Protein 5C8Z (pdb70)

Organism: Bionectria ochroleuca (NCBI:txid29856)

B-factor: mean 19.07, std 8.69, range [8.8, 67.58]

Structure (mmCIF, N/CA/C/O backbone):
data_5C8Z
#
_entry.id   5C8Z
#
_cell.length_a   74.900
_cell.length_b   89.590
_cell.length_c   113.790
_cell.angle_alpha   90.00
_cell.angle_beta   90.00
_cell.angle_gamma   90.00
#
_symmetry.space_group_name_H-M   'P 21 21 21'
#
loop_
_entity.id
_entity.type
_entity.pdbx_description
1 polymer 'Zearalenone hydrolase'
2 non-polymer '2,4-dihydroxy-6-[(1E,10S)-10-hydroxy-6-oxoundec-1-en-1-yl]benzoic acid'
3 non-polymer GLYCEROL
4 non-polymer 'FORMIC ACID'
5 non-polymer 'POTASSIUM ION'
6 water water
#
loop_
_atom_site.group_PDB
_atom_site.id
_atom_site.type_symbol
_atom_site.label_atom_id
_atom_site.label_alt_id
_atom_site.label_comp_id
_atom_site.label_asym_id
_atom_site.label_entity_id
_atom_site.label_seq_id
_atom_site.pdbx_PDB_ins_code
_atom_site.Cartn_x
_atom_site.Cartn_y
_atom_site.Cartn_z
_atom_site.occupancy
_atom_site.B_iso_or_equiv
_atom_site.auth_seq_id
_atom_site.auth_comp_id
_atom_site.auth_asym_id
_atom_site.auth_atom_id
_atom_site.pdbx_PDB_model_num
ATOM 1 N N . ARG A 1 2 ? 29.186 -12.063 16.934 1.00 18.76 2 ARG A N 1
ATOM 2 C CA . ARG A 1 2 ? 27.825 -11.538 16.723 1.00 17.69 2 ARG A CA 1
ATOM 3 C C . ARG A 1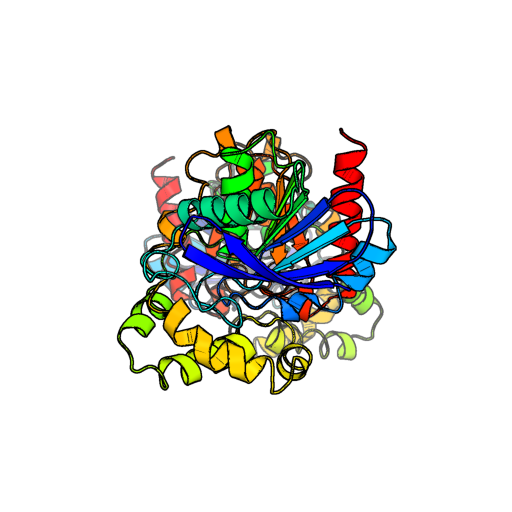 2 ? 26.822 -12.305 17.580 1.00 18.83 2 ARG A C 1
ATOM 4 O O . ARG A 1 2 ? 26.701 -13.525 17.458 1.00 20.09 2 ARG A O 1
ATOM 12 N N . THR A 1 3 ? 26.127 -11.591 18.463 1.00 16.07 3 THR A N 1
ATOM 13 C CA . THR A 1 3 ? 25.010 -12.166 19.201 1.00 13.43 3 THR A CA 1
ATOM 14 C C . THR A 1 3 ? 23.764 -12.054 18.343 1.00 14.80 3 THR A C 1
ATOM 15 O O . THR A 1 3 ? 23.495 -10.992 17.796 1.00 15.88 3 THR A O 1
ATOM 19 N N . ARG A 1 4 ? 23.038 -13.161 18.198 1.00 13.44 4 ARG A N 1
ATOM 20 C CA . ARG A 1 4 ? 21.781 -13.193 17.457 1.00 12.97 4 ARG A CA 1
ATOM 21 C C . ARG A 1 4 ? 20.760 -13.800 18.402 1.00 13.11 4 ARG A C 1
ATOM 22 O O . ARG A 1 4 ? 20.889 -14.964 18.776 1.00 13.45 4 ARG A O 1
ATOM 30 N N . SER A 1 5 ? 19.772 -13.023 18.817 1.00 12.88 5 SER A N 1
ATOM 31 C CA . SER A 1 5 ? 18.894 -13.499 19.884 1.00 13.06 5 SER A CA 1
ATOM 32 C C . SER A 1 5 ? 17.539 -12.822 19.821 1.00 12.82 5 SER A C 1
ATOM 33 O O . SER A 1 5 ? 17.224 -12.141 18.844 1.00 12.54 5 SER A O 1
ATOM 36 N N . THR A 1 6 ? 16.717 -13.028 20.850 1.00 12.98 6 THR A N 1
ATOM 37 C CA . THR A 1 6 ? 15.407 -12.393 20.891 1.00 12.82 6 THR A CA 1
ATOM 38 C C . THR A 1 6 ? 15.182 -11.802 22.262 1.00 13.56 6 THR A C 1
ATOM 39 O O . THR A 1 6 ? 15.815 -12.219 23.242 1.00 13.85 6 THR A O 1
ATOM 43 N N . ILE A 1 7 ? 14.277 -10.834 22.338 1.00 12.75 7 ILE A N 1
ATOM 44 C CA . ILE A 1 7 ? 13.950 -10.217 23.612 1.00 12.87 7 ILE A CA 1
ATOM 45 C C . ILE A 1 7 ? 12.515 -9.698 23.551 1.00 15.84 7 ILE A C 1
ATOM 46 O O . ILE A 1 7 ? 12.064 -9.203 22.517 1.00 14.50 7 ILE A O 1
ATOM 51 N N . SER A 1 8 ? 11.776 -9.877 24.643 1.00 13.87 8 SER A N 1
ATOM 52 C CA . SER A 1 8 ? 10.360 -9.525 24.675 1.00 14.36 8 SER A CA 1
ATOM 53 C C . SER A 1 8 ? 10.126 -8.279 25.508 1.00 16.72 8 SER A C 1
ATOM 54 O O . SER A 1 8 ? 10.538 -8.215 26.668 1.00 22.37 8 SER A O 1
ATOM 57 N N . THR A 1 9 ? 9.451 -7.297 24.925 1.00 13.88 9 THR A N 1
ATOM 58 C CA . THR A 1 9 ? 9.169 -6.051 25.620 1.00 15.92 9 THR A CA 1
ATOM 59 C C . THR A 1 9 ? 7.696 -6.015 26.034 1.00 16.92 9 THR A C 1
ATOM 60 O O . THR A 1 9 ? 6.848 -6.658 25.411 1.00 15.33 9 THR A O 1
ATOM 64 N N . PRO A 1 10 ? 7.380 -5.267 27.103 1.00 20.13 10 PRO A N 1
ATOM 65 C CA . PRO A 1 10 ? 6.024 -5.370 27.672 1.00 19.26 10 PRO A CA 1
ATOM 66 C C . PRO A 1 10 ? 4.907 -4.763 26.820 1.00 22.25 10 PRO A C 1
ATOM 67 O O . PRO A 1 10 ? 3.735 -4.894 27.181 1.00 25.85 10 PRO A O 1
ATOM 71 N N . ASN A 1 11 ? 5.258 -4.122 25.711 1.00 18.53 11 ASN A N 1
ATOM 72 C CA . ASN A 1 11 ? 4.275 -3.703 24.717 1.00 17.43 11 ASN A CA 1
ATOM 73 C C . ASN A 1 11 ? 3.828 -4.846 23.802 1.00 18.40 11 ASN A C 1
ATOM 74 O O . ASN A 1 11 ? 3.105 -4.630 22.826 1.00 19.71 11 ASN A O 1
ATOM 79 N N . GLY A 1 12 ? 4.287 -6.062 24.097 1.00 16.60 12 GLY A N 1
ATOM 80 C CA . GLY A 1 12 ? 3.808 -7.234 23.391 1.00 15.83 12 GLY A CA 1
ATOM 81 C C . GLY A 1 12 ? 4.675 -7.720 22.250 1.00 13.15 12 GLY A C 1
ATOM 82 O O . GLY A 1 12 ? 4.349 -8.714 21.611 1.00 15.40 12 GLY A O 1
ATOM 83 N N . ILE A 1 13 ? 5.779 -7.021 21.999 1.00 15.12 13 ILE A N 1
ATOM 84 C CA . ILE A 1 13 ? 6.659 -7.353 20.890 1.00 12.56 13 ILE A CA 1
ATOM 85 C C . ILE A 1 13 ? 7.739 -8.329 21.331 1.00 13.14 13 ILE A C 1
ATOM 86 O O . ILE A 1 13 ? 8.399 -8.116 22.347 1.00 14.99 13 ILE A O 1
ATOM 91 N N . THR A 1 14 ? 7.923 -9.395 20.559 1.00 12.75 14 THR A N 1
ATOM 92 C CA . THR A 1 14 ? 9.121 -10.216 20.702 1.00 12.67 14 THR A CA 1
ATOM 93 C C . THR A 1 14 ? 10.044 -9.903 19.531 1.00 12.36 14 THR A C 1
ATOM 94 O O . THR A 1 14 ? 9.732 -10.186 18.366 1.00 14.86 14 THR A O 1
ATOM 98 N N . TRP A 1 15 ? 11.158 -9.266 19.861 1.00 12.21 15 TRP A N 1
ATOM 99 C CA . TRP A 1 15 ? 12.094 -8.748 18.869 1.00 12.97 15 TRP A CA 1
ATOM 100 C C . TRP A 1 15 ? 13.147 -9.762 18.520 1.00 12.55 15 TRP A C 1
ATOM 101 O O . TRP A 1 15 ? 13.662 -10.432 19.413 1.00 14.71 15 TRP A O 1
ATOM 112 N N . TYR A 1 16 ? 13.496 -9.853 17.238 1.00 11.87 16 TYR A N 1
ATOM 113 C CA . TYR A 1 16 ? 14.767 -10.448 16.851 1.00 11.92 16 TYR A CA 1
ATOM 114 C C . TYR A 1 16 ? 15.805 -9.328 16.787 1.00 11.69 16 TYR A C 1
ATOM 115 O O . TYR A 1 16 ? 15.560 -8.303 16.155 1.00 11.87 16 TYR A O 1
ATOM 124 N N . TYR A 1 17 ? 16.953 -9.516 17.432 1.00 11.83 17 TYR A N 1
ATOM 125 C CA . TYR A 1 17 ? 17.995 -8.491 17.414 1.00 11.68 17 TYR A CA 1
ATOM 126 C C . TYR A 1 17 ? 19.379 -9.113 17.285 1.00 11.86 17 TYR A C 1
ATOM 127 O O . TYR A 1 17 ? 19.581 -10.318 17.514 1.00 12.66 17 TYR A O 1
ATOM 136 N N . GLU A 1 18 ? 20.331 -8.277 16.892 1.00 11.87 18 GLU A N 1
ATOM 137 C CA . GLU A 1 18 ? 21.720 -8.693 16.791 1.00 11.94 18 GLU A CA 1
ATOM 138 C C . GLU A 1 18 ? 22.568 -7.643 17.460 1.00 11.94 18 GLU A C 1
ATOM 139 O O . GLU A 1 18 ? 22.213 -6.470 17.482 1.00 12.93 18 GLU A O 1
ATOM 145 N N . GLN A 1 19 ? 23.702 -8.072 17.996 1.00 12.25 19 GLN A N 1
ATOM 146 C CA . GLN A 1 19 ? 24.613 -7.153 18.658 1.00 12.56 19 GLN A CA 1
ATOM 147 C C . GLN A 1 19 ? 26.030 -7.599 18.419 1.00 15.67 19 GLN A C 1
ATOM 148 O O . GLN A 1 19 ? 26.317 -8.793 18.466 1.00 18.12 19 GLN A O 1
ATOM 154 N N . GLU A 1 20 ? 26.932 -6.650 18.192 1.00 13.62 20 GLU A N 1
ATOM 155 C CA . GLU A 1 20 ? 28.340 -6.994 18.046 1.00 13.81 20 GLU A CA 1
ATOM 156 C C . GLU A 1 20 ? 29.194 -5.850 18.568 1.00 16.66 20 GLU A C 1
ATOM 157 O O . GLU A 1 20 ? 28.867 -4.684 18.359 1.00 16.05 20 GLU A O 1
ATOM 163 N N . GLY A 1 21 ? 30.279 -6.186 19.259 1.00 17.05 21 GLY A N 1
ATOM 164 C CA . GLY A 1 21 ? 31.227 -5.175 19.679 1.00 16.04 21 GLY A CA 1
ATOM 165 C C . GLY A 1 21 ? 31.095 -4.675 21.105 1.00 19.44 21 GLY A C 1
ATOM 166 O O . GLY A 1 21 ? 30.137 -4.984 21.816 1.00 20.09 21 GLY A O 1
ATOM 167 N N A THR A 1 22 ? 32.087 -3.883 21.505 0.53 20.98 22 THR A N 1
ATOM 168 N N B THR A 1 22 ? 32.092 -3.912 21.536 0.47 20.80 22 THR A N 1
ATOM 169 C CA A THR A 1 22 ? 32.155 -3.268 22.824 0.53 21.47 22 THR A CA 1
ATOM 170 C CA B THR A 1 22 ? 32.052 -3.254 22.831 0.47 20.55 22 THR A CA 1
ATOM 171 C C A THR A 1 22 ? 32.526 -1.795 22.669 0.53 20.02 22 THR A C 1
ATOM 172 C C B THR A 1 22 ? 32.492 -1.809 22.663 0.47 20.19 22 THR A C 1
ATOM 173 O O A THR A 1 22 ? 33.406 -1.457 21.877 0.53 22.15 22 THR A O 1
ATOM 174 O O B THR A 1 22 ? 33.382 -1.507 21.868 0.47 22.12 22 THR A O 1
ATOM 181 N N . GLY A 1 23 ? 31.860 -0.920 23.414 1.00 20.98 23 GLY A N 1
ATOM 182 C CA . GLY A 1 23 ? 32.145 0.502 23.318 1.00 19.68 23 GLY A CA 1
ATOM 183 C C . GLY A 1 23 ? 30.849 1.285 23.328 1.00 17.83 23 GLY A C 1
ATOM 184 O O . GLY A 1 23 ? 29.808 0.734 23.665 1.00 20.19 23 GLY A O 1
ATOM 185 N N . PRO A 1 24 ? 30.912 2.579 22.977 1.00 17.55 24 PRO A N 1
ATOM 186 C CA . PRO A 1 24 ? 29.711 3.418 22.885 1.00 15.95 24 PRO A CA 1
ATOM 187 C C . PRO A 1 24 ? 28.665 2.758 21.991 1.00 17.24 24 PRO A C 1
ATOM 188 O O . PRO A 1 24 ? 29.023 2.110 21.006 1.00 16.28 24 PRO A O 1
ATOM 192 N N . ASP A 1 25 ? 27.392 2.900 22.342 1.00 14.38 25 ASP A N 1
ATOM 193 C CA . ASP A 1 25 ? 26.336 2.226 21.595 1.00 13.32 25 ASP A CA 1
ATOM 194 C C . ASP A 1 25 ? 25.955 2.961 20.327 1.00 15.02 25 ASP A C 1
ATOM 195 O O . ASP A 1 25 ? 25.721 4.180 20.333 1.00 14.18 25 ASP A O 1
ATOM 200 N N . ILE A 1 26 ? 25.888 2.186 19.247 1.00 11.81 26 ILE A N 1
ATOM 201 C CA . ILE A 1 26 ? 25.356 2.631 17.960 1.00 11.77 26 ILE A CA 1
ATOM 202 C C . ILE A 1 26 ? 24.218 1.689 17.607 1.00 12.02 26 ILE A C 1
ATOM 203 O O . ILE A 1 26 ? 24.394 0.470 17.662 1.00 12.21 26 ILE A O 1
ATOM 208 N N . VAL A 1 27 ? 23.072 2.253 17.237 1.00 10.96 27 VAL A N 1
ATOM 209 C CA . VAL A 1 27 ? 21.869 1.470 16.958 1.00 10.80 27 VAL A CA 1
ATOM 210 C C . VAL A 1 27 ? 21.431 1.744 15.531 1.00 10.50 27 VAL A C 1
ATOM 211 O O . VAL A 1 27 ? 21.262 2.899 15.138 1.00 11.11 27 VAL A O 1
ATOM 215 N N . LEU A 1 28 ? 21.275 0.678 14.756 1.00 10.42 28 LEU A N 1
ATOM 216 C CA . LEU A 1 28 ? 20.888 0.808 13.354 1.00 11.65 28 LEU A CA 1
ATOM 217 C C . LEU A 1 28 ? 19.433 0.418 13.190 1.00 10.70 28 LEU A C 1
ATOM 218 O O . LEU A 1 28 ? 19.085 -0.763 13.283 1.00 11.33 28 LEU A O 1
ATOM 223 N N . VAL A 1 29 ? 18.584 1.413 12.948 1.00 9.93 29 VAL A N 1
ATOM 224 C CA . VAL A 1 29 ? 17.148 1.179 12.784 1.00 9.88 29 VAL A CA 1
ATOM 225 C C . VAL A 1 29 ? 16.839 0.917 11.306 1.00 11.41 29 VAL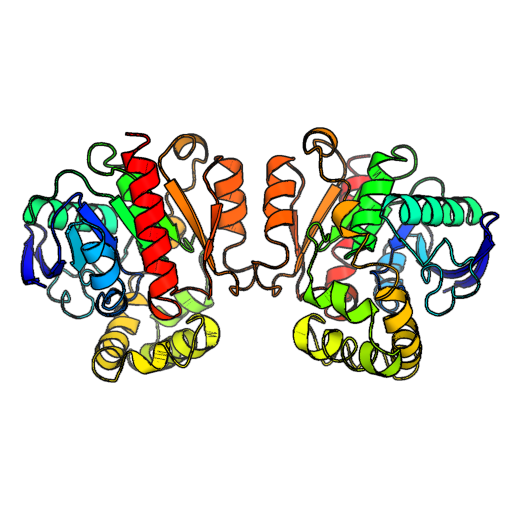 A C 1
ATOM 226 O O . VAL A 1 29 ? 17.196 1.735 10.453 1.00 10.58 29 VAL A O 1
ATOM 230 N N . PRO A 1 30 ? 16.187 -0.218 10.986 1.00 10.72 30 PRO A N 1
ATOM 231 C CA . PRO A 1 30 ? 15.842 -0.473 9.584 1.00 9.83 30 PRO A CA 1
ATOM 232 C C . PRO A 1 30 ? 14.896 0.550 8.978 1.00 9.59 30 PRO A C 1
ATOM 233 O O . PRO A 1 30 ? 14.174 1.281 9.677 1.00 11.04 30 PRO A O 1
ATOM 237 N N . ASP A 1 31 ? 14.915 0.571 7.650 1.00 10.96 31 ASP A N 1
ATOM 238 C CA . ASP A 1 31 ? 13.885 1.219 6.860 1.00 11.31 31 ASP A CA 1
ATOM 239 C C . ASP A 1 31 ? 12.547 0.500 7.052 1.00 12.83 31 ASP A C 1
ATOM 240 O O . ASP A 1 31 ? 12.443 -0.442 7.856 1.00 11.87 31 ASP A O 1
ATOM 245 N N . GLY A 1 32 ? 11.532 0.916 6.295 1.00 12.46 32 GLY A N 1
ATOM 246 C CA . GLY A 1 32 ? 10.193 0.369 6.459 1.00 12.58 32 GLY A CA 1
ATOM 247 C C . GLY A 1 32 ? 10.074 -1.133 6.292 1.00 13.15 32 GLY A C 1
ATOM 248 O O . GLY A 1 32 ? 9.194 -1.747 6.892 1.00 13.03 32 GLY A O 1
ATOM 249 N N . LEU A 1 33 ? 10.961 -1.728 5.494 1.00 11.55 33 LEU A N 1
ATOM 250 C CA . LEU A 1 33 ? 10.888 -3.174 5.269 1.00 12.83 33 LEU A CA 1
ATOM 251 C C . LEU A 1 33 ? 11.325 -3.951 6.512 1.00 12.56 33 LEU A C 1
ATOM 252 O O . LEU A 1 33 ? 11.073 -5.151 6.616 1.00 13.55 33 LEU A O 1
ATOM 257 N N . GLY A 1 34 ? 11.982 -3.270 7.453 1.00 11.92 34 GLY A N 1
ATOM 258 C CA . GLY A 1 34 ? 12.172 -3.818 8.788 1.00 12.72 34 GLY A CA 1
ATOM 259 C C . GLY A 1 34 ? 13.137 -4.977 8.915 1.00 12.69 34 GLY A C 1
ATOM 260 O O . GLY A 1 34 ? 13.048 -5.746 9.877 1.00 13.46 34 GLY A O 1
ATOM 261 N N . GLU A 1 35 ? 14.059 -5.094 7.962 1.00 11.57 35 GLU A N 1
ATOM 262 C CA . GLU A 1 35 ? 14.898 -6.281 7.825 1.00 10.94 35 GLU A CA 1
ATOM 263 C C . GLU A 1 35 ? 16.354 -5.969 8.164 1.00 12.09 35 GLU A C 1
ATOM 264 O O . GLU A 1 35 ? 17.060 -5.330 7.373 1.00 13.81 35 GLU A O 1
ATOM 270 N N . CYS A 1 36 ? 16.819 -6.418 9.325 1.00 10.77 36 CYS A N 1
ATOM 271 C CA . CYS A 1 36 ? 18.139 -5.964 9.758 1.00 12.67 36 CYS A CA 1
ATOM 272 C C . CYS A 1 36 ? 19.333 -6.717 9.147 1.00 11.84 36 CYS A C 1
ATOM 273 O O . CYS A 1 36 ? 20.471 -6.314 9.368 1.00 11.76 36 CYS A O 1
ATOM 276 N N A GLN A 1 37 ? 19.092 -7.765 8.363 0.64 11.57 37 GLN A N 1
ATOM 277 N N B GLN A 1 37 ? 19.091 -7.772 8.372 0.36 11.56 37 GLN A N 1
ATOM 278 C CA A GLN A 1 37 ? 20.219 -8.435 7.720 0.64 11.05 37 GLN A CA 1
ATOM 279 C CA B GLN A 1 37 ? 20.201 -8.444 7.699 0.36 11.40 37 GLN A CA 1
ATOM 280 C C A GLN A 1 37 ? 20.822 -7.523 6.642 0.64 11.54 37 GLN A C 1
ATOM 281 C C B GLN A 1 37 ? 20.836 -7.500 6.674 0.36 11.86 37 GLN A C 1
ATOM 282 O O A GLN A 1 37 ? 21.946 -7.745 6.192 0.64 13.17 37 GLN A O 1
ATOM 283 O O B GLN A 1 37 ? 21.993 -7.676 6.290 0.36 11.01 37 GLN A O 1
ATOM 294 N N . MET A 1 38 ? 20.092 -6.474 6.266 1.00 11.53 38 MET A N 1
ATOM 295 C CA . MET A 1 38 ? 20.647 -5.457 5.361 1.00 10.58 38 MET A CA 1
ATOM 296 C C . MET A 1 38 ? 21.860 -4.736 5.963 1.00 13.25 38 MET A C 1
ATOM 297 O O . MET A 1 38 ? 22.660 -4.128 5.230 1.00 13.44 38 MET A O 1
ATOM 302 N N . PHE A 1 39 ? 21.995 -4.792 7.284 1.00 11.10 39 PHE A N 1
ATOM 303 C CA . PHE A 1 39 ? 23.142 -4.177 7.956 1.00 11.03 39 PHE A CA 1
ATOM 304 C C . PHE A 1 39 ? 24.304 -5.123 8.238 1.00 14.12 39 PHE A C 1
ATOM 305 O O . PHE A 1 39 ? 25.291 -4.700 8.836 1.00 14.82 39 PHE A O 1
ATOM 313 N N . ASP A 1 40 ? 24.199 -6.384 7.819 1.00 13.08 40 ASP A N 1
ATOM 314 C CA . ASP A 1 40 ? 25.150 -7.424 8.232 1.00 12.73 40 ASP A CA 1
ATOM 315 C C . ASP A 1 40 ? 26.613 -7.022 8.049 1.00 15.60 40 ASP A C 1
ATOM 316 O O . ASP A 1 40 ? 27.387 -7.017 9.023 1.00 15.83 40 ASP A O 1
ATOM 321 N N . SER A 1 41 ? 26.981 -6.626 6.833 1.00 13.28 41 SER A N 1
ATOM 322 C CA . SER A 1 41 ? 28.374 -6.243 6.585 1.00 16.13 41 SER A CA 1
ATOM 323 C C . SER A 1 41 ? 28.809 -5.040 7.412 1.00 18.34 41 SER A C 1
ATOM 324 O O . SER A 1 41 ? 29.905 -5.016 7.993 1.00 19.29 41 SER A O 1
ATOM 327 N N A SER A 1 42 ? 27.944 -4.042 7.481 0.50 14.56 42 SER A N 1
ATOM 328 N N B SER A 1 42 ? 27.945 -4.035 7.478 0.50 14.65 42 SER A N 1
ATOM 329 C CA A SER A 1 42 ? 28.316 -2.797 8.130 0.50 15.05 42 SER A CA 1
ATOM 330 C CA B SER A 1 42 ? 28.322 -2.789 8.134 0.50 15.05 42 SER A CA 1
ATOM 331 C C A SER A 1 42 ? 28.395 -2.932 9.652 0.50 15.98 42 SER A C 1
ATOM 332 C C B SER A 1 42 ? 28.407 -2.940 9.654 0.50 15.94 42 SER A C 1
ATOM 333 O O A SER A 1 42 ? 29.198 -2.251 10.289 0.50 16.07 42 SER A O 1
ATOM 334 O O B SER A 1 42 ? 29.221 -2.274 10.292 0.50 15.92 42 SER A O 1
ATOM 339 N N . VAL A 1 43 ? 27.585 -3.814 10.234 1.00 14.28 43 VAL A N 1
ATOM 340 C CA . VAL A 1 43 ? 27.624 -4.041 11.685 1.00 12.73 43 VAL A CA 1
ATOM 341 C C . VAL A 1 43 ? 29.028 -4.460 12.132 1.00 15.44 43 VAL A C 1
ATOM 342 O O . VAL A 1 43 ? 29.566 -3.933 13.111 1.00 15.19 43 VAL A O 1
ATOM 346 N N . SER A 1 44 ? 29.631 -5.386 11.395 1.00 16.30 44 SER A N 1
ATOM 347 C CA . SER A 1 44 ? 30.966 -5.852 11.745 1.00 17.02 44 SER A CA 1
ATOM 348 C C . SER A 1 44 ? 32.018 -4.767 11.549 1.00 15.80 44 SER A C 1
ATOM 349 O O . SER A 1 44 ? 32.942 -4.646 12.364 1.00 17.43 44 SER A O 1
ATOM 352 N N . GLN A 1 45 ? 31.880 -3.993 10.475 1.00 14.89 45 GLN A N 1
ATOM 353 C CA . GLN A 1 45 ? 32.856 -2.941 10.174 1.00 15.18 45 GLN A CA 1
ATOM 354 C C . GLN A 1 45 ? 32.795 -1.829 11.217 1.00 14.34 45 GLN A C 1
ATOM 355 O O . GLN A 1 45 ? 33.828 -1.302 11.652 1.00 17.18 45 GLN A O 1
ATOM 361 N N . ILE A 1 46 ? 31.577 -1.466 11.612 1.00 13.13 46 ILE A N 1
ATOM 362 C CA . ILE A 1 46 ? 31.399 -0.428 12.623 1.00 12.05 46 ILE A CA 1
ATOM 363 C C . ILE A 1 46 ? 31.885 -0.919 13.994 1.00 15.33 46 ILE A C 1
ATOM 364 O O . ILE A 1 46 ? 32.605 -0.207 14.698 1.00 15.95 46 ILE A O 1
ATOM 369 N N . ALA A 1 47 ? 31.503 -2.139 14.371 1.00 13.22 47 ALA A N 1
ATOM 370 C CA . ALA A 1 47 ? 31.895 -2.694 15.667 1.00 13.62 47 ALA A CA 1
ATOM 371 C C . ALA A 1 47 ? 33.414 -2.771 15.826 1.00 14.52 47 ALA A C 1
ATOM 372 O O . ALA A 1 47 ? 33.946 -2.572 16.925 1.00 18.83 47 ALA A O 1
ATOM 374 N N . ALA A 1 48 ? 34.108 -3.054 14.725 1.00 16.21 48 ALA A N 1
ATOM 375 C CA . ALA A 1 48 ? 35.559 -3.225 14.768 1.00 16.31 48 ALA A CA 1
ATOM 376 C C . ALA A 1 48 ? 36.275 -1.924 15.120 1.00 19.42 48 ALA A C 1
ATOM 377 O O . ALA A 1 48 ? 37.454 -1.946 15.490 1.00 21.66 48 ALA A O 1
ATOM 379 N N . GLN A 1 49 ? 35.575 -0.799 15.008 1.00 17.01 49 GLN A N 1
ATOM 380 C CA . GLN A 1 49 ? 36.184 0.490 15.334 1.00 18.19 49 GLN A CA 1
ATOM 381 C C . GLN A 1 49 ? 35.963 0.890 16.794 1.00 20.08 49 GLN A C 1
ATOM 382 O O . GLN A 1 49 ? 36.260 2.025 17.182 1.00 25.76 49 GLN A O 1
ATOM 388 N N . GLY A 1 50 ? 35.457 -0.043 17.600 1.00 16.89 50 GLY A N 1
ATOM 389 C CA . GLY A 1 50 ? 35.331 0.157 19.033 1.00 19.85 50 GLY A CA 1
ATOM 390 C C . GLY A 1 50 ? 33.956 0.636 19.470 1.00 19.62 50 GLY A C 1
ATOM 391 O O . GLY A 1 50 ? 33.832 1.508 20.329 1.00 20.75 50 GLY A O 1
ATOM 392 N N . PHE A 1 51 ? 32.917 0.060 18.876 1.00 16.48 51 PHE A N 1
ATOM 393 C CA . PHE A 1 51 ? 31.542 0.402 19.233 1.00 14.24 51 PHE A CA 1
ATOM 394 C C . PHE A 1 51 ? 30.743 -0.852 19.498 1.00 13.36 51 PHE A C 1
ATOM 395 O O . PHE A 1 51 ? 31.042 -1.890 18.917 1.00 16.46 51 PHE A O 1
ATOM 403 N N . ARG A 1 52 ? 29.747 -0.765 20.381 1.00 13.15 52 ARG A N 1
ATOM 404 C CA . ARG A 1 52 ? 28.746 -1.819 20.480 1.00 13.72 52 ARG A CA 1
ATOM 405 C C . ARG A 1 52 ? 27.601 -1.472 19.536 1.00 14.86 52 ARG A C 1
ATOM 406 O O . ARG A 1 52 ? 26.943 -0.441 19.709 1.00 14.70 52 ARG A O 1
ATOM 414 N N . VAL A 1 53 ? 27.383 -2.319 18.534 1.00 12.65 53 VAL A N 1
ATOM 415 C CA . VAL A 1 53 ? 26.390 -2.051 17.496 1.00 11.83 53 VAL A CA 1
ATOM 416 C C . VAL A 1 53 ? 25.205 -2.971 17.711 1.00 12.81 53 VAL A C 1
ATOM 417 O O . VAL A 1 53 ? 25.383 -4.176 17.868 1.00 13.60 53 VAL A O 1
ATOM 421 N N . THR A 1 54 ? 24.008 -2.393 17.739 1.00 12.09 54 THR A N 1
ATOM 422 C CA . THR A 1 54 ? 22.784 -3.168 17.908 1.00 11.44 54 THR A CA 1
ATOM 423 C C . THR A 1 54 ? 21.849 -2.904 16.741 1.00 12.82 54 THR A C 1
ATOM 424 O O . THR A 1 54 ? 21.718 -1.765 16.299 1.00 12.54 54 THR A O 1
ATOM 428 N N . THR A 1 55 ? 21.205 -3.949 16.237 1.00 11.08 55 THR A N 1
ATOM 429 C CA . THR A 1 55 ? 20.164 -3.747 15.241 1.00 11.01 55 THR A CA 1
ATOM 430 C C . THR A 1 55 ? 19.089 -4.802 15.470 1.00 11.98 55 THR A C 1
ATOM 431 O O . THR A 1 55 ? 19.255 -5.677 16.314 1.00 11.46 55 THR A O 1
ATOM 435 N N . PHE A 1 56 ? 17.970 -4.689 14.768 1.00 10.76 56 PHE A N 1
ATOM 436 C CA . PHE A 1 56 ? 16.819 -5.549 15.042 1.00 10.88 56 PHE A CA 1
ATOM 437 C C . PHE A 1 56 ? 15.853 -5.500 13.877 1.00 10.73 56 PHE A C 1
ATOM 438 O O . PHE A 1 56 ? 15.820 -4.516 13.128 1.00 11.25 56 PHE A O 1
ATOM 446 N N . ASP A 1 57 ? 15.063 -6.558 13.723 1.00 10.88 57 ASP A N 1
ATOM 447 C CA . ASP A 1 57 ? 13.937 -6.503 12.799 1.00 10.82 57 ASP A CA 1
ATOM 448 C C . ASP A 1 57 ? 12.836 -5.665 13.446 1.00 10.78 57 ASP A C 1
ATOM 449 O O . ASP A 1 57 ? 12.656 -5.676 14.667 1.00 11.85 57 ASP A O 1
ATOM 454 N N . MET A 1 58 ? 12.076 -4.939 12.648 1.00 10.65 58 MET A N 1
ATOM 455 C CA . MET A 1 58 ? 11.017 -4.114 13.163 1.00 11.05 58 MET A CA 1
ATOM 456 C C . MET A 1 58 ? 9.728 -4.881 13.442 1.00 11.40 58 MET A C 1
ATOM 457 O O . MET A 1 58 ? 9.517 -5.882 12.901 1.00 12.05 58 MET A O 1
ATOM 462 N N . PRO A 1 59 ? 8.871 -4.331 14.284 1.00 12.08 59 PRO A N 1
ATOM 463 C CA . PRO A 1 59 ? 7.679 -5.065 14.703 1.00 12.42 59 PRO A CA 1
ATOM 464 C C . PRO A 1 59 ? 6.790 -5.455 13.540 1.00 13.35 59 PRO A C 1
ATOM 465 O O . PRO A 1 59 ? 6.510 -4.684 12.690 1.00 13.17 59 PRO A O 1
ATOM 469 N N . GLY A 1 60 ? 6.431 -6.730 13.526 1.00 11.64 60 GLY A N 1
ATOM 470 C CA . GLY A 1 60 ? 5.639 -7.302 12.483 1.00 12.76 60 GLY A CA 1
ATOM 471 C C . GLY A 1 60 ? 6.383 -7.708 11.227 1.00 12.73 60 GLY A C 1
ATOM 472 O O . GLY A 1 60 ? 5.801 -8.285 10.356 1.00 14.82 60 GLY A O 1
ATOM 473 N N . MET A 1 61 ? 7.692 -7.458 11.192 1.00 11.99 61 MET A N 1
ATOM 474 C CA . MET A 1 61 ? 8.512 -7.713 10.034 1.00 12.15 61 MET A CA 1
ATOM 475 C C . MET A 1 61 ? 9.550 -8.765 10.312 1.00 11.41 61 MET A C 1
ATOM 476 O O . MET A 1 61 ? 10.018 -8.837 11.368 1.00 12.56 61 MET A O 1
ATOM 481 N N . SER A 1 62 ? 9.812 -9.596 9.335 1.00 11.53 62 SER A N 1
ATOM 482 C CA . SER A 1 62 ? 10.869 -10.565 9.431 1.00 11.68 62 SER A CA 1
ATOM 483 C C . SER A 1 62 ? 10.803 -11.429 10.664 1.00 13.43 62 SER A C 1
ATOM 484 O O . SER A 1 62 ? 9.807 -11.971 10.954 1.00 14.23 62 SER A O 1
ATOM 487 N N . ARG A 1 63 ? 11.884 -11.454 11.410 1.00 12.10 63 ARG A N 1
ATOM 488 C CA . ARG A 1 63 ? 11.942 -12.270 12.601 1.00 12.09 63 ARG A CA 1
ATOM 489 C C . ARG A 1 63 ? 11.325 -11.640 13.859 1.00 13.18 63 ARG A C 1
ATOM 490 O O . ARG A 1 63 ? 11.276 -12.263 14.857 1.00 15.31 63 ARG A O 1
ATOM 498 N N . SER A 1 64 ? 10.844 -10.407 13.730 1.00 12.50 64 SER A N 1
ATOM 499 C CA . SER A 1 64 ? 10.133 -9.690 14.783 1.00 12.30 64 SER A CA 1
ATOM 500 C C . SER A 1 64 ? 8.613 -9.700 14.537 1.00 12.10 64 SER A C 1
ATOM 501 O O . SER A 1 64 ? 7.962 -8.832 14.919 1.00 14.93 64 SER A O 1
ATOM 504 N N . ALA A 1 65 ? 8.129 -10.740 13.882 1.00 14.80 65 ALA A N 1
ATOM 505 C CA . ALA A 1 65 ? 6.716 -10.799 13.502 1.00 16.06 65 ALA A CA 1
ATOM 506 C C . ALA A 1 65 ? 5.769 -11.056 14.682 1.00 16.60 65 ALA A C 1
ATOM 507 O O . ALA A 1 65 ? 4.568 -10.801 14.573 1.00 18.20 65 ALA A O 1
ATOM 509 N N . LYS A 1 66 ? 6.288 -11.562 15.796 1.00 15.09 66 LYS A N 1
ATOM 510 C CA . LYS A 1 66 ? 5.451 -11.798 16.966 1.00 14.94 66 LYS A CA 1
ATOM 511 C C . LYS A 1 66 ? 5.215 -10.489 17.690 1.00 17.59 66 LYS A C 1
ATOM 512 O O . LYS A 1 66 ? 5.958 -10.117 18.600 1.00 16.94 66 LYS A O 1
ATOM 518 N N . ALA A 1 67 ? 4.171 -9.791 17.264 1.00 14.07 67 ALA A N 1
ATOM 519 C CA . ALA A 1 67 ? 3.884 -8.445 17.744 1.00 15.39 67 ALA A CA 1
ATOM 520 C C . ALA A 1 67 ? 2.402 -8.154 17.580 1.00 14.17 67 ALA A C 1
ATOM 521 O O . ALA A 1 67 ? 1.773 -8.685 16.663 1.00 16.36 67 ALA A O 1
ATOM 523 N N . PRO A 1 68 ? 1.843 -7.307 18.462 1.00 15.86 68 PRO A N 1
ATOM 524 C CA . PRO A 1 68 ? 0.429 -6.927 18.365 1.00 18.56 68 PRO A CA 1
ATOM 525 C C . PRO A 1 68 ? 0.164 -6.128 17.097 1.00 17.02 68 PRO A C 1
ATOM 526 O O . PRO A 1 68 ? 1.036 -5.386 16.642 1.00 16.21 68 PRO A O 1
ATOM 530 N N . ALA A 1 69 ? -1.039 -6.261 16.550 1.00 16.61 69 ALA A N 1
ATOM 531 C CA . ALA A 1 69 ? -1.392 -5.586 15.306 1.00 17.31 69 ALA A CA 1
ATOM 532 C C . ALA A 1 69 ? -1.183 -4.068 15.338 1.00 16.97 69 ALA A C 1
ATOM 533 O O . ALA A 1 69 ? -0.883 -3.460 14.308 1.00 17.32 69 ALA A O 1
ATOM 535 N N A GLU A 1 70 ? -1.344 -3.486 16.524 0.44 17.38 70 GLU A N 1
ATOM 536 N N B GLU A 1 70 ? -1.327 -3.449 16.505 0.56 17.47 70 GLU A N 1
ATOM 537 C CA A GLU A 1 70 ? -1.155 -2.056 16.737 0.44 18.93 70 GLU A CA 1
ATOM 538 C CA B GLU A 1 70 ? -1.173 -1.998 16.583 0.56 16.91 70 GLU A CA 1
ATOM 539 C C A GLU A 1 70 ? 0.230 -1.586 16.300 0.44 16.37 70 GLU A C 1
ATOM 540 C C B GLU A 1 70 ? 0.249 -1.570 16.239 0.56 16.49 70 GLU A C 1
ATOM 541 O O A GLU A 1 70 ? 0.401 -0.449 15.863 0.44 16.82 70 GLU A O 1
ATOM 542 O O B GLU A 1 70 ? 0.470 -0.436 15.818 0.56 16.52 70 GLU A O 1
ATOM 553 N N . THR A 1 71 ? 1.217 -2.473 16.396 1.00 14.62 71 THR A N 1
ATOM 554 C CA . THR A 1 71 ? 2.602 -2.093 16.136 1.00 12.20 71 THR A CA 1
ATOM 555 C C . THR A 1 71 ? 2.996 -2.108 14.659 1.00 13.54 71 THR A C 1
ATOM 556 O O . THR A 1 71 ? 4.057 -1.588 14.310 1.00 14.72 71 THR A O 1
ATOM 560 N N . TYR A 1 72 ? 2.159 -2.684 13.790 1.00 12.98 72 TYR A N 1
ATOM 561 C CA . TYR A 1 72 ? 2.468 -2.701 12.361 1.00 14.58 72 TYR A CA 1
ATOM 562 C C . TYR A 1 72 ? 1.279 -2.245 11.508 1.00 13.55 72 TYR A C 1
ATOM 563 O O . TYR A 1 72 ? 1.277 -2.422 10.289 1.00 16.82 72 TYR A O 1
ATOM 572 N N . THR A 1 73 ? 0.287 -1.632 12.149 1.00 12.82 73 THR A N 1
ATOM 573 C CA . THR A 1 73 ? -0.780 -0.953 11.415 1.00 15.09 73 THR A CA 1
ATOM 574 C C . THR A 1 73 ? -0.873 0.495 11.896 1.00 14.91 73 THR A C 1
ATOM 575 O O . THR A 1 73 ? -0.530 0.793 13.048 1.00 14.95 73 THR A O 1
ATOM 579 N N . GLU A 1 74 ? -1.322 1.383 11.009 1.00 15.10 74 GLU A N 1
ATOM 580 C CA . GLU A 1 74 ? -1.422 2.810 11.337 1.00 15.50 74 GLU A CA 1
ATOM 581 C C . GLU A 1 74 ? -0.125 3.283 11.977 1.00 13.75 74 GLU A C 1
ATOM 582 O O . GLU A 1 74 ? -0.114 3.917 13.030 1.00 14.49 74 GLU A O 1
ATOM 588 N N . VAL A 1 75 ? 0.982 2.944 11.332 1.00 12.40 75 VAL A N 1
ATOM 589 C CA . VAL A 1 75 ? 2.294 3.179 11.916 1.00 11.32 75 VAL A CA 1
ATOM 590 C C . VAL A 1 75 ? 2.707 4.644 11.720 1.00 12.64 75 VAL A C 1
ATOM 591 O O . VAL A 1 75 ? 2.513 5.232 10.642 1.00 13.38 75 VAL A O 1
ATOM 595 N N . THR A 1 76 ? 3.251 5.223 12.789 1.00 12.31 76 THR A N 1
ATOM 596 C CA . THR A 1 76 ? 3.744 6.600 12.788 1.00 11.65 76 THR A CA 1
ATOM 597 C C . THR A 1 76 ? 5.167 6.621 13.318 1.00 12.18 76 THR A C 1
ATOM 598 O O . THR A 1 76 ? 5.602 5.671 13.983 1.00 12.57 76 THR A O 1
ATOM 602 N N . ALA A 1 77 ? 5.875 7.724 13.069 1.00 12.71 77 ALA A N 1
ATOM 603 C CA . ALA A 1 77 ? 7.205 7.919 13.622 1.00 11.92 77 ALA A CA 1
ATOM 604 C C . ALA A 1 77 ? 7.211 7.844 15.147 1.00 10.78 77 ALA A C 1
ATOM 605 O O . ALA A 1 77 ? 8.166 7.358 15.742 1.00 13.47 77 ALA A O 1
ATOM 607 N N . GLN A 1 78 ? 6.160 8.361 15.768 1.00 12.55 78 GLN A N 1
ATOM 608 C CA . GLN A 1 78 ? 6.077 8.411 17.223 1.00 14.55 78 GLN A CA 1
ATOM 609 C C . GLN A 1 78 ? 5.844 7.016 17.805 1.00 13.84 78 GLN A C 1
ATOM 610 O O . GLN A 1 78 ? 6.429 6.662 18.834 1.00 14.00 78 GLN A O 1
ATOM 616 N N . LYS A 1 79 ? 5.012 6.218 17.137 1.00 13.59 79 LYS A N 1
ATOM 617 C CA . LYS A 1 79 ? 4.847 4.822 17.540 1.00 12.05 79 LYS A CA 1
ATOM 618 C C . LYS A 1 79 ? 6.166 4.060 17.422 1.00 12.33 79 LYS A C 1
ATOM 619 O O . LYS A 1 79 ? 6.588 3.399 18.369 1.00 12.79 79 LYS A O 1
ATOM 625 N N . LEU A 1 80 ? 6.829 4.158 16.270 1.00 11.60 80 LEU A N 1
ATOM 626 C CA . LEU A 1 80 ? 8.090 3.440 16.103 1.00 10.78 80 LEU A CA 1
ATOM 627 C C . LEU A 1 80 ? 9.152 3.881 17.120 1.00 11.11 80 LEU A C 1
ATOM 628 O O . LEU A 1 80 ? 9.895 3.051 17.648 1.00 12.54 80 LEU A O 1
ATOM 633 N N . ALA A 1 81 ? 9.218 5.178 17.410 1.00 12.92 81 ALA A N 1
ATOM 634 C CA . ALA A 1 81 ? 10.182 5.662 18.393 1.00 12.57 81 ALA A CA 1
ATOM 635 C C . ALA A 1 81 ? 9.899 5.053 19.766 1.00 14.02 81 ALA A C 1
ATOM 636 O O . ALA A 1 81 ? 10.824 4.634 20.459 1.00 14.01 81 ALA A O 1
ATOM 638 N N . SER A 1 82 ? 8.624 4.957 20.128 1.00 12.00 82 SER A N 1
ATOM 639 C CA . SER A 1 82 ? 8.274 4.345 21.404 1.00 14.01 82 SER A CA 1
ATOM 640 C C . SER A 1 82 ? 8.697 2.871 21.432 1.00 14.27 82 SER A C 1
ATOM 641 O O . SER A 1 82 ? 9.154 2.368 22.469 1.00 16.21 82 SER A O 1
ATOM 644 N N . TYR A 1 83 ? 8.592 2.180 20.296 1.00 12.28 83 TYR A N 1
ATOM 645 C CA . TYR A 1 83 ? 9.000 0.773 20.273 1.00 12.80 83 TYR A CA 1
ATOM 646 C C . TYR A 1 83 ? 10.519 0.646 20.364 1.00 14.62 83 TYR A C 1
ATOM 647 O O . TYR A 1 83 ? 11.024 -0.214 21.069 1.00 13.31 83 TYR A O 1
ATOM 656 N N . VAL A 1 84 ? 11.255 1.496 19.648 1.00 13.01 84 VAL A N 1
ATOM 657 C CA . VAL A 1 84 ? 12.706 1.417 19.713 1.00 11.94 84 VAL A CA 1
ATOM 658 C C . VAL A 1 84 ? 13.205 1.711 21.131 1.00 12.71 84 VAL A C 1
ATOM 659 O O . VAL A 1 84 ? 14.104 1.023 21.609 1.00 13.09 84 VAL A O 1
ATOM 663 N N . ILE A 1 85 ? 12.624 2.704 21.806 1.00 12.52 85 ILE A N 1
ATOM 664 C CA . ILE A 1 85 ? 13.011 2.975 23.197 1.00 14.64 85 ILE A CA 1
ATOM 665 C C . ILE A 1 85 ? 12.753 1.744 24.053 1.00 16.06 85 ILE A C 1
ATOM 666 O O . ILE A 1 85 ? 13.549 1.424 24.937 1.00 15.40 85 ILE A O 1
ATOM 671 N N . SER A 1 86 ? 11.680 1.012 23.763 1.00 13.74 86 SER A N 1
ATOM 672 C CA . SER A 1 86 ? 11.384 -0.164 24.592 1.00 14.37 86 SER A CA 1
ATOM 673 C C . SER A 1 86 ? 12.460 -1.242 24.446 1.00 15.22 86 SER A C 1
ATOM 674 O O . SER A 1 86 ? 12.821 -1.883 25.437 1.00 15.80 86 SER A O 1
ATOM 677 N N . ILE A 1 87 ? 13.009 -1.440 23.243 1.00 12.84 87 ILE A N 1
ATOM 678 C CA . ILE A 1 87 ? 14.035 -2.472 23.126 1.00 13.50 87 ILE A CA 1
ATOM 679 C C . ILE A 1 87 ? 15.375 -1.954 23.668 1.00 14.71 87 ILE A C 1
ATOM 680 O O . ILE A 1 87 ? 16.148 -2.729 24.240 1.00 15.64 87 ILE A O 1
ATOM 685 N N . LEU A 1 88 ? 15.646 -0.655 23.529 1.00 13.87 88 LEU A N 1
ATOM 686 C CA . LEU A 1 88 ? 16.857 -0.096 24.136 1.00 13.83 88 LEU A CA 1
ATOM 687 C C . LEU A 1 88 ? 16.801 -0.253 25.658 1.00 14.97 88 LEU A C 1
ATOM 688 O O . LEU A 1 88 ? 17.800 -0.613 26.285 1.00 16.58 88 LEU A O 1
ATOM 693 N N . ASP A 1 89 ? 15.631 -0.005 26.240 1.00 16.02 89 ASP A N 1
ATOM 694 C CA . ASP A 1 89 ? 15.443 -0.242 27.674 1.00 14.86 89 ASP A CA 1
ATOM 695 C C . ASP A 1 89 ? 15.727 -1.704 28.034 1.00 17.60 89 ASP A C 1
ATOM 696 O O . ASP A 1 89 ? 16.434 -1.998 29.008 1.00 17.65 89 ASP A O 1
ATOM 701 N N . ALA A 1 90 ? 15.159 -2.622 27.253 1.00 16.22 90 ALA A N 1
ATOM 702 C CA . ALA A 1 90 ? 15.281 -4.045 27.544 1.00 15.90 90 ALA A CA 1
ATOM 703 C C . ALA A 1 90 ? 16.730 -4.533 27.454 1.00 17.86 90 ALA A C 1
ATOM 704 O O . ALA A 1 90 ? 17.141 -5.447 28.184 1.00 17.52 90 ALA A O 1
ATOM 706 N N . LEU A 1 91 ? 17.499 -3.913 26.560 1.00 17.51 91 LEU A N 1
ATOM 707 C CA . LEU A 1 91 ? 18.902 -4.258 26.345 1.00 16.21 91 LEU A CA 1
ATOM 708 C C . LEU A 1 91 ? 19.843 -3.427 27.214 1.00 16.72 91 LEU A C 1
ATOM 709 O O . LEU A 1 91 ? 21.066 -3.535 27.085 1.00 20.03 91 LEU A O 1
ATOM 714 N N A ASP A 1 92 ? 19.262 -2.611 28.092 0.66 18.08 92 ASP A N 1
ATOM 715 N N B ASP A 1 92 ? 19.263 -2.597 28.078 0.34 18.24 92 ASP A N 1
ATOM 716 C CA A ASP A 1 92 ? 20.008 -1.709 28.975 0.66 18.89 92 ASP A CA 1
ATOM 717 C CA B ASP A 1 92 ? 20.016 -1.727 28.984 0.34 19.88 92 ASP A CA 1
ATOM 718 C C A ASP A 1 92 ? 20.985 -0.837 28.196 0.66 21.05 92 ASP A C 1
ATOM 719 C C B ASP A 1 92 ? 20.954 -0.778 28.241 0.34 20.56 92 ASP A C 1
ATOM 720 O O A ASP A 1 92 ? 22.155 -0.694 28.559 0.66 21.80 92 ASP A O 1
ATOM 721 O O B ASP A 1 92 ? 22.072 -0.517 28.686 0.34 21.96 92 ASP A O 1
ATOM 730 N N . ILE A 1 93 ? 20.489 -0.262 27.107 1.00 15.88 93 ILE A N 1
ATOM 731 C CA . ILE A 1 93 ? 21.247 0.712 26.336 1.00 16.84 93 ILE A CA 1
ATOM 732 C C . ILE A 1 93 ? 20.766 2.098 26.761 1.00 17.23 93 ILE A C 1
ATOM 733 O O . ILE A 1 93 ? 19.662 2.524 26.411 1.00 18.70 93 ILE A O 1
ATOM 738 N N A LYS A 1 94 ? 21.601 2.802 27.520 0.50 20.37 94 LYS A N 1
ATOM 739 N N B LYS A 1 94 ? 21.592 2.787 27.542 0.50 20.24 94 LYS A N 1
ATOM 740 C CA A LYS A 1 94 ? 21.189 4.059 28.141 0.50 19.64 94 LYS A CA 1
ATOM 741 C CA B LYS A 1 94 ? 21.188 4.059 28.124 0.50 19.59 94 LYS A CA 1
ATOM 742 C C A LYS A 1 94 ? 21.417 5.285 27.260 0.50 17.47 94 LYS A C 1
ATOM 743 C C B LYS A 1 94 ? 21.346 5.216 27.150 0.50 16.93 94 LYS A C 1
ATOM 744 O O A LYS A 1 94 ? 20.644 6.242 27.308 0.50 17.04 94 LYS A O 1
ATOM 745 O O B LYS A 1 94 ? 20.451 6.053 27.023 0.50 20.09 94 LYS A O 1
ATOM 756 N N . HIS A 1 95 ? 22.491 5.265 26.480 1.00 15.98 95 HIS A N 1
ATOM 757 C CA . HIS A 1 95 ? 22.813 6.375 25.589 1.00 14.94 95 HIS A CA 1
ATOM 758 C C . HIS A 1 95 ? 23.208 5.803 24.253 1.00 16.43 95 HIS A C 1
ATOM 759 O O . HIS A 1 95 ? 24.098 4.969 24.192 1.00 20.36 95 HIS A O 1
ATOM 766 N N . ALA A 1 96 ? 22.563 6.242 23.180 1.00 13.56 96 ALA A N 1
ATOM 767 C CA . ALA A 1 96 ? 22.864 5.650 21.879 1.00 13.46 96 ALA A CA 1
ATOM 768 C C . ALA A 1 96 ? 22.948 6.671 20.774 1.00 12.79 96 ALA A C 1
ATOM 769 O O . ALA A 1 96 ? 22.211 7.652 20.745 1.00 13.90 96 ALA A O 1
ATOM 771 N N . THR A 1 97 ? 23.865 6.404 19.853 1.00 11.90 97 THR A N 1
ATOM 772 C CA . THR A 1 97 ? 23.844 6.990 18.528 1.00 11.43 97 THR A CA 1
ATOM 773 C C . THR A 1 97 ? 22.883 6.172 17.682 1.00 12.26 97 THR A C 1
ATOM 774 O O . THR A 1 97 ? 22.900 4.945 17.762 1.00 13.55 97 THR A O 1
ATOM 778 N N . VAL A 1 98 ? 22.034 6.830 16.892 1.00 10.73 98 VAL A N 1
ATOM 779 C CA . VAL A 1 98 ? 21.064 6.083 16.086 1.00 10.46 98 VAL A CA 1
ATOM 780 C C . VAL A 1 98 ? 21.128 6.485 14.618 1.00 11.17 98 VAL A C 1
ATOM 781 O O . VAL A 1 98 ? 21.375 7.652 14.285 1.00 12.39 98 VAL A O 1
ATOM 785 N N . TRP A 1 99 ? 20.934 5.485 13.763 1.00 10.04 99 TRP A N 1
ATOM 786 C CA . TRP A 1 99 ? 20.816 5.647 12.311 1.00 9.79 99 TRP A CA 1
ATOM 787 C C . TRP A 1 99 ? 19.428 5.199 11.877 1.00 12.30 99 TRP A C 1
ATOM 788 O O . TRP A 1 99 ? 18.949 4.173 12.347 1.00 10.17 99 TRP A O 1
ATOM 799 N N . GLY A 1 100 ? 18.808 5.906 10.936 1.00 9.49 100 GLY A N 1
ATOM 800 C CA . GLY A 1 100 ? 17.620 5.359 10.299 1.00 9.37 100 GLY A CA 1
ATOM 801 C C . GLY A 1 100 ? 17.357 5.966 8.941 1.00 10.43 100 GLY A C 1
ATOM 802 O O . GLY A 1 100 ? 17.583 7.159 8.729 1.00 9.92 100 GLY A O 1
ATOM 803 N N . CYS A 1 101 ? 16.860 5.123 8.039 1.00 9.12 101 CYS A N 1
ATOM 804 C CA . CYS A 1 101 ? 16.434 5.537 6.696 1.00 9.94 101 CYS A CA 1
ATOM 805 C C . CYS A 1 101 ? 14.927 5.404 6.557 1.00 11.25 101 CYS A C 1
ATOM 806 O O . CYS A 1 101 ? 14.336 4.468 7.089 1.00 10.67 101 CYS A O 1
ATOM 809 N N . SER A 1 102 ? 14.313 6.334 5.834 1.00 10.09 102 SER A N 1
ATOM 810 C CA . SER A 1 102 ? 12.912 6.222 5.438 1.00 10.41 102 SER A CA 1
ATOM 811 C C . SER A 1 102 ? 12.046 6.323 6.701 1.00 10.31 102 SER A C 1
ATOM 812 O O . SER A 1 102 ? 12.224 7.266 7.470 1.00 11.36 102 SER A O 1
ATOM 815 N N . SER A 1 103 ? 11.120 5.391 6.935 1.00 11.88 103 SER A N 1
ATOM 816 C CA . SER A 1 103 ? 10.392 5.413 8.206 1.00 10.36 103 SER A CA 1
ATOM 817 C C . SER A 1 103 ? 11.353 5.344 9.393 1.00 10.19 103 SER A C 1
ATOM 818 O O . SER A 1 103 ? 11.052 5.856 10.473 1.00 12.00 103 SER A O 1
ATOM 821 N N . GLY A 1 104 ? 12.518 4.739 9.182 1.00 10.59 104 GLY A N 1
ATOM 822 C CA . GLY A 1 104 ? 13.547 4.700 10.208 1.00 10.79 104 GLY A CA 1
ATOM 823 C C . GLY A 1 104 ? 14.146 6.071 10.455 1.00 12.04 104 GLY A C 1
ATOM 824 O O . GLY A 1 104 ? 14.551 6.383 11.574 1.00 10.63 104 GLY A O 1
ATOM 825 N N . ALA A 1 105 ? 14.214 6.897 9.409 1.00 11.05 105 ALA A N 1
ATOM 826 C CA . ALA A 1 105 ? 14.656 8.283 9.575 1.00 10.27 105 ALA A CA 1
ATOM 827 C C . ALA A 1 105 ? 13.656 9.074 10.399 1.00 10.63 105 ALA A C 1
ATOM 828 O O . ALA A 1 105 ? 14.040 9.817 11.296 1.00 11.01 105 ALA A O 1
ATOM 830 N N . SER A 1 106 ? 12.366 8.925 10.084 1.00 10.36 106 SER A N 1
ATOM 831 C CA . SER A 1 106 ? 11.325 9.582 10.871 1.00 10.05 106 SER A CA 1
ATOM 832 C C . SER A 1 106 ? 11.434 9.151 12.330 1.00 10.30 106 SER A C 1
ATOM 833 O O . SER A 1 106 ? 11.333 9.978 13.253 1.00 12.42 106 SER A O 1
ATOM 836 N N . THR A 1 107 ? 11.678 7.855 12.519 1.00 10.64 107 THR A N 1
ATOM 837 C CA . THR A 1 107 ? 11.831 7.281 13.849 1.00 11.25 107 THR A CA 1
ATOM 838 C C . THR A 1 107 ? 12.997 7.904 14.612 1.00 11.80 107 THR A C 1
ATOM 839 O O . THR A 1 107 ? 12.825 8.292 15.775 1.00 12.21 107 THR A O 1
ATOM 843 N N . VAL A 1 108 ? 14.164 8.031 13.978 1.00 10.90 108 VAL A N 1
ATOM 844 C CA . VAL A 1 108 ? 15.305 8.512 14.756 1.00 11.69 108 VAL A CA 1
ATOM 845 C C . VAL A 1 108 ? 15.196 10.017 15.045 1.00 13.29 108 VAL A C 1
ATOM 846 O O . VAL A 1 108 ? 15.687 10.469 16.074 1.00 12.39 108 VAL A O 1
ATOM 850 N N . VAL A 1 109 ? 14.542 10.790 14.177 1.00 11.89 109 VAL A N 1
ATOM 851 C CA . VAL A 1 109 ? 14.322 12.202 14.509 1.00 10.25 109 VAL A CA 1
ATOM 852 C C . VAL A 1 109 ? 13.320 12.297 15.671 1.00 12.33 109 VAL A C 1
ATOM 853 O O . VAL A 1 109 ? 13.515 13.074 16.612 1.00 14.11 109 VAL A O 1
ATOM 857 N N . ALA A 1 110 ? 12.278 11.469 15.643 1.00 12.98 110 ALA A N 1
ATOM 858 C CA . ALA A 1 110 ? 11.338 11.438 16.763 1.00 11.73 110 ALA A CA 1
ATOM 859 C C . ALA A 1 110 ? 12.017 10.984 18.062 1.00 13.53 110 ALA A C 1
ATOM 860 O O . ALA A 1 110 ? 11.696 11.483 19.140 1.00 15.36 110 ALA A O 1
ATOM 862 N N . LEU A 1 111 ? 12.967 10.061 17.958 1.00 12.39 111 LEU A N 1
ATOM 863 C CA . LEU A 1 111 ? 13.742 9.637 19.129 1.00 12.09 111 LEU A CA 1
ATOM 864 C C . LEU A 1 111 ? 14.569 10.777 19.702 1.00 15.52 111 LEU A C 1
ATOM 865 O O . LEU A 1 111 ? 14.561 11.014 20.905 1.00 16.59 111 LEU A O 1
ATOM 870 N N . LEU A 1 112 ? 15.301 11.467 18.832 1.00 13.64 112 LEU A N 1
ATOM 871 C CA . LEU A 1 112 ? 16.146 12.572 19.274 1.00 13.81 112 LEU A CA 1
ATOM 872 C C . LEU A 1 112 ? 15.329 13.664 19.955 1.00 15.98 112 LEU A C 1
ATOM 873 O O . LEU A 1 112 ? 15.717 14.172 21.009 1.00 18.06 112 LEU A O 1
ATOM 878 N N . LEU A 1 113 ? 14.192 14.017 19.369 1.00 15.61 113 LEU A N 1
ATOM 879 C CA . LEU A 1 113 ? 13.373 15.087 19.922 1.00 16.27 113 LEU A CA 1
ATOM 880 C C . LEU A 1 113 ? 12.651 14.646 21.190 1.00 18.30 113 LEU A C 1
ATOM 881 O O . LEU A 1 113 ? 12.519 15.426 22.139 1.00 19.78 113 LEU A O 1
ATOM 886 N N . GLY A 1 114 ? 12.185 13.400 21.210 1.00 16.28 114 GLY A N 1
ATOM 887 C CA . GLY A 1 114 ? 11.375 12.917 22.320 1.00 16.55 114 GLY A CA 1
ATOM 888 C C . GLY A 1 114 ? 12.159 12.416 23.514 1.00 18.93 114 GLY A C 1
ATOM 889 O O . GLY A 1 114 ? 11.667 12.445 24.648 1.00 20.87 114 GLY A O 1
ATOM 890 N N . TYR A 1 115 ? 13.383 11.961 23.265 1.00 18.03 115 TYR A N 1
ATOM 891 C CA . TYR A 1 115 ? 14.218 11.346 24.293 1.00 18.18 115 TYR A CA 1
ATOM 892 C C . TYR A 1 115 ? 15.642 11.881 24.263 1.00 19.28 115 TYR A C 1
ATOM 893 O O . TYR A 1 115 ? 16.593 11.118 24.083 1.00 20.82 115 TYR A O 1
ATOM 902 N N . PRO A 1 116 ? 15.807 13.199 24.454 1.00 20.15 116 PRO A N 1
ATOM 903 C CA . PRO A 1 116 ? 17.138 13.793 24.276 1.00 23.32 116 PRO A CA 1
ATOM 904 C C . PRO A 1 116 ? 18.192 13.266 25.251 1.00 22.78 116 PRO A C 1
ATOM 905 O O . PRO A 1 116 ? 19.378 13.294 24.926 1.00 27.05 116 PRO A O 1
ATOM 909 N N . ASP A 1 117 ? 17.771 12.785 26.419 1.00 19.40 117 ASP A N 1
ATOM 910 C CA . ASP A 1 117 ? 18.707 12.223 27.377 1.00 24.14 117 ASP A CA 1
ATOM 911 C C . ASP A 1 117 ? 19.237 10.856 26.936 1.00 24.39 117 ASP A C 1
ATOM 912 O O . ASP A 1 117 ? 20.239 10.372 27.468 1.00 25.27 117 ASP A O 1
ATOM 917 N N . ARG A 1 118 ? 18.564 10.238 25.966 1.00 19.68 118 ARG A N 1
ATOM 918 C CA . ARG A 1 118 ? 18.890 8.880 25.542 1.00 17.40 118 ARG A CA 1
ATOM 919 C C . ARG A 1 118 ? 19.671 8.853 24.246 1.00 17.86 118 ARG A C 1
ATOM 920 O O . ARG A 1 118 ? 20.325 7.859 23.932 1.00 20.62 118 ARG A O 1
ATOM 928 N N . ILE A 1 119 ? 19.577 9.935 23.483 1.00 14.97 119 ILE A N 1
ATOM 929 C CA . ILE A 1 119 ? 20.134 9.934 22.131 1.00 13.90 119 ILE A CA 1
ATOM 930 C C . ILE A 1 119 ? 21.328 10.864 2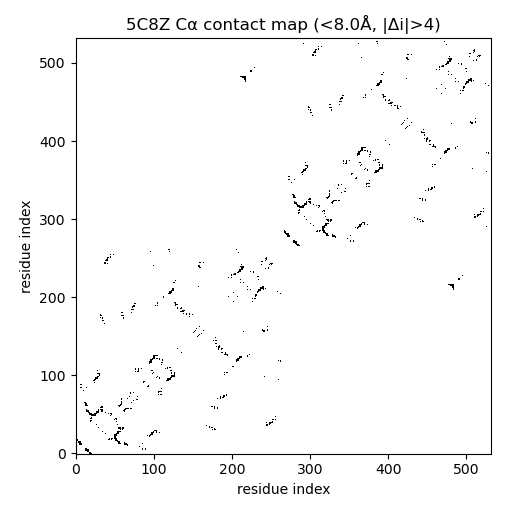1.998 1.00 14.70 119 ILE A C 1
ATOM 931 O O . ILE A 1 119 ? 21.193 12.084 22.097 1.00 17.32 119 ILE A O 1
ATOM 936 N N . ARG A 1 120 ? 22.496 10.279 21.741 1.00 13.13 120 ARG A N 1
ATOM 937 C CA . ARG A 1 120 ? 23.723 11.055 21.583 1.00 13.59 120 ARG A CA 1
ATOM 938 C C . ARG A 1 120 ? 23.681 11.920 20.328 1.00 13.51 120 ARG A C 1
ATOM 939 O O . ARG A 1 120 ? 24.005 13.117 20.353 1.00 15.37 120 ARG A O 1
ATOM 947 N N . ASN A 1 121 ? 23.299 11.285 19.227 1.00 12.76 121 ASN A N 1
ATOM 948 C CA . ASN A 1 121 ? 23.163 11.947 17.944 1.00 11.62 121 ASN A CA 1
ATOM 949 C C . ASN A 1 121 ? 22.374 11.025 17.037 1.00 12.57 121 ASN A C 1
ATOM 950 O O . ASN A 1 121 ? 22.316 9.815 17.271 1.00 12.64 121 ASN A O 1
ATOM 955 N N . ALA A 1 122 ? 21.730 11.600 16.033 1.00 10.75 122 ALA A N 1
ATOM 956 C CA . ALA A 1 122 ? 20.945 10.824 15.089 1.00 10.69 122 ALA A CA 1
ATOM 957 C C . ALA A 1 122 ? 21.387 11.119 13.668 1.00 10.68 122 ALA A C 1
ATOM 958 O O . ALA A 1 122 ? 21.619 12.273 13.306 1.00 12.53 122 ALA A O 1
ATOM 960 N N . MET A 1 123 ? 21.480 10.058 12.870 1.00 10.24 123 MET A N 1
ATOM 961 C CA . MET A 1 123 ? 21.697 10.148 11.434 1.00 9.77 123 MET A CA 1
ATOM 962 C C . MET A 1 123 ? 20.419 9.738 10.739 1.00 9.55 123 MET A C 1
ATOM 963 O O . MET A 1 123 ? 19.950 8.610 10.914 1.00 10.83 123 MET A O 1
ATOM 968 N N . CYS A 1 124 ? 19.847 10.648 9.960 1.00 10.26 124 CYS A N 1
ATOM 969 C CA . CYS A 1 124 ? 18.633 10.311 9.217 1.00 9.53 124 CYS A CA 1
ATOM 970 C C . CYS A 1 124 ? 18.909 10.373 7.729 1.00 10.47 124 CYS A C 1
ATOM 971 O O . CYS A 1 124 ? 19.682 11.218 7.272 1.00 12.40 124 CYS A O 1
ATOM 974 N N . HIS A 1 125 ? 18.295 9.455 6.998 1.00 9.59 125 HIS A N 1
ATOM 975 C CA . HIS A 1 125 ? 18.495 9.342 5.551 1.00 9.39 125 HIS A CA 1
ATOM 976 C C . HIS A 1 125 ? 17.151 9.246 4.852 1.00 11.90 125 HIS A C 1
ATOM 977 O O . HIS A 1 125 ? 16.362 8.384 5.188 1.00 10.27 125 HIS A O 1
ATOM 984 N N . GLU A 1 126 ? 16.902 10.127 3.884 1.00 9.54 126 GLU A N 1
ATOM 985 C CA . GLU A 1 126 ? 15.710 10.061 3.012 1.00 9.20 126 GLU A CA 1
ATOM 986 C C . GLU A 1 126 ? 14.415 9.829 3.809 1.00 10.72 126 GLU A C 1
ATOM 987 O O . GLU A 1 126 ? 13.793 8.758 3.772 1.00 11.40 126 GLU A O 1
ATOM 993 N N . LEU A 1 127 ? 14.031 10.888 4.509 1.00 9.75 127 LEU A N 1
ATOM 994 C CA . LEU A 1 127 ? 12.886 10.908 5.409 1.00 10.56 127 LEU A CA 1
ATOM 995 C C . LEU A 1 127 ? 11.632 11.316 4.646 1.00 11.49 127 LEU A C 1
ATOM 996 O O . LEU A 1 127 ? 11.571 12.415 4.099 1.00 12.62 127 LEU A O 1
ATOM 1001 N N . PRO A 1 128 ? 10.620 10.438 4.600 1.00 11.81 128 PRO A N 1
ATOM 1002 C CA . PRO A 1 128 ? 9.451 10.750 3.769 1.00 11.07 128 PRO A CA 1
ATOM 1003 C C . PRO A 1 128 ? 8.478 11.702 4.455 1.00 13.96 128 PRO A C 1
ATOM 1004 O O . PRO A 1 128 ? 7.991 11.414 5.550 1.00 15.38 128 PRO A O 1
ATOM 1008 N N . THR A 1 129 ? 8.192 12.832 3.814 1.00 11.53 129 THR A N 1
ATOM 1009 C CA . THR A 1 129 ? 7.317 13.823 4.438 1.00 11.48 129 THR A CA 1
ATOM 1010 C C . THR A 1 129 ? 6.038 14.069 3.662 1.00 13.76 129 THR A C 1
ATOM 1011 O O . THR A 1 129 ? 5.157 14.787 4.144 1.00 16.62 129 THR A O 1
ATOM 1015 N N . LYS A 1 130 ? 5.931 13.466 2.480 1.00 14.04 130 LYS A N 1
ATOM 1016 C CA . LYS A 1 130 ? 4.763 13.667 1.619 1.00 15.77 130 LYS A CA 1
ATOM 1017 C C . LYS A 1 130 ? 4.065 12.365 1.294 1.00 14.01 130 LYS A C 1
ATOM 1018 O O . LYS A 1 130 ? 4.709 11.351 1.022 1.00 16.59 130 LYS A O 1
ATOM 1024 N N . LEU A 1 131 ? 2.739 12.400 1.313 1.00 15.12 131 LEU A N 1
ATOM 1025 C CA . LEU A 1 131 ? 1.950 11.262 0.878 1.00 16.30 131 LEU A CA 1
ATOM 1026 C C . LEU A 1 131 ? 2.172 11.039 -0.608 1.00 21.17 131 LEU A C 1
ATOM 1027 O O . LEU A 1 131 ? 2.145 11.989 -1.398 1.00 23.64 131 LEU A O 1
ATOM 1032 N N . LEU A 1 132 ? 2.410 9.789 -0.981 1.00 18.62 132 LEU A N 1
ATOM 1033 C CA . LEU A 1 132 ? 2.521 9.408 -2.384 1.00 18.95 132 LEU A CA 1
ATOM 1034 C C . LEU A 1 132 ? 1.403 8.433 -2.707 1.00 20.25 132 LEU A C 1
ATOM 1035 O O . LEU A 1 132 ? 1.393 7.307 -2.208 1.00 22.25 132 LEU A O 1
ATOM 1040 N N . ASP A 1 133 ? 0.450 8.867 -3.528 1.00 21.71 133 ASP A N 1
ATOM 1041 C CA . ASP A 1 133 ? -0.726 8.043 -3.798 1.00 26.07 133 ASP A CA 1
ATOM 1042 C C . ASP A 1 133 ? -0.376 6.687 -4.419 1.00 25.37 133 ASP A C 1
ATOM 1043 O O . ASP A 1 133 ? -1.025 5.683 -4.107 1.00 26.23 133 ASP A O 1
ATOM 1048 N N . HIS A 1 134 ? 0.654 6.637 -5.263 1.00 27.53 134 HIS A N 1
ATOM 1049 C CA . HIS A 1 134 ? 0.970 5.381 -5.941 1.00 30.30 134 HIS A CA 1
ATOM 1050 C C . HIS A 1 134 ? 1.466 4.322 -4.952 1.00 29.17 134 HIS A C 1
ATOM 1051 O O . HIS A 1 134 ? 1.306 3.128 -5.187 1.00 30.32 134 HIS A O 1
ATOM 1058 N N . LEU A 1 135 ? 2.039 4.756 -3.835 1.00 23.46 135 LEU A N 1
ATOM 1059 C CA . LEU A 1 135 ? 2.435 3.809 -2.793 1.00 22.29 135 LEU A CA 1
ATOM 1060 C C . LEU A 1 135 ? 1.269 3.511 -1.857 1.00 22.85 135 LEU A C 1
ATOM 1061 O O . LEU A 1 135 ? 1.026 2.357 -1.498 1.00 24.58 135 LEU A O 1
ATOM 1066 N N . SER A 1 136 ? 0.539 4.553 -1.472 1.00 19.66 136 SER A N 1
ATOM 1067 C CA . SER A 1 136 ? -0.625 4.381 -0.611 1.00 20.19 136 SER A CA 1
ATOM 1068 C C . SER A 1 136 ? -1.645 3.419 -1.227 1.00 24.36 136 SER A C 1
ATOM 1069 O O . SER A 1 136 ? -2.254 2.613 -0.523 1.00 25.02 136 SER A O 1
ATOM 1072 N N . ASN A 1 137 ? -1.816 3.507 -2.541 1.00 24.87 137 ASN A N 1
ATOM 1073 C CA . ASN A 1 137 ? -2.829 2.709 -3.230 1.00 25.19 137 ASN A CA 1
ATOM 1074 C C . ASN A 1 137 ? -2.502 1.220 -3.297 1.00 26.07 137 ASN A C 1
ATOM 1075 O O . ASN A 1 137 ? -3.369 0.409 -3.620 1.00 27.74 137 ASN A O 1
ATOM 1080 N N . THR A 1 138 ? -1.262 0.845 -2.994 1.00 26.79 138 THR A N 1
ATOM 1081 C CA . THR A 1 138 ? -0.921 -0.574 -3.002 1.00 27.94 138 THR A CA 1
ATOM 1082 C C . THR A 1 138 ? -1.614 -1.292 -1.847 1.00 30.89 138 THR A C 1
ATOM 1083 O O . THR A 1 138 ? -1.788 -2.509 -1.884 1.00 32.03 138 THR A O 1
ATOM 1087 N N . ALA A 1 139 ? -2.036 -0.532 -0.839 1.00 25.03 139 ALA A N 1
ATOM 1088 C CA . ALA A 1 139 ? -2.602 -1.112 0.377 1.00 30.01 139 ALA A CA 1
ATOM 1089 C C . ALA A 1 139 ? -3.901 -1.876 0.139 1.00 33.68 139 ALA A C 1
ATOM 1090 O O . ALA A 1 139 ? -4.303 -2.681 0.981 1.00 35.55 139 ALA A O 1
ATOM 1092 N N . VAL A 1 140 ? -4.552 -1.639 -1.000 1.00 34.82 140 VAL A N 1
ATOM 1093 C CA . VAL A 1 140 ? -5.825 -2.294 -1.288 1.00 36.33 140 VAL A CA 1
ATOM 1094 C C . VAL A 1 140 ? -5.696 -3.468 -2.258 1.00 38.68 140 VAL A C 1
ATOM 1095 O O . VAL A 1 140 ? -6.699 -4.072 -2.636 1.00 34.30 140 VAL A O 1
ATOM 1099 N N . LEU A 1 141 ? -4.471 -3.787 -2.667 1.00 34.47 141 LEU A N 1
ATOM 1100 C CA . LEU A 1 141 ? -4.244 -4.930 -3.552 1.00 29.09 141 LEU A CA 1
ATOM 1101 C C . LEU A 1 141 ? -4.109 -6.222 -2.750 1.00 27.20 141 LEU A C 1
ATOM 1102 O O . LEU A 1 141 ? -3.994 -6.186 -1.527 1.00 25.63 141 LEU A O 1
ATOM 1107 N N . GLU A 1 142 ? -4.136 -7.366 -3.430 1.00 27.09 142 GLU A N 1
ATOM 1108 C CA . GLU A 1 142 ? -3.904 -8.638 -2.752 1.00 28.32 142 GLU A CA 1
ATOM 1109 C C . GLU A 1 142 ? -2.422 -8.779 -2.414 1.00 24.11 142 GLU A C 1
ATOM 1110 O O . GLU A 1 142 ? -1.586 -8.155 -3.062 1.00 23.27 142 GLU A O 1
ATOM 1116 N N . ASP A 1 143 ? -2.112 -9.599 -1.411 1.00 26.30 143 ASP A N 1
ATOM 1117 C CA . ASP A 1 143 ? -0.730 -9.756 -0.927 1.00 23.75 143 ASP A CA 1
ATOM 1118 C C . ASP A 1 143 ? 0.280 -10.030 -2.039 1.00 24.26 143 ASP A C 1
ATOM 1119 O O . ASP A 1 143 ? 1.313 -9.376 -2.121 1.00 21.96 143 ASP A O 1
ATOM 1124 N N . GLU A 1 144 ? -0.009 -11.012 -2.889 1.00 24.02 144 GLU A N 1
ATOM 1125 C CA . GLU A 1 144 ? 0.953 -11.399 -3.914 1.00 26.02 144 GLU A CA 1
ATOM 1126 C C . GLU A 1 144 ? 1.212 -10.269 -4.903 1.00 24.21 144 GLU A C 1
ATOM 1127 O O . GLU A 1 144 ? 2.342 -10.095 -5.365 1.00 25.56 144 GLU A O 1
ATOM 1133 N N . GLU A 1 145 ? 0.173 -9.495 -5.214 1.00 22.05 145 GLU A N 1
ATOM 1134 C CA . GLU A 1 145 ? 0.321 -8.343 -6.095 1.00 22.66 145 GLU A CA 1
ATOM 1135 C C . GLU A 1 145 ? 1.242 -7.309 -5.458 1.00 20.68 145 GLU A C 1
ATOM 1136 O O . GLU A 1 145 ? 2.107 -6.744 -6.116 1.00 21.43 145 GLU A O 1
ATOM 1142 N N . ILE A 1 146 ? 1.031 -7.050 -4.173 1.00 20.46 146 ILE A N 1
ATOM 1143 C CA . ILE A 1 146 ? 1.852 -6.073 -3.459 1.00 18.65 146 ILE A CA 1
ATOM 1144 C C . ILE A 1 146 ? 3.319 -6.504 -3.451 1.00 19.02 146 ILE A C 1
ATOM 1145 O O . ILE A 1 146 ? 4.213 -5.707 -3.754 1.00 19.31 146 ILE A O 1
ATOM 1150 N N . SER A 1 147 ? 3.570 -7.768 -3.122 1.00 17.36 147 SER A N 1
ATOM 1151 C CA . SER A 1 147 ? 4.940 -8.258 -3.080 1.00 16.05 147 SER A CA 1
ATOM 1152 C C . SER A 1 147 ? 5.599 -8.156 -4.452 1.00 18.59 147 SER A C 1
ATOM 1153 O O . SER A 1 147 ? 6.732 -7.719 -4.564 1.00 19.47 147 SER A O 1
ATOM 1156 N N A ASN A 1 148 ? 4.883 -8.554 -5.499 0.41 20.65 148 ASN A N 1
ATOM 1157 N N B ASN A 1 148 ? 4.884 -8.564 -5.497 0.59 20.30 148 ASN A N 1
ATOM 1158 C CA A ASN A 1 148 ? 5.432 -8.474 -6.848 0.41 22.78 148 ASN A CA 1
ATOM 1159 C CA B ASN A 1 148 ? 5.419 -8.473 -6.852 0.59 22.98 148 ASN A CA 1
ATOM 1160 C C A ASN A 1 148 ? 5.778 -7.046 -7.258 0.41 22.34 148 ASN A C 1
ATOM 1161 C C B ASN A 1 148 ? 5.780 -7.047 -7.248 0.59 22.25 148 ASN A C 1
ATOM 1162 O O A ASN A 1 148 ? 6.860 -6.792 -7.792 0.41 23.35 148 ASN A O 1
ATOM 1163 O O B ASN A 1 148 ? 6.872 -6.793 -7.761 0.59 23.58 148 ASN A O 1
ATOM 1172 N N . ILE A 1 149 ? 4.861 -6.118 -7.006 1.00 19.95 149 ILE A N 1
ATOM 1173 C CA . ILE A 1 149 ? 5.084 -4.721 -7.346 1.00 19.69 149 ILE A CA 1
ATOM 1174 C C . ILE A 1 149 ? 6.254 -4.131 -6.556 1.00 19.21 149 ILE A C 1
ATOM 1175 O O . ILE A 1 149 ? 7.168 -3.542 -7.132 1.00 21.12 149 ILE A O 1
ATOM 1180 N N . LEU A 1 150 ? 6.239 -4.307 -5.239 1.00 18.72 150 LEU A N 1
ATOM 1181 C CA . LEU A 1 150 ? 7.238 -3.632 -4.427 1.00 18.47 150 LEU A CA 1
ATOM 1182 C C . LEU A 1 150 ? 8.617 -4.284 -4.560 1.00 14.51 150 LEU A C 1
ATOM 1183 O O . LEU A 1 150 ? 9.626 -3.577 -4.518 1.00 16.97 150 LEU A O 1
ATOM 1188 N N . ALA A 1 151 ? 8.672 -5.603 -4.757 1.00 16.33 151 ALA A N 1
ATOM 1189 C CA . ALA A 1 151 ? 9.964 -6.245 -4.973 1.00 17.47 151 ALA A CA 1
ATOM 1190 C C . ALA A 1 151 ? 10.622 -5.667 -6.221 1.00 20.57 151 ALA A C 1
ATOM 1191 O O . ALA A 1 151 ? 11.835 -5.468 -6.262 1.00 19.13 151 ALA A O 1
ATOM 1193 N N A ASN A 1 152 ? 9.810 -5.393 -7.238 0.59 19.57 152 ASN A N 1
ATOM 1194 N N B ASN A 1 152 ? 9.822 -5.369 -7.237 0.41 19.95 152 ASN A N 1
ATOM 1195 C CA A ASN A 1 152 ? 10.324 -4.802 -8.468 0.59 20.30 152 ASN A CA 1
ATOM 1196 C CA B ASN A 1 152 ? 10.378 -4.813 -8.464 0.41 19.91 152 ASN A CA 1
ATOM 1197 C C A ASN A 1 152 ? 10.790 -3.367 -8.270 0.59 18.90 152 ASN A C 1
ATOM 1198 C C B ASN A 1 152 ? 10.755 -3.337 -8.335 0.41 19.00 152 ASN A C 1
ATOM 1199 O O A ASN A 1 152 ? 11.845 -2.977 -8.769 0.59 20.36 152 ASN A O 1
ATOM 1200 O O B ASN A 1 152 ? 11.730 -2.891 -8.937 0.41 21.38 152 ASN A O 1
ATOM 1209 N N . VAL A 1 153 ? 10.000 -2.584 -7.540 1.00 17.53 153 VAL A N 1
ATOM 1210 C CA . VAL A 1 153 ? 10.361 -1.199 -7.250 1.00 17.19 153 VAL A CA 1
ATOM 1211 C C . VAL A 1 153 ? 11.693 -1.154 -6.503 1.00 17.71 153 VAL A C 1
ATOM 1212 O O . VAL A 1 153 ? 12.562 -0.338 -6.805 1.00 17.99 153 VAL A O 1
ATOM 1216 N N . MET A 1 154 ? 11.866 -2.046 -5.532 1.00 15.82 154 MET A N 1
ATOM 1217 C CA . MET A 1 154 ? 13.111 -2.038 -4.773 1.00 15.63 154 MET A CA 1
ATOM 1218 C C . MET A 1 154 ? 14.294 -2.363 -5.668 1.00 18.56 154 MET A C 1
ATOM 1219 O O . MET A 1 154 ? 15.292 -1.646 -5.673 1.00 17.98 154 MET A O 1
ATOM 1224 N N . LEU A 1 155 ? 14.177 -3.448 -6.425 1.00 18.48 155 LEU A N 1
ATOM 1225 C CA . LEU A 1 155 ? 15.277 -3.906 -7.268 1.00 18.83 155 LEU A CA 1
ATOM 1226 C C . LEU A 1 155 ? 15.652 -2.882 -8.338 1.00 22.51 155 LEU A C 1
ATOM 1227 O O . LEU A 1 155 ? 16.827 -2.543 -8.509 1.00 23.63 155 LEU A O 1
ATOM 1232 N N . ASN A 1 156 ? 14.643 -2.383 -9.039 1.00 19.96 156 ASN A N 1
ATOM 1233 C CA . ASN A 1 156 ? 14.871 -1.597 -10.245 1.00 23.72 156 ASN A CA 1
ATOM 1234 C C . ASN A 1 156 ? 14.848 -0.087 -10.073 1.00 22.66 156 ASN A C 1
ATOM 1235 O O . ASN A 1 156 ? 15.405 0.625 -10.911 1.00 25.72 156 ASN A O 1
ATOM 1240 N N . ASP A 1 157 ? 14.222 0.410 -9.007 1.00 19.96 157 ASP A N 1
ATOM 1241 C CA . ASP A 1 157 ? 14.020 1.850 -8.872 1.00 18.91 157 ASP A CA 1
ATOM 1242 C C . ASP A 1 157 ? 14.834 2.501 -7.759 1.00 20.51 157 ASP A C 1
ATOM 1243 O O . ASP A 1 157 ? 15.390 3.574 -7.961 1.00 23.41 157 ASP A O 1
ATOM 1248 N N . VAL A 1 158 ? 14.896 1.883 -6.582 1.00 18.55 158 VAL A N 1
ATOM 1249 C CA . VAL A 1 158 ? 15.473 2.611 -5.454 1.00 16.16 158 VAL A CA 1
ATOM 1250 C C . VAL A 1 158 ? 16.604 1.904 -4.706 1.00 15.11 158 VAL A C 1
ATOM 1251 O O . VAL A 1 158 ? 17.135 2.471 -3.745 1.00 14.52 158 VAL A O 1
ATOM 1255 N N . SER A 1 159 ? 17.003 0.703 -5.132 1.00 15.92 159 SER A N 1
ATOM 1256 C CA . SER A 1 159 ? 18.053 -0.013 -4.397 1.00 15.51 159 SER A CA 1
ATOM 1257 C C . SER A 1 159 ? 19.390 0.719 -4.401 1.00 15.93 159 SER A C 1
ATOM 1258 O O . SER A 1 159 ? 20.168 0.582 -3.462 1.00 16.49 159 SER A O 1
ATOM 1261 N N . GLY A 1 160 ? 19.662 1.483 -5.458 1.00 15.89 160 GLY A N 1
ATOM 1262 C CA . GLY A 1 160 ? 20.960 2.125 -5.612 1.00 15.95 160 GLY A CA 1
ATOM 1263 C C . GLY A 1 160 ? 22.083 1.165 -5.988 1.00 17.24 160 GLY A C 1
ATOM 1264 O O . GLY A 1 160 ? 23.259 1.530 -5.964 1.00 18.35 160 GLY A O 1
ATOM 1265 N N . GLY A 1 161 ? 21.726 -0.069 -6.328 1.00 16.72 161 GLY A N 1
ATOM 1266 C CA . GLY A 1 161 ? 22.718 -1.084 -6.660 1.00 16.76 161 GLY A CA 1
ATOM 1267 C C . GLY A 1 161 ? 22.026 -2.422 -6.797 1.00 19.29 161 GLY A C 1
ATOM 1268 O O . GLY A 1 161 ? 21.848 -3.138 -5.814 1.00 18.55 161 GLY A O 1
ATOM 1269 N N . SER A 1 162 ? 21.625 -2.769 -8.014 1.00 18.47 162 SER A N 1
ATOM 1270 C CA . SER A 1 162 ? 20.795 -3.952 -8.198 1.00 18.35 162 SER A CA 1
ATOM 1271 C C . SER A 1 162 ? 21.542 -5.247 -7.855 1.00 16.77 162 SER A C 1
ATOM 1272 O O . SER A 1 162 ? 20.953 -6.164 -7.293 1.00 17.19 162 SER A O 1
ATOM 1275 N N A GLU A 1 163 ? 22.827 -5.314 -8.184 0.49 17.34 163 GLU A N 1
ATOM 1276 N N B GLU A 1 163 ? 22.826 -5.322 -8.194 0.51 17.25 163 GLU A N 1
ATOM 1277 C CA A GLU A 1 163 ? 23.621 -6.497 -7.876 0.49 19.27 163 GLU A CA 1
ATOM 1278 C CA B GLU A 1 163 ? 23.611 -6.507 -7.868 0.51 19.29 163 GLU A CA 1
ATOM 1279 C C A GLU A 1 163 ? 23.735 -6.717 -6.365 0.49 18.77 163 GLU A C 1
ATOM 1280 C C B GLU A 1 163 ? 23.691 -6.712 -6.357 0.51 18.68 163 GLU A C 1
ATOM 1281 O O A GLU A 1 163 ? 23.575 -7.840 -5.881 0.49 18.96 163 GLU A O 1
ATOM 1282 O O B GLU A 1 163 ? 23.469 -7.821 -5.865 0.51 18.65 163 GLU A O 1
ATOM 1293 N N . ALA A 1 164 ? 24.001 -5.642 -5.626 1.00 15.85 164 ALA A N 1
ATOM 1294 C CA . ALA A 1 164 ? 24.083 -5.722 -4.163 1.00 16.74 164 ALA A CA 1
ATOM 1295 C C . ALA A 1 164 ? 22.736 -6.118 -3.568 1.00 16.04 164 ALA A C 1
ATOM 1296 O O . ALA A 1 164 ? 22.665 -6.900 -2.615 1.00 16.54 164 ALA A O 1
ATOM 1298 N N . TRP A 1 165 ? 21.669 -5.567 -4.137 1.00 15.26 165 TRP A N 1
ATOM 1299 C CA . TRP A 1 165 ? 20.315 -5.882 -3.688 1.00 14.95 165 TRP A CA 1
ATOM 1300 C C . TRP A 1 165 ? 20.020 -7.379 -3.864 1.00 16.16 165 TRP A C 1
ATOM 1301 O O . TRP A 1 165 ? 19.559 -8.050 -2.935 1.00 15.22 165 TRP A O 1
ATOM 1312 N N A GLN A 1 166 ? 20.306 -7.911 -5.048 0.51 15.77 166 GLN A N 1
ATOM 1313 N N B GLN A 1 166 ? 20.306 -7.900 -5.053 0.49 15.72 166 GLN A N 1
ATOM 1314 C CA A GLN A 1 166 ? 20.076 -9.332 -5.295 0.51 16.99 166 GLN A CA 1
ATOM 1315 C CA B GLN A 1 166 ? 20.103 -9.321 -5.324 0.49 17.72 166 GLN A CA 1
ATOM 1316 C C A GLN A 1 166 ? 20.937 -10.190 -4.379 0.51 16.37 166 GLN A C 1
ATOM 1317 C C B GLN A 1 166 ? 20.934 -10.179 -4.383 0.49 16.45 166 GLN A C 1
ATOM 1318 O O A GLN A 1 166 ? 20.506 -11.246 -3.912 0.51 19.82 166 GLN A O 1
ATOM 1319 O O B GLN A 1 166 ? 20.480 -11.219 -3.902 0.49 19.72 166 GLN A O 1
ATOM 1330 N N . ALA A 1 167 ? 22.152 -9.723 -4.109 1.00 16.49 167 ALA A N 1
ATOM 1331 C CA . ALA A 1 167 ? 23.089 -10.491 -3.300 1.00 18.07 167 ALA A CA 1
ATOM 1332 C C . ALA A 1 167 ? 22.722 -10.557 -1.817 1.00 16.69 167 ALA A C 1
ATOM 1333 O O . ALA A 1 167 ? 23.406 -11.239 -1.047 1.00 19.88 167 ALA A O 1
ATOM 1335 N N . LEU A 1 168 ? 21.646 -9.885 -1.409 1.00 17.53 168 LEU A N 1
ATOM 1336 C CA . LEU A 1 168 ? 21.123 -10.100 -0.062 1.00 16.23 168 LEU A CA 1
ATOM 1337 C C . LEU A 1 168 ? 20.758 -11.573 0.129 1.00 17.10 168 LEU A C 1
ATOM 1338 O O . LEU A 1 168 ? 20.793 -12.084 1.246 1.00 17.48 168 LEU A O 1
ATOM 1343 N N . GLY A 1 169 ? 20.403 -12.250 -0.958 1.00 17.78 169 GLY A N 1
ATOM 1344 C CA . GLY A 1 169 ? 20.228 -13.690 -0.909 1.00 17.63 169 GLY A CA 1
ATOM 1345 C C . GLY A 1 169 ? 18.792 -14.150 -0.801 1.00 18.45 169 GLY A C 1
ATOM 1346 O O . GLY A 1 169 ? 17.888 -13.376 -0.477 1.00 17.62 169 GLY A O 1
ATOM 1347 N N A VAL A 1 170 ? 18.576 -15.431 -1.078 0.46 19.16 170 VAL A N 1
ATOM 1348 N N B VAL A 1 170 ? 18.593 -15.438 -1.056 0.54 19.19 170 VAL A N 1
ATOM 1349 C CA A VAL A 1 170 ? 17.226 -15.975 -1.179 0.46 19.15 170 VAL A CA 1
ATOM 1350 C CA B VAL A 1 170 ? 17.265 -16.040 -1.091 0.54 19.89 170 VAL A CA 1
ATOM 1351 C C A VAL A 1 170 ? 16.455 -15.923 0.149 0.46 19.95 170 VAL A C 1
ATOM 1352 C C B VAL A 1 170 ? 16.482 -15.910 0.222 0.54 19.86 170 VAL A C 1
ATOM 1353 O O A VAL A 1 170 ? 15.246 -15.672 0.157 0.46 19.57 170 VAL A O 1
ATOM 1354 O O B VAL A 1 170 ? 15.294 -15.569 0.210 0.54 18.84 170 VAL A O 1
ATOM 1361 N N A GLU A 1 171 ? 17.144 -16.135 1.267 0.46 18.80 171 GLU A N 1
ATOM 1362 N N B GLU A 1 171 ? 17.136 -16.170 1.348 0.54 18.63 171 GLU A N 1
ATOM 1363 C CA A GLU A 1 171 ? 16.485 -16.114 2.569 0.46 18.18 171 GLU A CA 1
ATOM 1364 C CA B GLU A 1 171 ? 16.443 -16.126 2.631 0.54 19.00 171 GLU A CA 1
ATOM 1365 C C A GLU A 1 171 ? 15.968 -14.716 2.896 0.46 17.72 171 GLU A C 1
ATOM 1366 C C B GLU A 1 171 ? 15.979 -14.709 2.979 0.54 17.68 171 GLU A C 1
ATOM 1367 O O A GLU A 1 171 ? 14.814 -14.551 3.288 0.46 18.06 171 GLU A O 1
ATOM 1368 O O B GLU A 1 171 ? 14.864 -14.522 3.464 0.54 18.51 171 GLU A O 1
ATOM 1379 N N . VAL A 1 172 ? 16.828 -13.715 2.734 1.00 16.54 172 VAL A N 1
ATOM 1380 C CA . VAL A 1 172 ? 16.426 -12.329 2.968 1.00 15.64 172 VAL A CA 1
ATOM 1381 C C . VAL A 1 172 ? 15.263 -11.942 2.066 1.00 15.04 172 VAL A C 1
ATOM 1382 O O . VAL A 1 172 ? 14.282 -11.352 2.527 1.00 15.80 172 VAL A O 1
ATOM 1386 N N . HIS A 1 173 ? 15.328 -12.292 0.786 1.00 14.94 173 HIS A N 1
ATOM 1387 C CA . HIS A 1 173 ? 14.241 -11.875 -0.091 1.00 14.98 173 HIS A CA 1
ATOM 1388 C C . HIS A 1 173 ? 12.955 -12.650 0.171 1.00 14.04 173 HIS A C 1
ATOM 1389 O O . HIS A 1 173 ? 11.871 -12.135 -0.099 1.00 17.15 173 HIS A O 1
ATOM 1396 N N . ALA A 1 174 ? 13.068 -13.857 0.724 1.00 15.46 174 ALA A N 1
ATOM 1397 C CA . ALA A 1 174 ? 11.883 -14.593 1.158 1.00 16.33 174 ALA A CA 1
ATOM 1398 C C . ALA A 1 174 ? 11.215 -13.890 2.343 1.00 16.21 174 ALA A C 1
ATOM 1399 O O . ALA A 1 174 ? 9.988 -13.868 2.440 1.00 17.78 174 ALA A O 1
ATOM 1401 N N . ARG A 1 175 ? 12.016 -13.326 3.249 1.00 16.39 175 ARG A N 1
ATOM 1402 C CA . ARG A 1 175 ? 11.440 -12.575 4.362 1.00 14.50 175 ARG A CA 1
ATOM 1403 C C . ARG A 1 175 ? 10.826 -11.272 3.864 1.00 14.29 175 ARG A C 1
ATOM 1404 O O . ARG A 1 175 ? 9.737 -10.890 4.298 1.00 15.57 175 ARG A O 1
ATOM 1412 N N . LEU A 1 176 ? 11.520 -10.589 2.956 1.00 12.84 176 LEU A N 1
ATOM 1413 C CA . LEU A 1 176 ? 10.984 -9.338 2.410 1.00 13.12 176 LEU A CA 1
ATOM 1414 C C . LEU A 1 176 ? 9.658 -9.572 1.694 1.00 13.62 176 LEU A C 1
ATOM 1415 O O . LEU A 1 176 ? 8.752 -8.741 1.773 1.00 15.23 176 LEU A O 1
ATOM 1420 N N . HIS A 1 177 ? 9.556 -10.707 1.001 1.00 14.39 177 HIS A N 1
ATOM 1421 C CA . HIS A 1 177 ? 8.328 -11.074 0.307 1.00 16.58 177 HIS A CA 1
ATOM 1422 C C . HIS A 1 177 ? 7.120 -10.975 1.231 1.00 17.05 177 HIS A C 1
ATOM 1423 O O . HIS A 1 177 ? 6.079 -10.432 0.843 1.00 18.13 177 HIS A O 1
ATOM 1430 N N . LYS A 1 178 ? 7.279 -11.481 2.456 1.00 15.24 178 LYS A N 1
ATOM 1431 C CA . LYS A 1 178 ? 6.210 -11.470 3.452 1.00 15.74 178 LYS A CA 1
ATOM 1432 C C . LYS A 1 178 ? 6.001 -10.071 4.026 1.00 14.73 178 LYS A C 1
ATOM 1433 O O . LYS A 1 178 ? 4.887 -9.721 4.420 1.00 16.71 178 LYS A O 1
ATOM 1439 N N . ASN A 1 179 ? 7.073 -9.283 4.087 1.00 12.80 179 ASN A N 1
ATOM 1440 C CA . ASN A 1 179 ? 6.993 -7.957 4.695 1.00 13.62 179 ASN A CA 1
ATOM 1441 C C . ASN A 1 179 ? 6.281 -6.943 3.810 1.00 14.84 179 ASN A C 1
ATOM 1442 O O . ASN A 1 179 ? 5.688 -5.993 4.323 1.00 15.35 179 ASN A O 1
ATOM 1447 N N . TYR A 1 180 ? 6.367 -7.111 2.488 1.00 14.79 180 TYR A N 1
ATOM 1448 C CA . TYR A 1 180 ? 5.863 -6.064 1.596 1.00 14.87 180 TYR A CA 1
ATOM 1449 C C . TYR A 1 180 ? 4.389 -5.731 1.871 1.00 14.73 180 TYR A C 1
ATOM 1450 O O . TYR A 1 180 ? 4.061 -4.559 1.981 1.00 14.23 180 TYR A O 1
ATOM 1459 N N . PRO A 1 181 ? 3.503 -6.743 2.005 1.00 15.34 181 PRO A N 1
ATOM 1460 C CA . PRO A 1 181 ? 2.109 -6.372 2.289 1.00 13.97 181 PRO A CA 1
ATOM 1461 C C . PRO A 1 181 ? 1.910 -5.761 3.673 1.00 15.34 181 PRO A C 1
ATOM 1462 O O . PRO A 1 181 ? 1.039 -4.915 3.840 1.00 17.93 181 PRO A O 1
ATOM 1466 N N . VAL A 1 182 ? 2.695 -6.190 4.657 1.00 13.49 182 VAL A N 1
ATOM 1467 C CA . VAL A 1 182 ? 2.619 -5.596 5.985 1.00 14.05 182 VAL A CA 1
ATOM 1468 C C . VAL A 1 182 ? 3.003 -4.114 5.906 1.00 14.42 182 VAL A C 1
ATOM 1469 O O . VAL A 1 182 ? 2.305 -3.246 6.432 1.00 14.50 182 VAL A O 1
ATOM 1473 N N . TRP A 1 183 ? 4.116 -3.828 5.244 1.00 12.49 183 TRP A N 1
ATOM 1474 C CA . TRP A 1 183 ? 4.521 -2.441 5.071 1.00 12.93 183 TRP A CA 1
ATOM 1475 C C . TRP A 1 183 ? 3.440 -1.648 4.314 1.00 15.20 183 TRP A C 1
ATOM 1476 O O . TRP A 1 183 ? 3.038 -0.566 4.740 1.00 13.00 183 TRP A O 1
ATOM 1487 N N . ALA A 1 184 ? 2.955 -2.190 3.202 1.00 14.11 184 ALA A N 1
ATOM 1488 C CA . ALA A 1 184 ? 2.002 -1.433 2.389 1.00 16.26 184 ALA A CA 1
ATOM 1489 C C . ALA A 1 184 ? 0.731 -1.068 3.147 1.00 15.59 184 ALA A C 1
ATOM 1490 O O . ALA A 1 184 ? 0.214 0.049 3.006 1.00 18.51 184 ALA A O 1
ATOM 1492 N N A ARG A 1 185 ? 0.218 -1.995 3.945 0.59 14.69 185 ARG A N 1
ATOM 1493 N N B ARG A 1 185 ? 0.225 -1.995 3.957 0.41 14.78 185 ARG A N 1
ATOM 1494 C CA A ARG A 1 185 ? -1.042 -1.747 4.619 0.59 15.62 185 ARG A CA 1
ATOM 1495 C CA B ARG A 1 185 ? -1.045 -1.784 4.649 0.41 15.83 185 ARG A CA 1
ATOM 1496 C C A ARG A 1 185 ? -0.842 -0.855 5.839 0.59 14.44 185 ARG A C 1
ATOM 1497 C C B ARG A 1 185 ? -0.884 -1.079 5.990 0.41 15.25 185 ARG A C 1
ATOM 1498 O O A ARG A 1 185 ? -1.744 -0.119 6.216 0.59 14.76 185 ARG A O 1
ATOM 1499 O O B ARG A 1 185 ? -1.874 -0.720 6.631 0.41 15.84 185 ARG A O 1
ATOM 1514 N N . GLY A 1 186 ? 0.359 -0.882 6.419 1.00 15.04 186 GLY A N 1
ATOM 1515 C CA . GLY A 1 186 ? 0.595 -0.215 7.689 1.00 14.48 186 GLY A CA 1
ATOM 1516 C C . GLY A 1 186 ? 1.356 1.104 7.678 1.00 14.13 186 GLY A C 1
ATOM 1517 O O . GLY A 1 186 ? 1.265 1.859 8.654 1.00 15.65 186 GLY A O 1
ATOM 1518 N N . TYR A 1 187 ? 2.085 1.394 6.603 1.00 12.16 187 TYR A N 1
ATOM 1519 C CA . TYR A 1 187 ? 3.042 2.512 6.616 1.00 12.75 187 TYR A CA 1
ATOM 1520 C C . TYR A 1 187 ? 2.741 3.730 5.712 1.00 16.59 187 TYR A C 1
ATOM 1521 O O . TYR A 1 187 ? 2.727 4.852 6.206 1.00 15.62 187 TYR A O 1
ATOM 1530 N N . PRO A 1 188 ? 2.551 3.534 4.391 1.00 17.24 188 PRO A N 1
ATOM 1531 C CA . PRO A 1 188 ? 2.616 4.733 3.535 1.00 15.07 188 PRO A CA 1
ATOM 1532 C C . PRO A 1 188 ? 1.505 5.763 3.757 1.00 14.50 188 PRO A C 1
ATOM 1533 O O . PRO A 1 188 ? 1.728 6.940 3.438 1.00 15.56 188 PRO A O 1
ATOM 1537 N N . ARG A 1 189 ? 0.362 5.364 4.303 1.00 17.68 189 ARG A N 1
ATOM 1538 C CA . ARG A 1 189 ? -0.698 6.344 4.498 1.00 18.25 189 ARG A CA 1
ATOM 1539 C C . ARG A 1 189 ? -0.539 7.141 5.798 1.00 20.19 189 ARG A C 1
ATOM 1540 O O . ARG A 1 189 ? -1.152 8.199 5.953 1.00 21.44 189 ARG A O 1
ATOM 1548 N N . THR A 1 190 ? 0.306 6.668 6.717 1.00 15.10 190 THR A N 1
ATOM 1549 C CA . THR A 1 190 ? 0.398 7.281 8.046 1.00 13.48 190 THR A CA 1
ATOM 1550 C C . THR A 1 190 ? 1.804 7.768 8.443 1.00 14.27 190 THR A C 1
ATOM 1551 O O . THR A 1 190 ? 1.942 8.665 9.284 1.00 14.19 190 THR A O 1
ATOM 1555 N N . ILE A 1 191 ? 2.845 7.206 7.832 1.00 13.40 191 ILE A N 1
ATOM 1556 C CA . ILE A 1 191 ? 4.209 7.636 8.145 1.00 10.67 191 ILE A CA 1
ATOM 1557 C C . ILE A 1 191 ? 4.486 9.080 7.680 1.00 12.51 191 ILE A C 1
ATOM 1558 O O . ILE A 1 191 ? 4.950 9.886 8.480 1.00 12.79 191 ILE A O 1
ATOM 1563 N N . PRO A 1 192 ? 4.169 9.438 6.418 1.00 13.50 192 PRO A N 1
ATOM 1564 C CA . PRO A 1 192 ? 4.561 10.808 6.037 1.00 13.26 192 PRO A CA 1
ATOM 1565 C C . PRO A 1 192 ? 3.886 11.941 6.852 1.00 12.00 192 PRO A C 1
ATOM 1566 O O . PRO A 1 192 ? 4.613 12.877 7.222 1.00 13.64 192 PRO A O 1
ATOM 1570 N N . PRO A 1 193 ? 2.579 11.853 7.164 1.00 12.05 193 PRO A N 1
ATOM 1571 C CA . PRO A 1 193 ? 2.005 12.942 7.974 1.00 14.14 193 PRO A CA 1
ATOM 1572 C C . PRO A 1 193 ? 2.555 13.018 9.396 1.00 15.49 193 PRO A C 1
ATOM 1573 O O . PRO A 1 193 ? 2.383 14.052 10.062 1.00 16.05 193 PRO A O 1
ATOM 1577 N N . SER A 1 194 ? 3.204 11.946 9.852 1.00 13.69 194 SER A N 1
ATOM 1578 C CA . SER A 1 194 ? 3.793 11.918 11.187 1.00 12.89 194 SER A CA 1
ATOM 1579 C C . SER A 1 194 ? 5.218 12.457 11.229 1.00 12.06 194 SER A C 1
ATOM 1580 O O . SER A 1 194 ? 5.828 12.505 12.303 1.00 13.76 194 SER A O 1
ATOM 1583 N N . ALA A 1 195 ? 5.752 12.886 10.080 1.00 12.52 195 ALA A N 1
ATOM 1584 C CA . ALA A 1 195 ? 7.145 13.333 10.018 1.00 12.11 195 ALA A CA 1
ATOM 1585 C C . ALA A 1 195 ? 7.406 14.428 11.032 1.00 13.29 195 ALA A C 1
ATOM 1586 O O . ALA A 1 195 ? 6.707 15.442 11.052 1.00 15.83 195 ALA A O 1
ATOM 1588 N N . PRO A 1 196 ? 8.415 14.228 11.889 1.00 14.74 196 PRO A N 1
ATOM 1589 C CA . PRO A 1 196 ? 8.668 15.190 12.965 1.00 16.84 196 PRO A CA 1
ATOM 1590 C C . PRO A 1 196 ? 9.445 16.417 12.496 1.00 20.83 196 PRO A C 1
ATOM 1591 O O . PRO A 1 196 ? 10.442 16.786 13.126 1.00 24.84 196 PRO A O 1
ATOM 1595 N N . VAL A 1 197 ? 8.965 17.047 11.425 1.00 20.74 197 VAL A N 1
ATOM 1596 C CA . VAL A 1 197 ? 9.640 18.206 10.838 1.00 26.24 197 VAL A CA 1
ATOM 1597 C C . VAL A 1 197 ? 8.737 19.424 10.619 1.00 24.89 197 VAL A C 1
ATOM 1598 O O . VAL A 1 197 ? 9.058 20.299 9.807 1.00 27.15 197 VAL A O 1
ATOM 1602 N N A GLN A 1 198 ? 7.634 19.510 11.357 0.50 25.13 198 GLN A N 1
ATOM 1603 N N B GLN A 1 198 ? 7.610 19.466 11.322 0.50 25.37 198 GLN A N 1
ATOM 1604 C CA A GLN A 1 198 ? 6.717 20.641 11.208 0.50 27.34 198 GLN A CA 1
ATOM 1605 C CA B GLN A 1 198 ? 6.723 20.621 11.263 0.50 27.82 198 GLN A CA 1
ATOM 1606 C C A GLN A 1 198 ? 7.252 21.897 11.906 0.50 27.75 198 GLN A C 1
ATOM 1607 C C B GLN A 1 198 ? 7.477 21.870 11.696 0.50 26.41 198 GLN A C 1
ATOM 1608 O O A GLN A 1 198 ? 6.763 23.003 11.669 0.50 24.84 198 GLN A O 1
ATOM 1609 O O B GLN A 1 198 ? 7.368 22.926 11.076 0.50 29.16 198 GLN A O 1
ATOM 1620 N N . ASP A 1 199 ? 8.250 21.726 12.768 1.00 24.68 199 ASP A N 1
ATOM 1621 C CA . ASP A 1 199 ? 8.873 22.859 13.440 1.00 29.27 199 ASP A CA 1
ATOM 1622 C C . ASP A 1 199 ? 10.374 22.865 13.211 1.00 24.26 199 ASP A C 1
ATOM 1623 O O . ASP A 1 199 ? 11.118 22.149 13.880 1.00 23.86 199 ASP A O 1
ATOM 1628 N N . VAL A 1 200 ? 10.806 23.692 12.271 1.00 21.53 200 VAL A N 1
ATOM 1629 C CA . VAL A 1 200 ? 12.218 23.797 11.933 1.00 23.36 200 VAL A CA 1
ATOM 1630 C C . VAL A 1 200 ? 13.023 24.287 13.138 1.00 22.67 200 VAL A C 1
ATOM 1631 O O . VAL A 1 200 ? 14.164 23.867 13.355 1.00 22.15 200 VAL A O 1
ATOM 1635 N N . GLU A 1 201 ? 12.422 25.146 13.955 1.00 21.25 201 GLU A N 1
ATOM 1636 C CA . GLU A 1 201 ? 13.137 25.665 15.112 1.00 23.50 201 GLU A CA 1
ATOM 1637 C C . GLU A 1 201 ? 13.416 24.575 16.152 1.00 20.95 201 GLU A C 1
ATOM 1638 O O . GLU A 1 201 ? 14.371 24.687 16.916 1.00 27.35 201 GLU A O 1
ATOM 1644 N N . ALA A 1 202 ? 12.601 23.523 16.169 1.00 17.89 202 ALA A N 1
ATOM 1645 C CA . ALA A 1 202 ? 12.833 22.399 17.076 1.00 20.34 202 ALA A CA 1
ATOM 1646 C C . ALA A 1 202 ? 14.065 21.599 16.668 1.00 19.05 202 ALA A C 1
ATOM 1647 O O . ALA A 1 202 ? 14.710 20.967 17.511 1.00 22.49 202 ALA A O 1
ATOM 1649 N N . LEU A 1 203 ? 14.385 21.624 15.376 1.00 17.44 203 LEU A N 1
ATOM 1650 C CA . LEU A 1 203 ? 15.536 20.891 14.867 1.00 14.47 203 LEU A CA 1
ATOM 1651 C C . LEU A 1 203 ? 16.833 21.681 15.030 1.00 18.37 203 LEU A C 1
ATOM 1652 O O . LEU A 1 203 ? 17.912 21.095 15.057 1.00 17.92 203 LEU A O 1
ATOM 1657 N N . ARG A 1 204 ? 16.732 23.008 15.126 1.00 17.64 204 ARG A N 1
ATOM 1658 C CA . ARG A 1 204 ? 17.933 23.839 15.146 1.00 17.81 204 ARG A CA 1
ATOM 1659 C C . ARG A 1 204 ? 18.797 23.545 16.366 1.00 17.70 204 ARG A C 1
ATOM 1660 O O . ARG A 1 204 ? 18.300 23.479 17.494 1.00 19.19 204 ARG A O 1
ATOM 1668 N N . GLY A 1 205 ? 20.090 23.345 16.125 1.00 17.94 205 GLY A N 1
ATOM 1669 C CA . GLY A 1 205 ? 21.036 23.113 17.201 1.00 18.33 205 GLY A CA 1
ATOM 1670 C C . GLY A 1 205 ? 21.096 21.684 17.704 1.00 19.54 205 GLY A C 1
ATOM 1671 O O . GLY A 1 205 ? 21.878 21.377 18.606 1.00 22.31 205 GLY A O 1
ATOM 1672 N N . LYS A 1 206 ? 20.271 20.809 17.135 1.00 17.74 206 LYS A N 1
ATOM 1673 C CA . LYS A 1 206 ? 20.217 19.412 17.569 1.00 16.90 206 LYS A CA 1
ATOM 1674 C C . LYS A 1 206 ? 21.325 18.593 16.898 1.00 14.96 206 LYS A C 1
ATOM 1675 O O . LYS A 1 206 ? 21.740 18.919 15.787 1.00 16.94 206 LYS A O 1
ATOM 1681 N N . PRO A 1 207 ? 21.790 17.513 17.566 1.00 14.20 207 PRO A N 1
ATOM 1682 C CA . PRO A 1 207 ? 22.851 16.667 17.004 1.00 15.25 207 PRO A CA 1
ATOM 1683 C C . PRO A 1 207 ? 22.289 15.705 15.973 1.00 14.42 207 PRO A C 1
ATOM 1684 O O . PRO A 1 207 ? 22.150 14.505 16.204 1.00 14.17 207 PRO A O 1
ATOM 1688 N N . LEU A 1 208 ? 21.963 16.279 14.829 1.00 12.92 208 LEU A N 1
ATOM 1689 C CA . LEU A 1 208 ? 21.314 15.597 13.726 1.00 13.15 208 LEU A CA 1
ATOM 1690 C C . LEU A 1 208 ? 22.183 15.736 12.478 1.00 15.13 208 LEU A C 1
ATOM 1691 O O . LEU A 1 208 ? 22.640 16.835 12.164 1.00 16.65 208 LEU A O 1
ATOM 1696 N N . ASP A 1 209 ? 22.434 14.625 11.788 1.00 11.36 209 ASP A N 1
ATOM 1697 C CA . ASP A 1 209 ? 23.144 14.634 10.509 1.00 11.54 209 ASP A CA 1
ATOM 1698 C C . ASP A 1 209 ? 22.264 13.964 9.477 1.00 11.26 209 ASP A C 1
ATOM 1699 O O . ASP A 1 209 ? 21.845 12.825 9.649 1.00 12.08 209 ASP A O 1
ATOM 1704 N N . TRP A 1 210 ? 21.964 14.688 8.406 1.00 10.85 210 TRP A N 1
ATOM 1705 C CA . TRP A 1 210 ? 20.933 14.276 7.463 1.00 10.28 210 TRP A CA 1
ATOM 1706 C C . TRP A 1 210 ? 21.601 13.951 6.140 1.00 11.28 210 TRP A C 1
ATOM 1707 O O . TRP A 1 210 ? 22.505 14.681 5.718 1.00 12.85 210 TRP A O 1
ATOM 1718 N N . THR A 1 211 ? 21.201 12.850 5.515 1.00 10.65 211 THR A N 1
ATOM 1719 C CA . THR A 1 211 ? 21.716 12.522 4.185 1.00 10.66 211 THR A CA 1
ATOM 1720 C C . THR A 1 211 ? 20.610 12.171 3.202 1.00 11.63 211 THR A C 1
ATOM 1721 O O . THR A 1 211 ? 19.484 11.816 3.584 1.00 10.72 211 THR A O 1
ATOM 1725 N N . VAL A 1 212 ? 20.949 12.324 1.920 1.00 9.41 212 VAL A N 1
ATOM 1726 C CA . VAL A 1 212 ? 20.128 11.864 0.804 1.00 10.34 212 VAL A CA 1
ATOM 1727 C C . VAL A 1 212 ? 21.064 11.083 -0.122 1.00 10.65 212 VAL A C 1
ATOM 1728 O O . VAL A 1 212 ? 22.282 11.285 -0.097 1.00 11.14 212 VAL A O 1
ATOM 1732 N N . GLY A 1 213 ? 20.523 10.156 -0.904 1.00 9.44 213 GLY A N 1
ATOM 1733 C CA . GLY A 1 213 ? 21.354 9.412 -1.836 1.00 10.93 213 GLY A CA 1
ATOM 1734 C C . GLY A 1 213 ? 21.802 10.258 -3.022 1.00 11.91 213 GLY A C 1
ATOM 1735 O O . GLY A 1 213 ? 21.005 10.999 -3.607 1.00 12.63 213 GLY A O 1
ATOM 1736 N N . ALA A 1 214 ? 23.073 10.129 -3.384 1.00 11.24 214 ALA A N 1
ATOM 1737 C CA . ALA A 1 214 ? 23.647 10.948 -4.456 1.00 10.94 214 ALA A CA 1
ATOM 1738 C C . ALA A 1 214 ? 22.963 10.691 -5.786 1.00 11.82 214 ALA A C 1
ATOM 1739 O O . ALA A 1 214 ? 22.831 11.604 -6.603 1.00 12.39 214 ALA A O 1
ATOM 1741 N N . ALA A 1 215 ? 22.531 9.450 -6.010 1.00 11.13 215 ALA A N 1
ATOM 1742 C CA . ALA A 1 215 ? 21.908 9.079 -7.280 1.00 11.19 215 ALA A CA 1
ATOM 1743 C C . ALA A 1 215 ? 20.384 9.157 -7.259 1.00 11.06 215 ALA A C 1
ATOM 1744 O O . ALA A 1 215 ? 19.737 9.005 -8.293 1.00 13.25 215 ALA A O 1
ATOM 1746 N N . THR A 1 216 ? 19.801 9.382 -6.085 1.00 11.59 216 THR A N 1
ATOM 1747 C CA . THR A 1 216 ? 18.367 9.574 -5.980 1.00 10.92 216 THR A CA 1
ATOM 1748 C C . THR A 1 216 ? 17.918 10.750 -6.847 1.00 10.97 216 THR A C 1
ATOM 1749 O O . THR A 1 216 ? 18.577 11.787 -6.841 1.00 12.26 216 THR A O 1
ATOM 1753 N N . PRO A 1 217 ? 16.824 10.584 -7.615 1.00 11.50 217 PRO A N 1
ATOM 1754 C CA . PRO A 1 217 ? 16.304 11.738 -8.363 1.00 10.99 217 PRO A CA 1
ATOM 1755 C C . PRO A 1 217 ? 16.047 12.907 -7.428 1.00 12.65 217 PRO A C 1
ATOM 1756 O O . PRO A 1 217 ? 15.560 12.709 -6.320 1.00 12.42 217 PRO A O 1
ATOM 1760 N N . THR A 1 218 ? 16.379 14.118 -7.866 1.00 9.73 218 THR A N 1
ATOM 1761 C CA . THR A 1 218 ? 16.304 15.274 -6.987 1.00 9.29 218 THR A CA 1
ATOM 1762 C C . THR A 1 218 ? 14.923 15.437 -6.345 1.00 11.05 218 THR A C 1
ATOM 1763 O O . THR A 1 218 ? 14.819 15.776 -5.170 1.00 11.38 218 THR A O 1
ATOM 1767 N N A GLU A 1 219 ? 13.871 15.187 -7.114 0.51 12.19 219 GLU A N 1
ATOM 1768 N N B GLU A 1 219 ? 13.864 15.169 -7.106 0.49 12.11 219 GLU A N 1
ATOM 1769 C CA A GLU A 1 219 ? 12.521 15.369 -6.612 0.51 11.12 219 GLU A CA 1
ATOM 1770 C CA B GLU A 1 219 ? 12.509 15.390 -6.609 0.49 11.22 219 GLU A CA 1
ATOM 1771 C C A GLU A 1 219 ? 12.248 14.563 -5.340 0.51 10.74 219 GLU A C 1
ATOM 1772 C C B GLU A 1 219 ? 12.108 14.477 -5.446 0.49 11.06 219 GLU A C 1
ATOM 1773 O O A GLU A 1 219 ? 11.569 15.045 -4.432 0.51 10.58 219 GLU A O 1
ATOM 1774 O O B GLU A 1 219 ? 11.169 14.791 -4.717 0.49 12.19 219 GLU A O 1
ATOM 1785 N N . SER A 1 220 ? 12.801 13.358 -5.268 1.00 11.10 220 SER A N 1
ATOM 1786 C CA . SER A 1 220 ? 12.360 12.403 -4.245 1.00 11.26 220 SER A CA 1
ATOM 1787 C C . SER A 1 220 ? 12.531 12.922 -2.831 1.00 13.56 220 SER A C 1
ATOM 1788 O O . SER A 1 220 ? 11.604 12.781 -2.011 1.00 12.83 220 SER A O 1
ATOM 1791 N N . PHE A 1 221 ? 13.677 13.529 -2.536 1.00 11.80 221 PHE A N 1
ATOM 1792 C CA . PHE A 1 221 ? 13.891 14.047 -1.186 1.00 11.99 221 PHE A CA 1
ATOM 1793 C C . PHE A 1 221 ? 14.411 15.477 -1.196 1.00 13.68 221 PHE A C 1
ATOM 1794 O O . PHE A 1 221 ? 15.074 15.926 -0.271 1.00 12.30 221 PHE A O 1
ATOM 1802 N N . PHE A 1 222 ? 14.034 16.205 -2.249 1.00 12.53 222 PHE A N 1
ATOM 1803 C CA . PHE A 1 222 ? 14.245 17.647 -2.345 1.00 11.97 222 PHE A CA 1
ATOM 1804 C C . PHE A 1 222 ? 13.861 18.353 -1.044 1.00 11.30 222 PHE A C 1
ATOM 1805 O O . PHE A 1 222 ? 14.601 19.199 -0.528 1.00 11.36 222 PHE A O 1
ATOM 1813 N N . ASP A 1 223 ? 12.705 17.974 -0.502 1.00 11.35 223 ASP A N 1
ATOM 1814 C CA . ASP A 1 223 ? 12.176 18.631 0.679 1.00 12.52 223 ASP A CA 1
ATOM 1815 C C . ASP A 1 223 ? 13.100 18.453 1.888 1.00 13.37 223 ASP A C 1
ATOM 1816 O O . ASP A 1 223 ? 13.166 19.331 2.740 1.00 12.44 223 ASP A O 1
ATOM 1821 N N . ASN A 1 224 ? 13.793 17.314 1.964 1.00 11.31 224 ASN A N 1
ATOM 1822 C CA . ASN A 1 224 ? 14.730 17.061 3.064 1.00 11.44 224 ASN A CA 1
ATOM 1823 C C . ASN A 1 224 ? 15.868 18.080 3.053 1.00 11.50 224 ASN A C 1
ATOM 1824 O O . ASN A 1 224 ? 16.318 18.554 4.093 1.00 12.33 224 ASN A O 1
ATOM 1829 N N . ILE A 1 225 ? 16.382 18.349 1.854 1.00 11.34 225 ILE A N 1
ATOM 1830 C CA . ILE A 1 225 ? 17.509 19.269 1.714 1.00 11.02 225 ILE A CA 1
ATOM 1831 C C . ILE A 1 225 ? 17.103 20.687 2.118 1.00 11.67 225 ILE A C 1
ATOM 1832 O O . ILE A 1 225 ? 17.846 21.387 2.825 1.00 11.52 225 ILE A O 1
ATOM 1837 N N . VAL A 1 226 ? 15.919 21.108 1.674 1.00 11.70 226 VAL A N 1
ATOM 1838 C CA . VAL A 1 226 ? 15.400 22.417 2.043 1.00 11.18 226 VAL A CA 1
ATOM 1839 C C . VAL A 1 226 ? 15.189 22.507 3.563 1.00 12.38 226 VAL A C 1
ATOM 1840 O O . VAL A 1 226 ? 15.658 23.440 4.209 1.00 12.73 226 VAL A O 1
ATOM 1844 N N . THR A 1 227 ? 14.527 21.510 4.144 1.00 11.53 227 THR A N 1
ATOM 1845 C CA . THR A 1 227 ? 14.239 21.547 5.577 1.00 12.41 227 THR A CA 1
ATOM 1846 C C . THR A 1 227 ? 15.512 21.537 6.427 1.00 11.24 227 THR A C 1
ATOM 1847 O O . THR A 1 227 ? 15.656 22.342 7.365 1.00 13.03 227 THR A O 1
ATOM 1851 N N . ALA A 1 228 ? 16.451 20.662 6.079 1.00 11.21 228 ALA A N 1
ATOM 1852 C CA . ALA A 1 228 ? 17.710 20.592 6.820 1.00 12.91 228 ALA A CA 1
ATOM 1853 C C . ALA A 1 228 ? 18.437 21.937 6.772 1.00 12.28 228 ALA A C 1
ATOM 1854 O O . ALA A 1 228 ? 18.928 22.435 7.785 1.00 14.79 228 ALA A O 1
ATOM 1856 N N . THR A 1 229 ? 18.479 22.538 5.584 1.00 12.58 229 THR A N 1
ATOM 1857 C CA . THR A 1 229 ? 19.184 23.807 5.428 1.00 11.97 229 THR A CA 1
ATOM 1858 C C . THR A 1 229 ? 18.508 24.928 6.223 1.00 14.07 229 THR A C 1
ATOM 1859 O O . THR A 1 229 ? 19.184 25.726 6.879 1.00 14.85 229 THR A O 1
ATOM 1863 N N . LYS A 1 230 ? 17.176 24.963 6.204 1.00 14.04 230 LYS A N 1
ATOM 1864 C CA . LYS A 1 230 ? 16.448 25.955 6.997 1.00 14.24 230 LYS A CA 1
ATOM 1865 C C . LYS A 1 230 ? 16.768 25.845 8.482 1.00 17.73 230 LYS A C 1
ATOM 1866 O O . LYS A 1 230 ? 16.845 26.846 9.185 1.00 19.21 230 LYS A O 1
ATOM 1872 N N . ALA A 1 231 ? 16.959 24.616 8.940 1.00 14.67 231 ALA A N 1
ATOM 1873 C CA . ALA A 1 231 ? 17.195 24.349 10.354 1.00 14.68 231 ALA A CA 1
ATOM 1874 C C . ALA A 1 231 ? 18.671 24.435 10.727 1.00 15.93 231 ALA A C 1
ATOM 1875 O O . ALA A 1 231 ? 19.024 24.286 11.893 1.00 17.45 231 ALA A O 1
ATOM 1877 N N . GLY A 1 232 ? 19.531 24.649 9.737 1.00 14.65 232 GLY A N 1
ATOM 1878 C CA . GLY A 1 232 ? 20.965 24.707 9.975 1.00 15.93 232 GLY A CA 1
ATOM 1879 C C . GLY A 1 232 ? 21.591 23.362 10.297 1.00 17.50 232 GLY A C 1
ATOM 1880 O O . GLY A 1 232 ? 22.700 23.292 10.816 1.00 18.64 232 GLY A O 1
ATOM 1881 N N . VAL A 1 233 ? 20.871 22.295 9.966 1.00 15.20 233 VAL A N 1
ATOM 1882 C CA . VAL A 1 233 ? 21.307 20.929 10.216 1.00 14.87 233 VAL A CA 1
ATOM 1883 C C . VAL A 1 233 ? 22.281 20.486 9.130 1.00 14.83 233 VAL A C 1
ATOM 1884 O O . VAL A 1 233 ? 22.083 20.816 7.956 1.00 16.21 233 VAL A O 1
ATOM 1888 N N A ASN A 1 234 ? 23.326 19.756 9.516 0.48 13.46 234 ASN A N 1
ATOM 1889 N N B ASN A 1 234 ? 23.336 19.768 9.512 0.52 13.46 234 ASN A N 1
ATOM 1890 C CA A ASN A 1 234 ? 24.235 19.170 8.539 0.48 13.78 234 ASN A CA 1
ATOM 1891 C CA B ASN A 1 234 ? 24.276 19.223 8.536 0.52 12.82 234 ASN A CA 1
ATOM 1892 C C A ASN A 1 234 ? 23.467 18.338 7.535 0.48 16.92 234 ASN A C 1
ATOM 1893 C C B ASN A 1 234 ? 23.557 18.311 7.548 0.52 16.22 234 ASN A C 1
ATOM 1894 O O A ASN A 1 234 ? 22.667 17.486 7.914 0.48 15.30 234 ASN A O 1
ATOM 1895 O O B ASN A 1 234 ? 22.880 17.374 7.957 0.52 14.64 234 ASN A O 1
ATOM 1904 N N . ILE A 1 235 ? 23.699 18.601 6.255 1.00 13.00 235 ILE A N 1
ATOM 1905 C CA . ILE A 1 235 ? 23.013 17.864 5.199 1.00 13.48 235 ILE A CA 1
ATOM 1906 C C . ILE A 1 235 ? 24.043 17.507 4.137 1.00 15.38 235 ILE A C 1
ATOM 1907 O O . ILE A 1 235 ? 24.857 18.342 3.736 1.00 14.93 235 ILE A O 1
ATOM 1912 N N . GLY A 1 236 ? 24.050 16.251 3.727 1.00 12.44 236 GLY A N 1
ATOM 1913 C CA . GLY A 1 236 ? 25.019 15.804 2.734 1.00 12.18 236 GLY A CA 1
ATOM 1914 C C . GLY A 1 236 ? 24.534 14.573 2.007 1.00 11.46 236 GLY A C 1
ATOM 1915 O O . GLY A 1 236 ? 23.357 14.214 2.090 1.00 13.21 236 GLY A O 1
ATOM 1916 N N . LEU A 1 237 ? 25.446 13.942 1.270 1.00 11.44 237 LEU A N 1
ATOM 1917 C CA . LEU A 1 237 ? 25.088 12.832 0.397 1.00 11.82 237 LEU A CA 1
ATOM 1918 C C . LEU A 1 237 ? 25.845 11.555 0.735 1.00 12.80 237 LEU A C 1
ATOM 1919 O O . LEU A 1 237 ? 27.002 11.598 1.152 1.00 16.34 237 LEU A O 1
ATOM 1924 N N . LEU A 1 238 ? 25.172 10.420 0.556 1.00 10.62 238 LEU A N 1
ATOM 1925 C CA . LEU A 1 238 ? 25.826 9.115 0.543 1.00 12.67 238 LEU A CA 1
ATOM 1926 C C . LEU A 1 238 ? 25.732 8.560 -0.868 1.00 11.22 238 LEU A C 1
ATOM 1927 O O . LEU A 1 238 ? 24.804 8.888 -1.603 1.00 12.89 238 LEU A O 1
ATOM 1932 N N . PRO A 1 239 ? 26.673 7.693 -1.254 1.00 11.18 239 PRO A N 1
ATOM 1933 C CA . PRO A 1 239 ? 26.530 7.058 -2.570 1.00 11.58 239 PRO A CA 1
ATOM 1934 C C . PRO A 1 239 ? 25.260 6.237 -2.653 1.00 13.92 239 PRO A C 1
ATOM 1935 O O . PRO A 1 239 ? 24.753 5.763 -1.629 1.00 13.49 239 PRO A O 1
ATOM 1939 N N . GLY A 1 240 ? 24.761 6.049 -3.866 1.00 12.65 240 GLY A N 1
ATOM 1940 C CA . GLY A 1 240 ? 23.609 5.190 -4.070 1.00 11.82 240 GLY A CA 1
ATOM 1941 C C . GLY A 1 240 ? 22.294 5.923 -3.937 1.00 13.44 240 GLY A C 1
ATOM 1942 O O . GLY A 1 240 ? 22.187 7.112 -4.259 1.00 12.66 240 GLY A O 1
ATOM 1943 N N . MET A 1 241 ? 21.274 5.204 -3.476 1.00 11.99 241 MET A N 1
ATOM 1944 C CA . MET A 1 241 ? 19.942 5.780 -3.371 1.00 10.99 241 MET A CA 1
ATOM 1945 C C . MET A 1 241 ? 19.379 5.523 -1.976 1.00 12.37 241 MET A C 1
ATOM 1946 O O . MET A 1 241 ? 19.857 6.109 -1.005 1.00 11.98 241 MET A O 1
ATOM 1951 N N . HIS A 1 242 ? 18.389 4.646 -1.871 1.00 11.61 242 HIS A N 1
ATOM 1952 C CA . HIS A 1 242 ? 17.637 4.514 -0.617 1.00 12.11 242 HIS A CA 1
ATOM 1953 C C . HIS A 1 242 ? 18.237 3.527 0.387 1.00 13.07 242 HIS A C 1
ATOM 1954 O O . HIS A 1 242 ? 17.827 3.504 1.551 1.00 15.22 242 HIS A O 1
ATOM 1961 N N . PHE A 1 243 ? 19.203 2.721 -0.043 1.00 10.96 243 PHE A N 1
ATOM 1962 C CA . PHE A 1 243 ? 19.754 1.685 0.834 1.00 11.16 243 PHE A CA 1
ATOM 1963 C C . PHE A 1 243 ? 21.284 1.701 0.842 1.00 9.95 243 PHE A C 1
ATOM 1964 O O . PHE A 1 243 ? 21.929 0.734 0.430 1.00 11.28 243 PHE A O 1
ATOM 1972 N N . PRO A 1 244 ? 21.879 2.803 1.316 1.00 10.83 244 PRO A N 1
ATOM 1973 C CA . PRO A 1 244 ? 23.341 2.897 1.254 1.00 11.90 244 PRO A CA 1
ATOM 1974 C C . PRO A 1 244 ? 24.052 1.779 2.016 1.00 11.19 244 PRO A C 1
ATOM 1975 O O . PRO A 1 244 ? 25.145 1.368 1.629 1.00 12.16 244 PRO A O 1
ATOM 1979 N N . TYR A 1 245 ? 23.418 1.256 3.063 1.00 9.58 245 TYR A N 1
ATOM 1980 C CA . TYR A 1 245 ? 24.004 0.156 3.800 1.00 10.01 245 TYR A CA 1
ATOM 1981 C C . TYR A 1 245 ? 24.027 -1.156 2.994 1.00 11.85 245 TYR A C 1
ATOM 1982 O O . TYR A 1 245 ? 24.815 -2.056 3.316 1.00 12.50 245 TYR A O 1
ATOM 1991 N N . VAL A 1 246 ? 23.169 -1.264 1.972 1.00 11.68 246 VAL A N 1
ATOM 1992 C CA . VAL A 1 246 ? 23.207 -2.420 1.069 1.00 11.16 246 VAL A CA 1
ATOM 1993 C C . VAL A 1 246 ? 24.140 -2.155 -0.117 1.00 11.52 246 VAL A C 1
ATOM 1994 O O . VAL A 1 246 ? 24.992 -2.995 -0.446 1.00 12.81 246 VAL A O 1
ATOM 1998 N N . SER A 1 247 ? 23.980 -0.995 -0.756 1.00 12.22 247 SER A N 1
ATOM 1999 C CA . SER A 1 247 ? 24.693 -0.720 -2.009 1.00 11.46 247 SER A CA 1
ATOM 2000 C C . SER A 1 247 ? 26.168 -0.406 -1.787 1.00 14.01 247 SER A C 1
ATOM 2001 O O . SER A 1 247 ? 27.023 -0.763 -2.613 1.00 14.26 247 SER A O 1
ATOM 2004 N N . HIS A 1 248 ? 26.462 0.254 -0.669 1.00 13.26 248 HIS A N 1
ATOM 2005 C CA . HIS A 1 248 ? 27.807 0.736 -0.381 1.00 12.46 248 HIS A CA 1
ATOM 2006 C C . HIS A 1 248 ? 28.139 0.543 1.095 1.00 11.86 248 HIS A C 1
ATOM 2007 O O . HIS A 1 248 ? 28.346 1.516 1.820 1.00 13.02 248 HIS A O 1
ATOM 2014 N N . PRO A 1 249 ? 28.187 -0.712 1.547 1.00 12.27 249 PRO A N 1
ATOM 2015 C CA . PRO A 1 249 ? 28.301 -0.971 2.990 1.00 12.90 249 PRO A CA 1
ATOM 2016 C C . PRO A 1 249 ? 29.568 -0.410 3.632 1.00 13.30 249 PRO A C 1
ATOM 2017 O O . PRO A 1 249 ? 29.517 -0.057 4.811 1.00 13.77 249 PRO A O 1
ATOM 2021 N N . ASP A 1 250 ? 30.681 -0.363 2.902 1.00 14.03 250 ASP A N 1
ATOM 2022 C CA . ASP A 1 250 ? 31.924 0.161 3.466 1.00 14.67 250 ASP A CA 1
ATOM 2023 C C . ASP A 1 250 ? 31.841 1.674 3.674 1.00 15.09 250 ASP A C 1
ATOM 2024 O O . ASP A 1 250 ? 32.248 2.184 4.720 1.00 15.75 250 ASP A O 1
ATOM 2029 N N . VAL A 1 251 ? 31.344 2.390 2.668 1.00 14.97 251 VAL A N 1
ATOM 2030 C CA . VAL A 1 251 ? 31.171 3.832 2.780 1.00 13.07 251 VAL A CA 1
ATOM 2031 C C . VAL A 1 251 ? 30.150 4.153 3.870 1.00 12.53 251 VAL A C 1
ATOM 2032 O O . VAL A 1 251 ? 30.339 5.078 4.664 1.00 14.06 251 VAL A O 1
ATOM 2036 N N . PHE A 1 252 ? 29.075 3.372 3.917 1.00 13.42 252 PHE A N 1
ATOM 2037 C CA . PHE A 1 252 ? 28.077 3.551 4.965 1.00 12.31 252 PHE A CA 1
ATOM 2038 C C . PHE A 1 252 ? 28.696 3.390 6.358 1.00 11.77 252 PHE A C 1
ATOM 2039 O O . PHE A 1 252 ? 28.473 4.221 7.250 1.00 11.63 252 PHE A O 1
ATOM 2047 N N . ALA A 1 253 ? 29.462 2.319 6.543 1.00 11.38 253 ALA A N 1
ATOM 2048 C CA . ALA A 1 253 ? 30.091 2.042 7.835 1.00 11.31 253 ALA A CA 1
ATOM 2049 C C . ALA A 1 253 ? 31.027 3.177 8.216 1.00 12.99 253 ALA A C 1
ATOM 2050 O O . ALA A 1 253 ? 31.049 3.611 9.366 1.00 13.58 253 ALA A O 1
ATOM 2052 N N A LYS A 1 254 ? 31.799 3.652 7.242 0.31 12.93 254 LYS A N 1
ATOM 2053 N N B LYS A 1 254 ? 31.799 3.657 7.248 0.69 12.58 254 LYS A N 1
ATOM 2054 C CA A LYS A 1 254 ? 32.727 4.757 7.467 0.31 14.19 254 LYS A CA 1
ATOM 2055 C CA B LYS A 1 254 ? 32.730 4.747 7.527 0.69 14.55 254 LYS A CA 1
ATOM 2056 C C A LYS A 1 254 ? 31.994 6.012 7.928 0.31 13.42 254 LYS A C 1
ATOM 2057 C C B LYS A 1 254 ? 31.990 6.022 7.939 0.69 12.98 254 LYS A C 1
ATOM 2058 O O A LYS A 1 254 ? 32.433 6.698 8.854 0.31 14.18 254 LYS A O 1
ATOM 2059 O O B LYS A 1 254 ? 32.424 6.737 8.847 0.69 14.35 254 LYS A O 1
ATOM 2070 N N . TYR A 1 255 ? 30.880 6.306 7.270 1.00 12.87 255 TYR A N 1
ATOM 2071 C CA . TYR A 1 255 ? 30.073 7.469 7.604 1.00 11.58 255 TYR A CA 1
ATOM 2072 C C . TYR A 1 255 ? 29.528 7.367 9.026 1.00 13.64 255 TYR A C 1
ATOM 2073 O O . TYR A 1 255 ? 29.573 8.329 9.798 1.00 12.25 255 TYR A O 1
ATOM 2082 N N . VAL A 1 256 ? 29.018 6.195 9.382 1.00 12.22 256 VAL A N 1
ATOM 2083 C CA . VAL A 1 256 ? 28.461 6.022 10.718 1.00 11.44 256 VAL A CA 1
ATOM 2084 C C . VAL A 1 256 ? 29.552 6.168 11.788 1.00 12.83 256 VAL A C 1
ATOM 2085 O O . VAL A 1 256 ? 29.352 6.846 12.806 1.00 12.66 256 VAL A O 1
ATOM 2089 N N . VAL A 1 257 ? 30.708 5.549 11.550 1.00 11.78 257 VAL A N 1
ATOM 2090 C CA . VAL A 1 257 ? 31.818 5.651 12.491 1.00 12.93 257 VAL A CA 1
ATOM 2091 C C . VAL A 1 257 ? 32.304 7.103 12.613 1.00 12.21 257 VAL A C 1
ATOM 2092 O O . VAL A 1 257 ? 32.437 7.618 13.734 1.00 13.50 257 VAL A O 1
ATOM 2096 N N . GLU A 1 258 ? 32.536 7.774 11.484 1.00 12.20 258 GLU A N 1
ATOM 2097 C CA . GLU A 1 258 ? 33.073 9.141 11.539 1.00 14.28 258 GLU A CA 1
ATOM 2098 C C . GLU A 1 258 ? 32.102 10.111 12.203 1.00 13.50 258 GLU A C 1
ATOM 2099 O O . GLU A 1 258 ? 32.506 10.971 12.996 1.00 13.89 258 GLU A O 1
ATOM 2105 N N . THR A 1 259 ? 30.820 9.950 11.898 1.00 11.84 259 THR A N 1
ATOM 2106 C CA . THR A 1 259 ? 29.799 10.819 12.481 1.00 13.25 259 THR A CA 1
ATOM 2107 C C . THR A 1 259 ? 29.687 10.587 13.991 1.00 13.45 259 THR A C 1
ATOM 2108 O O . THR A 1 259 ? 29.586 11.547 14.769 1.00 14.21 259 THR A O 1
ATOM 2112 N N . THR A 1 260 ? 29.732 9.328 14.419 1.00 13.80 260 THR A N 1
ATOM 2113 C CA . THR A 1 260 ? 29.677 9.024 15.847 1.00 12.96 260 THR A CA 1
ATOM 2114 C C . THR A 1 260 ? 30.906 9.617 16.541 1.00 13.53 260 THR A C 1
ATOM 2115 O O . THR A 1 260 ? 30.797 10.214 17.613 1.00 14.53 260 THR A O 1
ATOM 2119 N N . GLN A 1 261 ? 32.068 9.488 15.902 1.00 13.06 261 GLN A N 1
ATOM 2120 C CA . GLN A 1 261 ? 33.296 9.997 16.502 1.00 13.05 261 GLN A CA 1
ATOM 2121 C C . GLN A 1 261 ? 33.243 11.518 16.633 1.00 13.16 261 GLN A C 1
ATOM 2122 O O . GLN A 1 261 ? 33.730 12.068 17.625 1.00 15.65 261 GLN A O 1
ATOM 2128 N N . LYS A 1 262 ? 32.666 12.183 15.638 1.00 15.22 262 LYS A N 1
ATOM 2129 C CA . LYS A 1 262 ? 32.520 13.639 15.667 1.00 15.70 262 LYS A CA 1
ATOM 2130 C C . LYS A 1 262 ? 31.703 14.052 16.885 1.00 15.94 262 LYS A C 1
ATOM 2131 O O . LYS A 1 262 ? 32.051 14.998 17.601 1.00 17.04 262 LYS A O 1
ATOM 2137 N N . HIS A 1 263 ? 30.616 13.335 17.137 1.00 15.26 263 HIS A N 1
ATOM 2138 C CA . HIS A 1 263 ? 29.784 13.695 18.283 1.00 14.01 263 HIS A CA 1
ATOM 2139 C C . HIS A 1 263 ? 30.334 13.251 19.625 1.00 18.05 263 HIS A C 1
ATOM 2140 O O . HIS A 1 263 ? 30.033 13.869 20.643 1.00 20.90 263 HIS A O 1
ATOM 2147 N N . LEU A 1 264 ? 31.159 12.206 19.648 1.00 15.31 264 LEU A N 1
ATOM 2148 C CA . LEU A 1 264 ? 31.839 11.843 20.882 1.00 15.78 264 LEU A CA 1
ATOM 2149 C C . LEU A 1 264 ? 32.855 12.914 21.276 1.00 16.84 264 LEU A C 1
ATOM 2150 O O . LEU A 1 264 ? 33.044 13.171 22.460 1.00 20.78 264 LEU A O 1
ATOM 2155 N N . TRP A 1 265 ? 33.488 13.539 20.287 1.00 18.03 265 TRP A N 1
ATOM 2156 C CA . TRP A 1 265 ? 34.402 14.652 20.558 1.00 21.19 265 TRP A CA 1
ATOM 2157 C C . TRP A 1 265 ? 33.644 15.859 21.104 1.00 25.80 265 TRP A C 1
ATOM 2158 O O . TRP A 1 265 ? 34.051 16.465 22.097 1.00 28.05 265 TRP A O 1
ATOM 2169 N N A ASN A 1 266 ? 32.544 16.211 20.443 0.70 28.33 266 ASN A N 1
ATOM 2170 N N B ASN A 1 266 ? 32.545 16.194 20.436 0.30 29.17 266 ASN A N 1
ATOM 2171 C CA A ASN A 1 266 ? 31.731 17.350 20.861 0.70 34.34 266 ASN A CA 1
ATOM 2172 C CA B ASN A 1 266 ? 31.696 17.314 20.823 0.30 34.20 266 ASN A CA 1
ATOM 2173 C C A ASN A 1 266 ? 31.112 17.121 22.234 0.70 37.79 266 ASN A C 1
ATOM 2174 C C B ASN A 1 266 ? 31.098 17.117 22.210 0.30 37.75 266 ASN A C 1
ATOM 2175 O O A ASN A 1 266 ? 30.877 18.069 22.983 0.70 41.91 266 ASN A O 1
ATOM 2176 O O B ASN A 1 266 ? 30.875 18.077 22.947 0.30 40.85 266 ASN A O 1
ATOM 2185 N N . SER A 1 267 ? 30.848 15.859 22.556 1.00 36.42 267 SER A N 1
ATOM 2186 C CA . SER A 1 267 ? 30.268 15.503 23.843 1.00 44.41 267 SER A CA 1
ATOM 2187 C C . SER A 1 267 ? 31.276 15.685 24.971 1.00 50.09 267 SER A C 1
ATOM 2188 O O . SER A 1 267 ? 30.965 16.289 25.997 1.00 53.68 267 SER A O 1
ATOM 2191 N N . ARG B 1 2 ? 7.496 35.607 -36.199 1.00 26.32 2 ARG B N 1
ATOM 2192 C CA . ARG B 1 2 ? 8.782 35.739 -35.514 1.00 24.58 2 ARG B CA 1
ATOM 2193 C C . ARG B 1 2 ? 9.864 36.389 -36.367 1.00 25.86 2 ARG B C 1
ATOM 2194 O O . ARG B 1 2 ? 10.032 36.062 -37.541 1.00 24.49 2 ARG B O 1
ATOM 2202 N N . THR B 1 3 ? 10.599 37.310 -35.754 1.00 22.29 3 THR B N 1
ATOM 2203 C CA . THR B 1 3 ? 11.770 37.913 -36.367 1.00 18.79 3 THR B CA 1
ATOM 2204 C C . THR B 1 3 ? 12.960 36.978 -36.221 1.00 21.06 3 THR B C 1
ATOM 2205 O O . THR B 1 3 ? 13.209 36.467 -35.134 1.00 19.57 3 THR B O 1
ATOM 2209 N N . ARG B 1 4 ? 13.669 36.737 -37.323 1.00 19.35 4 ARG B N 1
ATOM 2210 C CA . ARG B 1 4 ? 14.924 35.986 -37.314 1.00 19.26 4 ARG B CA 1
ATOM 2211 C C . ARG B 1 4 ? 15.937 36.816 -38.070 1.00 21.81 4 ARG B C 1
ATOM 2212 O O . ARG B 1 4 ? 15.761 37.083 -39.271 1.00 22.25 4 ARG B O 1
ATOM 2220 N N . SER B 1 5 ? 16.980 37.255 -37.384 1.00 18.95 5 SER B N 1
ATOM 2221 C CA . SER B 1 5 ? 17.861 38.240 -37.985 1.00 17.76 5 SER B CA 1
ATOM 2222 C C . SER B 1 5 ? 19.226 38.233 -37.320 1.00 20.05 5 SER B C 1
ATOM 2223 O O . SER B 1 5 ? 19.516 37.379 -36.477 1.00 19.13 5 SER B O 1
ATOM 2226 N N . THR B 1 6 ? 20.076 39.170 -37.717 1.00 20.56 6 THR B N 1
ATOM 2227 C CA . THR B 1 6 ? 21.369 39.328 -37.079 1.00 19.15 6 THR B CA 1
ATOM 2228 C C . THR B 1 6 ? 21.579 40.773 -36.682 1.00 23.63 6 THR B C 1
ATOM 2229 O O . THR B 1 6 ? 20.961 41.692 -37.236 1.00 24.47 6 THR B O 1
ATOM 2233 N N . ILE B 1 7 ? 22.447 40.968 -35.700 1.00 20.90 7 ILE B N 1
ATOM 2234 C CA . ILE B 1 7 ? 22.773 42.304 -35.243 1.00 19.09 7 ILE B CA 1
ATOM 2235 C C . ILE B 1 7 ? 24.182 42.289 -34.655 1.00 24.21 7 ILE B C 1
ATOM 2236 O O . ILE B 1 7 ? 24.582 41.341 -33.962 1.00 21.96 7 ILE B O 1
ATOM 2241 N N . SER B 1 8 ? 24.951 43.328 -34.965 1.00 23.71 8 SER B N 1
ATOM 2242 C CA . SER B 1 8 ? 26.326 43.404 -34.499 1.00 23.69 8 SER B CA 1
ATOM 2243 C C . SER B 1 8 ? 26.453 44.401 -33.358 1.00 27.28 8 SER B C 1
ATOM 2244 O O . SER B 1 8 ? 25.808 45.452 -33.365 1.00 32.83 8 SER B O 1
ATOM 2247 N N . THR B 1 9 ? 27.286 44.064 -32.380 1.00 20.27 9 THR B N 1
ATOM 2248 C CA . THR B 1 9 ? 27.499 44.918 -31.220 1.00 22.70 9 THR B CA 1
ATOM 2249 C C . THR B 1 9 ? 28.948 45.431 -31.219 1.00 26.51 9 THR B C 1
ATOM 2250 O O . THR B 1 9 ? 29.823 44.827 -31.849 1.00 24.00 9 THR B O 1
ATOM 2254 N N . PRO B 1 10 ? 29.202 46.568 -30.542 1.00 28.24 10 PRO B N 1
ATOM 2255 C CA . PRO B 1 10 ? 30.527 47.209 -30.609 1.00 30.32 10 PRO B CA 1
ATOM 2256 C C . PRO B 1 10 ? 31.683 46.331 -30.137 1.00 32.11 10 PRO B C 1
ATOM 2257 O O . PRO B 1 10 ? 32.841 46.616 -30.454 1.00 35.26 10 PRO B O 1
ATOM 2261 N N . ASN B 1 11 ? 31.370 45.282 -29.386 1.00 25.79 11 ASN B N 1
ATOM 2262 C CA . ASN B 1 11 ? 32.377 44.353 -28.893 1.00 23.18 11 ASN B CA 1
ATOM 2263 C C . ASN B 1 11 ? 32.813 43.319 -29.937 1.00 22.84 11 ASN B C 1
ATOM 2264 O O . ASN B 1 11 ? 33.582 42.414 -29.622 1.00 24.43 11 ASN B O 1
ATOM 2269 N N . GLY B 1 12 ? 32.307 43.442 -31.164 1.00 21.80 12 GLY B N 1
ATOM 2270 C CA . GLY B 1 12 ? 32.764 42.611 -32.266 1.00 20.03 12 GLY B CA 1
ATOM 2271 C C . GLY B 1 12 ? 31.940 41.361 -32.539 1.00 19.86 12 GLY B C 1
ATOM 2272 O O . GLY B 1 12 ? 32.250 40.578 -33.445 1.00 21.42 12 GLY B O 1
ATOM 2273 N N . ILE B 1 13 ? 30.890 41.167 -31.750 1.00 19.42 13 ILE B N 1
ATOM 2274 C CA . ILE B 1 13 ? 30.021 40.009 -31.934 1.00 18.43 13 ILE B CA 1
ATOM 2275 C C . ILE B 1 13 ? 28.941 40.296 -32.967 1.00 15.66 13 ILE B C 1
ATOM 2276 O O . ILE B 1 13 ? 28.253 41.319 -32.891 1.00 20.20 13 ILE B O 1
ATOM 2281 N N . THR B 1 14 ? 28.788 39.397 -33.933 1.00 16.35 14 THR B N 1
ATOM 2282 C CA . THR B 1 14 ? 27.598 39.412 -34.771 1.00 16.66 14 THR B CA 1
ATOM 2283 C C . THR B 1 14 ? 26.661 38.322 -34.264 1.00 18.05 14 THR B C 1
ATOM 2284 O O . THR B 1 14 ? 26.942 37.130 -34.395 1.00 18.95 14 THR B O 1
ATOM 2288 N N . TRP B 1 15 ? 25.566 38.759 -33.657 1.00 16.29 15 TRP B N 1
ATOM 2289 C CA . TRP B 1 15 ? 24.594 37.850 -33.055 1.00 19.13 15 TRP B CA 1
ATOM 2290 C C . TRP B 1 15 ? 23.550 37.389 -34.048 1.00 16.45 15 TRP B C 1
ATOM 2291 O O . TRP B 1 15 ? 23.045 38.197 -34.822 1.00 20.14 15 TRP B O 1
ATOM 2302 N N . TYR B 1 16 ? 23.185 36.112 -33.988 1.00 15.37 16 TYR B N 1
ATOM 2303 C CA . TYR B 1 16 ? 21.911 35.668 -34.537 1.00 15.16 16 TYR B CA 1
ATOM 2304 C C . TYR B 1 16 ? 20.867 35.751 -33.421 1.00 15.25 16 TYR B C 1
ATOM 2305 O O . TYR B 1 16 ? 21.100 35.235 -32.330 1.00 15.75 16 TYR B O 1
ATOM 2314 N N . TYR B 1 17 ? 19.737 36.410 -33.677 1.00 14.65 17 TYR B N 1
ATOM 2315 C CA . TYR B 1 17 ? 18.695 36.531 -32.663 1.00 15.75 17 TYR B CA 1
ATOM 2316 C C . TYR B 1 17 ? 17.314 36.288 -33.249 1.00 18.37 17 TYR B C 1
ATOM 2317 O O . TYR B 1 17 ? 17.104 36.383 -34.468 1.00 16.38 17 TYR B O 1
ATOM 2326 N N . GLU B 1 18 ? 16.378 35.955 -32.368 1.00 16.27 18 GLU B N 1
ATOM 2327 C CA . GLU B 1 18 ? 14.988 35.787 -32.746 1.00 15.82 18 GLU B CA 1
ATOM 2328 C C . GLU B 1 18 ? 14.141 36.594 -31.788 1.00 17.85 18 GLU B C 1
ATOM 2329 O O . GLU B 1 18 ? 14.518 36.802 -30.635 1.00 17.81 18 GLU B O 1
ATOM 2335 N N . GLN B 1 19 ? 12.996 37.056 -32.265 1.00 17.28 19 GLN B N 1
ATOM 2336 C CA . GLN B 1 19 ? 12.118 37.844 -31.418 1.00 17.89 19 GLN B CA 1
ATOM 2337 C C . GLN B 1 19 ? 10.682 37.628 -31.851 1.00 19.59 19 GLN B C 1
ATOM 2338 O O . GLN B 1 19 ? 10.388 37.574 -33.040 1.00 22.50 19 GLN B O 1
ATOM 2344 N N . GLU B 1 20 ? 9.792 37.472 -30.882 1.00 16.48 20 GLU B N 1
ATOM 2345 C CA . GLU B 1 20 ? 8.385 37.268 -31.186 1.00 16.07 20 GLU B CA 1
ATOM 2346 C C . GLU B 1 20 ? 7.525 37.869 -30.090 1.00 19.77 20 GLU B C 1
ATOM 2347 O O . GLU B 1 20 ? 7.838 37.737 -28.909 1.00 18.86 20 GLU B O 1
ATOM 2353 N N . GLY B 1 21 ? 6.451 38.551 -30.488 1.00 20.89 21 GLY B N 1
ATOM 2354 C CA . GLY B 1 21 ? 5.472 39.027 -29.532 1.00 19.51 21 GLY B CA 1
ATOM 2355 C C . GLY B 1 21 ? 5.580 40.496 -29.183 1.00 20.42 21 GLY B C 1
ATOM 2356 O O . GLY B 1 21 ? 6.517 41.188 -29.586 1.00 22.76 21 GLY B O 1
ATOM 2357 N N A THR B 1 22 ? 4.591 40.985 -28.449 0.45 21.78 22 THR B N 1
ATOM 2358 N N B THR B 1 22 ? 4.595 40.954 -28.414 0.55 21.76 22 THR B N 1
ATOM 2359 C CA A THR B 1 22 ? 4.627 42.344 -27.931 0.45 22.44 22 THR B CA 1
ATOM 2360 C CA B THR B 1 22 ? 4.494 42.336 -27.954 0.55 22.78 22 THR B CA 1
ATOM 2361 C C A THR B 1 22 ? 4.187 42.315 -26.484 0.45 21.61 22 THR B C 1
ATOM 2362 C C B THR B 1 22 ? 4.129 42.337 -26.475 0.55 21.46 22 THR B C 1
ATOM 2363 O O A THR B 1 22 ? 3.341 41.508 -26.096 0.45 24.15 22 THR B O 1
ATOM 2364 O O B THR B 1 22 ? 3.273 41.560 -26.050 0.55 24.49 22 THR B O 1
ATOM 2371 N N . GLY B 1 23 ? 4.769 43.201 -25.688 1.00 19.28 23 GLY B N 1
ATOM 2372 C CA . GLY B 1 23 ? 4.501 43.241 -24.266 1.00 19.95 23 GLY B CA 1
ATOM 2373 C C . GLY B 1 23 ? 5.806 43.336 -23.510 1.00 19.80 23 GLY B C 1
ATOM 2374 O O . GLY B 1 23 ? 6.839 43.629 -24.112 1.00 21.22 23 GLY B O 1
ATOM 2375 N N . PRO B 1 24 ? 5.764 43.091 -22.191 1.00 18.96 24 PRO B N 1
ATOM 2376 C CA . PRO B 1 24 ? 6.989 43.141 -21.386 1.00 16.89 24 PRO B CA 1
ATOM 2377 C C . PRO B 1 24 ? 8.022 42.170 -21.928 1.00 17.63 24 PRO B C 1
ATOM 2378 O O . PRO B 1 24 ? 7.661 41.096 -22.411 1.00 18.93 24 PRO B O 1
ATOM 2382 N N . ASP B 1 25 ? 9.290 42.559 -21.858 1.00 16.64 25 ASP B N 1
ATOM 2383 C CA . ASP B 1 25 ? 10.364 41.751 -22.419 1.00 13.55 25 ASP B CA 1
ATOM 2384 C C . ASP B 1 25 ? 10.753 40.580 -21.541 1.00 16.47 25 ASP B C 1
ATOM 2385 O O . ASP B 1 25 ? 10.982 40.731 -20.335 1.00 16.74 25 ASP B O 1
ATOM 2390 N N . ILE B 1 26 ? 10.821 39.422 -22.186 1.00 13.24 26 ILE B N 1
ATOM 2391 C CA . ILE B 1 26 ? 11.369 38.188 -21.616 1.00 13.36 26 ILE B CA 1
ATOM 2392 C C . ILE B 1 26 ? 12.500 37.739 -22.522 1.00 14.35 26 ILE B C 1
ATOM 2393 O O . ILE B 1 26 ? 12.320 37.635 -23.744 1.00 14.42 26 ILE B O 1
ATOM 2398 N N . VAL B 1 27 ? 13.666 37.489 -21.935 1.00 13.05 27 VAL B N 1
ATOM 2399 C CA . VAL B 1 27 ? 14.855 37.120 -22.692 1.00 11.81 27 VAL B CA 1
ATOM 2400 C C . VAL B 1 27 ? 15.306 35.723 -22.259 1.00 12.41 27 VAL B C 1
ATOM 2401 O O . VAL B 1 27 ? 15.491 35.478 -21.071 1.00 12.43 27 VAL B O 1
ATOM 2405 N N . LEU B 1 28 ? 15.462 34.820 -23.228 1.00 11.35 28 LEU B N 1
ATOM 2406 C CA . LEU B 1 28 ? 15.857 33.442 -22.944 1.00 11.05 28 LEU B CA 1
ATOM 2407 C C . LEU B 1 28 ? 17.317 33.246 -23.321 1.00 11.63 28 LEU B C 1
ATOM 2408 O O . LEU B 1 28 ? 17.654 33.227 -24.500 1.00 13.03 28 LEU B O 1
ATOM 2413 N N . VAL B 1 29 ? 18.179 33.122 -22.314 1.00 10.80 29 VAL B N 1
ATOM 2414 C CA . VAL B 1 29 ? 19.612 32.931 -22.530 1.00 10.76 29 VAL B CA 1
ATOM 2415 C C . VAL B 1 29 ? 19.931 31.446 -22.618 1.00 10.72 29 VAL B C 1
ATOM 2416 O O . VAL B 1 29 ? 19.573 30.683 -21.726 1.00 11.80 29 VAL B O 1
ATOM 2420 N N . PRO B 1 30 ? 20.587 31.015 -23.704 1.00 11.29 30 PRO B N 1
ATOM 2421 C CA . PRO B 1 30 ? 20.915 29.594 -23.812 1.00 10.80 30 PRO B CA 1
ATOM 2422 C C . PRO B 1 30 ? 21.868 29.101 -22.744 1.00 10.98 30 PRO B C 1
ATOM 2423 O O . PRO B 1 30 ? 22.581 29.872 -22.090 1.00 12.60 30 PRO B O 1
ATOM 2427 N N . ASP B 1 31 ? 21.875 27.785 -22.599 1.00 11.63 31 ASP B N 1
ATOM 2428 C CA . ASP B 1 31 ? 22.897 27.072 -21.847 1.00 10.81 31 ASP B CA 1
ATOM 2429 C C . ASP B 1 31 ? 24.236 27.198 -22.577 1.00 11.23 31 ASP B C 1
ATOM 2430 O O . ASP B 1 31 ? 24.336 27.894 -23.588 1.00 12.64 31 ASP B O 1
ATOM 2435 N N . GLY B 1 32 ? 25.248 26.494 -22.089 1.00 12.56 32 GLY B N 1
ATOM 2436 C CA . GLY B 1 32 ? 26.589 26.639 -22.639 1.00 12.00 32 GLY B CA 1
ATOM 2437 C C . GLY B 1 32 ? 26.711 26.291 -24.111 1.00 13.00 32 GLY B C 1
ATOM 2438 O O . GLY B 1 32 ? 27.607 26.793 -24.799 1.00 13.88 32 GLY B O 1
ATOM 2439 N N . LEU B 1 33 ? 25.829 25.429 -24.613 1.00 13.01 33 LEU B N 1
ATOM 2440 C CA . LEU B 1 33 ? 25.918 25.051 -26.025 1.00 12.01 33 LEU B CA 1
ATOM 2441 C C . LEU B 1 33 ? 25.459 26.185 -26.955 1.00 12.52 33 LEU B C 1
ATOM 2442 O O . LEU B 1 33 ? 25.684 26.133 -28.165 1.00 14.59 33 LEU B O 1
ATOM 2447 N N . GLY B 1 34 ? 24.822 27.212 -26.392 1.00 12.23 34 GLY B N 1
ATOM 2448 C CA . GLY B 1 34 ? 24.619 28.464 -27.099 1.00 14.83 34 GLY B CA 1
ATOM 2449 C C . GLY B 1 34 ? 23.643 28.445 -28.253 1.00 14.73 34 GLY B C 1
ATOM 2450 O O . GLY B 1 34 ? 23.727 29.296 -29.136 1.00 15.39 34 GLY B O 1
ATOM 2451 N N . GLU B 1 35 ? 22.698 27.503 -28.218 1.00 12.26 35 GLU B N 1
ATOM 2452 C CA . GLU B 1 35 ? 21.854 27.195 -29.375 1.00 12.50 35 GLU B CA 1
ATOM 2453 C C . GLU B 1 35 ? 20.386 27.538 -29.107 1.00 12.58 35 GLU B C 1
ATOM 2454 O O . GLU B 1 35 ? 19.692 26.814 -28.379 1.00 14.30 35 GLU B O 1
ATOM 2460 N N . CYS B 1 36 ? 19.901 28.645 -29.667 1.00 12.34 36 CYS B N 1
ATOM 2461 C CA . CYS B 1 36 ? 18.575 29.107 -29.259 1.00 12.09 36 CYS B CA 1
ATOM 2462 C C . CYS B 1 36 ? 17.408 28.414 -29.965 1.00 12.98 36 CYS B C 1
ATOM 2463 O O . CYS B 1 36 ? 16.260 28.645 -29.594 1.00 13.00 36 CYS B O 1
ATOM 2466 N N . GLN B 1 37 ? 17.659 27.549 -30.942 1.00 11.62 37 GLN B N 1
ATOM 2467 C CA . GLN B 1 37 ? 16.536 26.803 -31.519 1.00 12.52 37 GLN B CA 1
ATOM 2468 C C . GLN B 1 37 ? 15.943 25.848 -30.482 1.00 13.04 37 GLN B C 1
ATOM 2469 O O . GLN B 1 37 ? 14.825 25.373 -30.653 1.00 14.04 37 GLN B O 1
ATOM 2475 N N . MET B 1 38 ? 16.677 25.586 -29.402 1.00 12.99 38 MET B N 1
ATOM 2476 C CA . MET B 1 38 ? 16.122 24.788 -28.312 1.00 11.05 38 MET B CA 1
ATOM 2477 C C . MET B 1 38 ? 14.915 25.452 -27.659 1.00 12.42 38 MET B C 1
ATOM 2478 O O . MET B 1 38 ? 14.140 24.775 -26.971 1.00 13.85 38 MET B O 1
ATOM 2483 N N . PHE B 1 39 ? 14.751 26.757 -27.872 1.00 12.95 39 PHE B N 1
ATOM 2484 C CA . PHE B 1 39 ? 13.614 27.492 -27.301 1.00 12.17 39 PHE B CA 1
ATOM 2485 C C . PHE B 1 39 ? 12.442 27.650 -28.261 1.00 15.41 39 PHE B C 1
ATOM 2486 O O . PHE B 1 39 ? 11.453 28.287 -27.912 1.00 15.19 39 PHE B O 1
ATOM 2494 N N . ASP B 1 40 ? 12.558 27.085 -29.461 1.00 13.88 40 ASP B N 1
ATOM 2495 C CA . ASP B 1 40 ? 11.613 27.367 -30.548 1.00 15.58 40 ASP B CA 1
ATOM 2496 C C . ASP B 1 40 ? 10.139 27.253 -30.135 1.00 15.69 40 ASP B C 1
ATOM 2497 O O . ASP B 1 40 ? 9.375 28.217 -30.276 1.00 17.92 40 ASP B O 1
ATOM 2502 N N . SER B 1 41 ? 9.749 26.103 -29.599 1.00 14.24 41 SER B N 1
ATOM 2503 C CA . SER B 1 41 ? 8.366 25.897 -29.185 1.00 15.56 41 SER B CA 1
ATOM 2504 C C . SER B 1 41 ? 7.951 26.870 -28.085 1.00 17.78 41 SER B C 1
ATOM 2505 O O . SER B 1 41 ? 6.868 27.477 -28.131 1.00 19.10 41 SER B O 1
ATOM 2508 N N A SER B 1 42 ? 8.818 27.025 -27.098 0.57 15.01 42 SER B N 1
ATOM 2509 N N B SER B 1 42 ? 8.814 27.029 -27.089 0.43 15.59 42 SER B N 1
ATOM 2510 C CA A SER B 1 42 ? 8.456 27.818 -25.929 0.57 16.17 42 SER B CA 1
ATOM 2511 C CA B SER B 1 42 ? 8.437 27.821 -25.920 0.43 16.17 42 SER B CA 1
ATOM 2512 C C A SER B 1 42 ? 8.344 29.308 -26.250 0.57 17.26 42 SER B C 1
ATOM 2513 C C B SER B 1 42 ? 8.359 29.319 -26.231 0.43 17.29 42 SER B C 1
ATOM 2514 O O A SER B 1 42 ? 7.500 29.999 -25.676 0.57 18.59 42 SER B O 1
ATOM 2515 O O B SER B 1 42 ? 7.554 30.028 -25.629 0.43 18.82 42 SER B O 1
ATOM 2520 N N . VAL B 1 43 ? 9.171 29.798 -27.173 1.00 14.84 43 VAL B N 1
ATOM 2521 C CA . VAL B 1 43 ? 9.122 31.208 -27.565 1.00 15.59 43 VAL B CA 1
ATOM 2522 C C . VAL B 1 43 ? 7.706 31.580 -28.016 1.00 15.53 43 VAL B C 1
ATOM 2523 O O . VAL B 1 43 ? 7.149 32.595 -27.596 1.00 17.01 43 VAL B O 1
ATOM 2527 N N . SER B 1 44 ? 7.111 30.735 -28.844 1.00 17.53 44 SER B N 1
ATOM 2528 C CA . SER B 1 44 ? 5.778 31.038 -29.347 1.00 18.80 44 SER B CA 1
ATOM 2529 C C . SER B 1 44 ? 4.730 30.962 -28.247 1.00 16.99 44 SER B C 1
ATOM 2530 O O . SER B 1 44 ? 3.811 31.789 -28.213 1.00 19.08 44 SER B O 1
ATOM 2533 N N . GLN B 1 45 ? 4.864 29.983 -27.358 1.00 16.22 45 GLN B N 1
ATOM 2534 C CA . GLN B 1 45 ? 3.894 29.808 -26.274 1.00 15.27 45 GLN B CA 1
ATOM 2535 C C . GLN B 1 45 ? 3.976 30.957 -25.279 1.00 19.34 45 GLN B C 1
ATOM 2536 O O . GLN B 1 45 ? 2.954 31.426 -24.775 1.00 18.24 45 GLN B O 1
ATOM 2542 N N . ILE B 1 46 ? 5.191 31.418 -25.004 1.00 15.87 46 ILE B N 1
ATOM 2543 C CA . ILE B 1 46 ? 5.356 32.523 -24.064 1.00 14.85 46 ILE B CA 1
ATOM 2544 C C . ILE B 1 46 ? 4.850 33.822 -24.694 1.00 16.86 46 ILE B C 1
ATOM 2545 O O . ILE B 1 46 ? 4.103 34.581 -24.065 1.00 18.09 46 ILE B O 1
ATOM 2550 N N . ALA B 1 47 ? 5.249 34.079 -25.937 1.00 15.91 47 ALA B N 1
ATOM 2551 C CA . ALA B 1 47 ? 4.846 35.305 -26.627 1.00 15.87 47 ALA B CA 1
ATOM 2552 C C . ALA B 1 47 ? 3.324 35.431 -26.710 1.00 18.39 47 ALA B C 1
ATOM 2553 O O . ALA B 1 47 ? 2.780 36.528 -26.589 1.00 20.99 47 ALA B O 1
ATOM 2555 N N . ALA B 1 48 ? 2.644 34.306 -26.901 1.00 18.03 48 ALA B N 1
ATOM 2556 C CA . ALA B 1 48 ? 1.188 34.309 -27.060 1.00 16.92 48 ALA B CA 1
ATOM 2557 C C . ALA B 1 48 ? 0.451 34.780 -25.799 1.00 20.43 48 ALA B C 1
ATOM 2558 O O . ALA B 1 48 ? -0.737 35.116 -25.855 1.00 21.82 48 ALA B O 1
ATOM 2560 N N . GLN B 1 49 ? 1.146 34.797 -24.667 1.00 17.17 49 GLN B N 1
ATOM 2561 C CA . GLN B 1 49 ? 0.536 35.262 -23.427 1.00 18.74 49 GLN B CA 1
ATOM 2562 C C . GLN B 1 49 ? 0.760 36.761 -23.195 1.00 21.82 49 GLN B C 1
ATOM 2563 O O . GLN B 1 49 ? 0.450 37.277 -22.118 1.00 25.30 49 GLN B O 1
ATOM 2569 N N . GLY B 1 50 ? 1.280 37.456 -24.201 1.00 19.00 50 GLY B N 1
ATOM 2570 C CA . GLY B 1 50 ? 1.391 38.906 -24.151 1.00 23.77 50 GLY B CA 1
ATOM 2571 C C . GLY B 1 50 ? 2.755 39.409 -23.710 1.00 23.02 50 GLY B C 1
ATOM 2572 O O . GLY B 1 50 ? 2.867 40.357 -22.928 1.00 20.94 50 GLY B O 1
ATOM 2573 N N . PHE B 1 51 ? 3.799 38.768 -24.223 1.00 18.10 51 PHE B N 1
ATOM 2574 C CA . PHE B 1 51 ? 5.172 39.155 -23.938 1.00 16.21 51 PHE B CA 1
ATOM 2575 C C . PHE B 1 51 ? 5.953 39.282 -25.222 1.00 17.77 51 PHE B C 1
ATOM 2576 O O . PHE B 1 51 ? 5.680 38.561 -26.181 1.00 18.67 51 PHE B O 1
ATOM 2584 N N . ARG B 1 52 ? 6.939 40.174 -25.232 1.00 14.70 52 ARG B N 1
ATOM 2585 C CA . ARG B 1 52 ? 7.924 40.179 -26.301 1.00 13.99 52 ARG B CA 1
ATOM 2586 C C . ARG B 1 52 ? 9.093 39.313 -25.859 1.00 16.55 52 ARG B C 1
ATOM 2587 O O . ARG B 1 52 ? 9.758 39.614 -24.868 1.00 16.19 52 ARG B O 1
ATOM 2595 N N . VAL B 1 53 ? 9.321 38.232 -26.593 1.00 13.48 53 VAL B N 1
ATOM 2596 C CA . VAL B 1 53 ? 10.315 37.225 -26.223 1.00 13.42 53 VAL B CA 1
ATOM 2597 C C . VAL B 1 53 ? 11.504 37.318 -27.170 1.00 15.03 53 VAL B C 1
ATOM 2598 O O . VAL B 1 53 ? 11.336 37.268 -28.386 1.00 16.48 53 VAL B O 1
ATOM 2602 N N . THR B 1 54 ? 12.701 37.444 -26.609 1.00 13.61 54 THR B N 1
ATOM 2603 C CA . THR B 1 54 ? 13.920 37.538 -27.391 1.00 13.72 54 THR B CA 1
ATOM 2604 C C . THR B 1 54 ? 14.865 36.412 -27.003 1.00 15.54 54 THR B C 1
ATOM 2605 O O . THR B 1 54 ? 14.982 36.074 -25.828 1.00 13.67 54 THR B O 1
ATOM 2609 N N . THR B 1 55 ? 15.513 35.805 -27.986 1.00 13.68 55 THR B N 1
ATOM 2610 C CA . THR B 1 55 ? 16.565 34.842 -27.675 1.00 13.73 55 THR B CA 1
ATOM 2611 C C . THR B 1 55 ? 17.630 34.969 -28.754 1.00 15.53 55 THR B C 1
ATOM 2612 O O . THR B 1 55 ? 17.458 35.735 -29.706 1.00 14.16 55 THR B O 1
ATOM 2616 N N . PHE B 1 56 ? 18.744 34.264 -28.598 1.00 12.23 56 PHE B N 1
ATOM 2617 C CA . PHE B 1 56 ? 19.874 34.441 -29.513 1.00 11.91 56 PHE B CA 1
ATOM 2618 C C . PHE B 1 56 ? 20.846 33.300 -29.317 1.00 13.74 56 PHE B C 1
ATOM 2619 O O . PHE B 1 56 ? 20.875 32.702 -28.245 1.00 12.73 56 PHE B O 1
ATOM 2627 N N . ASP B 1 57 ? 21.645 33.004 -30.343 1.00 11.86 57 ASP B N 1
ATOM 2628 C CA . ASP B 1 57 ? 22.772 32.094 -30.160 1.00 12.26 57 ASP B CA 1
ATOM 2629 C C . ASP B 1 57 ? 23.880 32.827 -29.403 1.00 12.81 57 ASP B C 1
ATOM 2630 O O . ASP B 1 57 ? 24.044 34.043 -29.539 1.00 14.94 57 ASP B O 1
ATOM 2635 N N . MET B 1 58 ? 24.652 32.095 -28.611 1.00 11.69 58 MET B N 1
ATOM 2636 C CA . MET B 1 58 ? 25.688 32.729 -27.796 1.00 11.78 58 MET B CA 1
ATOM 2637 C C . MET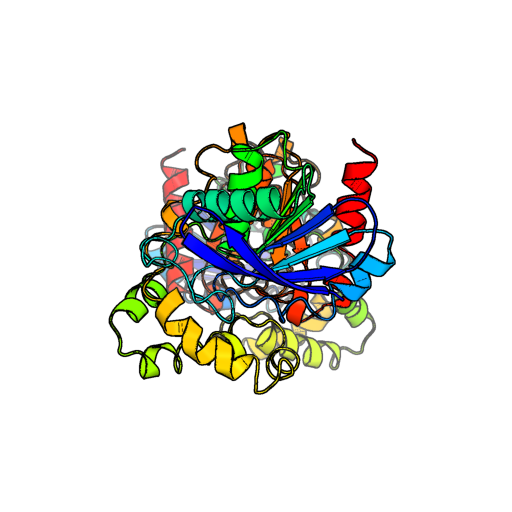 B 1 58 ? 26.983 32.914 -28.584 1.00 12.87 58 MET B C 1
ATOM 2638 O O . MET B 1 58 ? 27.197 32.242 -29.592 1.00 13.05 58 MET B O 1
ATOM 2643 N N . PRO B 1 59 ? 27.853 33.841 -28.140 1.00 12.22 59 PRO B N 1
ATOM 2644 C CA . PRO B 1 59 ? 29.018 34.183 -28.964 1.00 15.23 59 PRO B CA 1
ATOM 2645 C C . PRO B 1 59 ? 29.912 32.979 -29.242 1.00 13.12 59 PRO B C 1
ATOM 2646 O O . PRO B 1 59 ? 30.217 32.208 -28.323 1.00 14.78 59 PRO B O 1
ATOM 2650 N N . GLY B 1 60 ? 30.287 32.804 -30.493 1.00 13.63 60 GLY B N 1
ATOM 2651 C CA . GLY B 1 60 ? 31.129 31.717 -30.898 1.00 14.49 60 GLY B CA 1
ATOM 2652 C C . GLY B 1 60 ? 30.392 30.410 -31.162 1.00 15.58 60 GLY B C 1
ATOM 2653 O O . GLY B 1 60 ? 30.932 29.467 -31.626 1.00 15.57 60 GLY B O 1
ATOM 2654 N N . MET B 1 61 ? 29.104 30.419 -30.908 1.00 13.63 61 MET B N 1
ATOM 2655 C CA . MET B 1 61 ? 28.280 29.246 -31.057 1.00 12.81 61 MET B CA 1
ATOM 2656 C C . MET B 1 61 ? 27.205 29.387 -32.115 1.00 13.85 61 MET B C 1
ATOM 2657 O O . MET B 1 61 ? 26.647 30.400 -32.268 1.00 14.09 61 MET B O 1
ATOM 2662 N N . SER B 1 62 ? 26.974 28.294 -32.815 1.00 12.89 62 SER B N 1
ATOM 2663 C CA . SER B 1 62 ? 25.911 28.239 -33.777 1.00 14.03 62 SER B CA 1
ATOM 2664 C C . SER B 1 62 ? 25.978 29.380 -34.788 1.00 14.51 62 SER B C 1
ATOM 2665 O O . SER B 1 62 ? 26.977 29.603 -35.368 1.00 16.77 62 SER B O 1
ATOM 2668 N N . ARG B 1 63 ? 24.909 30.132 -34.892 1.00 13.80 63 ARG B N 1
ATOM 2669 C CA . ARG B 1 63 ? 24.835 31.222 -35.852 1.00 15.38 63 ARG B CA 1
ATOM 2670 C C . ARG B 1 63 ? 25.431 32.553 -35.379 1.00 15.78 63 ARG B C 1
ATOM 2671 O O . ARG B 1 63 ? 25.438 33.516 -36.087 1.00 17.11 63 ARG B O 1
ATOM 2679 N N . SER B 1 64 ? 25.896 32.558 -34.156 1.00 13.91 64 SER B N 1
ATOM 2680 C CA . SER B 1 64 ? 26.549 33.689 -33.568 1.00 15.05 64 SER B CA 1
ATOM 2681 C C . SER B 1 64 ? 28.057 33.475 -33.496 1.00 15.96 64 SER B C 1
ATOM 2682 O O . SER B 1 64 ? 28.695 34.026 -32.684 1.00 16.06 64 SER B O 1
ATOM 2685 N N . ALA B 1 65 ? 28.574 32.615 -34.358 1.00 17.13 65 ALA B N 1
ATOM 2686 C CA . ALA B 1 65 ? 29.971 32.287 -34.375 1.00 19.79 65 ALA B CA 1
ATOM 2687 C C . ALA B 1 65 ? 30.888 33.426 -34.760 1.00 18.38 65 ALA B C 1
ATOM 2688 O O . ALA B 1 65 ? 32.059 33.307 -34.669 1.00 22.39 65 ALA B O 1
ATOM 2690 N N A LYS B 1 66 ? 30.430 34.370 -35.552 0.27 17.87 66 LYS B N 1
ATOM 2691 N N B LYS B 1 66 ? 30.432 34.364 -35.567 0.73 17.19 66 LYS B N 1
ATOM 2692 C CA A LYS B 1 66 ? 31.287 35.483 -35.950 0.27 18.86 66 LYS B CA 1
ATOM 2693 C CA B LYS B 1 66 ? 31.291 35.483 -35.954 0.73 18.65 66 LYS B CA 1
ATOM 2694 C C A LYS B 1 66 ? 31.503 36.422 -34.768 0.27 18.17 66 LYS B C 1
ATOM 2695 C C B LYS B 1 66 ? 31.493 36.409 -34.756 0.73 17.31 66 LYS B C 1
ATOM 2696 O O A LYS B 1 66 ? 30.748 37.372 -34.559 0.27 19.64 66 LYS B O 1
ATOM 2697 O O B LYS B 1 66 ? 30.719 37.341 -34.529 0.73 21.01 66 LYS B O 1
ATOM 2708 N N . ALA B 1 67 ? 32.553 36.141 -34.004 1.00 16.51 67 ALA B N 1
ATOM 2709 C CA . ALA B 1 67 ? 32.817 36.825 -32.748 1.00 17.39 67 ALA B CA 1
ATOM 2710 C C . ALA B 1 67 ? 34.298 36.718 -32.431 1.00 17.96 67 ALA B C 1
ATOM 2711 O O . ALA B 1 67 ? 34.950 35.757 -32.848 1.00 20.88 67 ALA B O 1
ATOM 2713 N N . PRO B 1 68 ? 34.836 37.697 -31.684 1.00 18.66 68 PRO B N 1
ATOM 2714 C CA . PRO B 1 68 ? 36.246 37.658 -31.278 1.00 21.76 68 PRO B CA 1
ATOM 2715 C C . PRO B 1 68 ? 36.522 36.484 -30.347 1.00 21.19 68 PRO B C 1
ATOM 2716 O O . PRO B 1 68 ? 35.649 36.109 -29.560 1.00 19.01 68 PRO B O 1
ATOM 2720 N N . ALA B 1 69 ? 37.721 35.916 -30.432 1.00 21.20 69 ALA B N 1
ATOM 2721 C CA . ALA B 1 69 ? 38.070 34.742 -29.631 1.00 18.05 69 ALA B CA 1
ATOM 2722 C C . ALA B 1 69 ? 37.882 34.950 -28.124 1.00 18.50 69 ALA B C 1
ATOM 2723 O O . ALA B 1 69 ? 37.572 34.008 -27.401 1.00 18.06 69 ALA B O 1
ATOM 2725 N N A GLU B 1 70 ? 38.076 36.184 -27.667 0.63 18.81 70 GLU B N 1
ATOM 2726 N N B GLU B 1 70 ? 38.056 36.182 -27.654 0.37 18.91 70 GLU B N 1
ATOM 2727 C CA A GLU B 1 70 ? 37.899 36.515 -26.256 0.63 18.66 70 GLU B CA 1
ATOM 2728 C CA B GLU B 1 70 ? 37.912 36.469 -26.226 0.37 18.33 70 GLU B CA 1
ATOM 2729 C C A GLU B 1 70 ? 36.514 36.128 -25.743 0.63 19.22 70 GLU B C 1
ATOM 2730 C C B GLU B 1 70 ? 36.489 36.238 -25.715 0.37 18.69 70 GLU B C 1
ATOM 2731 O O A GLU B 1 70 ? 36.356 35.750 -24.581 0.63 17.86 70 GLU B O 1
ATOM 2732 O O B GLU B 1 70 ? 36.278 36.085 -24.514 0.37 17.82 70 GLU B O 1
ATOM 2743 N N . THR B 1 71 ? 35.516 36.206 -26.620 1.00 17.54 71 THR B N 1
ATOM 2744 C CA . THR B 1 71 ? 34.123 35.999 -26.216 1.00 14.94 71 THR B CA 1
ATOM 2745 C C . THR B 1 71 ? 33.741 34.526 -26.045 1.00 15.17 71 THR B C 1
ATOM 2746 O O . THR B 1 71 ? 32.678 34.230 -25.503 1.00 17.05 71 THR B O 1
ATOM 2750 N N . TYR B 1 72 ? 34.590 33.607 -26.504 1.00 14.47 72 TYR B N 1
ATOM 2751 C CA . TYR B 1 72 ? 34.289 32.178 -26.361 1.00 15.87 72 TYR B CA 1
ATOM 2752 C C . TYR B 1 72 ? 35.489 31.388 -25.835 1.00 16.58 72 TYR B C 1
ATOM 2753 O O . TYR B 1 72 ? 35.519 30.156 -25.908 1.00 17.02 72 TYR B O 1
ATOM 2762 N N . THR B 1 73 ? 36.469 32.099 -25.282 1.00 15.40 73 THR B N 1
ATOM 2763 C CA . THR B 1 73 ? 37.553 31.472 -24.539 1.00 16.74 73 THR B CA 1
ATOM 2764 C C . THR B 1 73 ? 37.637 32.106 -23.149 1.00 16.28 73 THR B C 1
ATOM 2765 O O . THR B 1 73 ? 37.265 33.277 -22.969 1.00 17.37 73 THR B O 1
ATOM 2769 N N . GLU B 1 74 ? 38.111 31.335 -22.175 1.00 15.65 74 GLU B N 1
ATOM 2770 C CA . GLU B 1 74 ? 38.180 31.798 -20.787 1.00 14.07 74 GLU B CA 1
ATOM 2771 C C . GLU B 1 74 ? 36.880 32.472 -20.380 1.00 14.92 74 GLU B C 1
ATOM 2772 O O . GLU B 1 74 ? 36.872 33.591 -19.877 1.00 15.79 74 GLU B O 1
ATOM 2778 N N . VAL B 1 75 ? 35.777 31.783 -20.639 1.00 12.57 75 VAL B N 1
ATOM 2779 C CA . VAL B 1 75 ? 34.455 32.361 -20.463 1.00 12.30 75 VAL B CA 1
ATOM 2780 C C . VAL B 1 75 ? 34.033 32.337 -19.003 1.00 12.61 75 VAL B C 1
ATOM 2781 O O . VAL B 1 75 ? 34.236 31.341 -18.291 1.00 13.41 75 VAL B O 1
ATOM 2785 N N . THR B 1 76 ? 33.465 33.465 -18.563 1.00 12.97 76 THR B N 1
ATOM 2786 C CA . THR B 1 76 ? 32.957 33.608 -17.196 1.00 12.03 76 THR B CA 1
ATOM 2787 C C . THR B 1 76 ? 31.543 34.146 -17.229 1.00 11.82 76 THR B C 1
ATOM 2788 O O . THR B 1 76 ? 31.112 34.711 -18.236 1.00 12.89 76 THR B O 1
ATOM 2792 N N . ALA B 1 77 ? 30.839 34.006 -16.107 1.00 12.25 77 ALA B N 1
ATOM 2793 C CA . ALA B 1 77 ? 29.495 34.550 -15.973 1.00 11.63 77 ALA B CA 1
ATOM 2794 C C . ALA B 1 77 ? 29.467 36.046 -16.239 1.00 12.02 77 ALA B C 1
ATOM 2795 O O . ALA B 1 77 ? 28.514 36.566 -16.824 1.00 14.66 77 ALA B O 1
ATOM 2797 N N . GLN B 1 78 ? 30.518 36.723 -15.789 1.00 13.74 78 GLN B N 1
ATOM 2798 C CA . GLN B 1 78 ? 30.581 38.177 -15.872 1.00 14.86 78 GLN B CA 1
ATOM 2799 C C . GLN B 1 78 ? 30.837 38.624 -17.315 1.00 16.11 78 GLN B C 1
ATOM 2800 O O . GLN B 1 78 ? 30.236 39.600 -17.782 1.00 16.11 78 GLN B O 1
ATOM 2806 N N . LYS B 1 79 ? 31.703 37.902 -18.027 1.00 14.97 79 LYS B N 1
ATOM 2807 C CA . LYS B 1 79 ? 31.863 38.143 -19.461 1.00 13.42 79 LYS B CA 1
ATOM 2808 C C . LYS B 1 79 ? 30.548 37.938 -20.221 1.00 14.04 79 LYS B C 1
ATOM 2809 O O . LYS B 1 79 ? 30.129 38.802 -20.990 1.00 15.74 79 LYS B O 1
ATOM 2815 N N . LEU B 1 80 ? 29.879 36.810 -19.984 1.00 13.01 80 LEU B N 1
ATOM 2816 C CA . LEU B 1 80 ? 28.629 36.545 -20.691 1.00 11.90 80 LEU B CA 1
ATOM 2817 C C . LEU B 1 80 ? 27.564 37.591 -20.372 1.00 12.66 80 LEU B C 1
ATOM 2818 O O . LEU B 1 80 ? 26.804 37.994 -21.255 1.00 14.86 80 LEU B O 1
ATOM 2823 N N . ALA B 1 81 ? 27.510 38.027 -19.113 1.00 13.52 81 ALA B N 1
ATOM 2824 C CA . ALA B 1 81 ? 26.549 39.061 -18.733 1.00 13.32 81 ALA B CA 1
ATOM 2825 C C . ALA B 1 81 ? 26.824 40.352 -19.494 1.00 13.61 81 ALA B C 1
ATOM 2826 O O . ALA B 1 81 ? 25.891 40.999 -19.983 1.00 16.29 81 ALA B O 1
ATOM 2828 N N . SER B 1 82 ? 28.096 40.711 -19.630 1.00 14.37 82 SER B N 1
ATOM 2829 C CA . SER B 1 82 ? 28.418 41.926 -20.372 1.00 17.77 82 SER B CA 1
ATOM 2830 C C . SER B 1 82 ? 27.980 41.792 -21.835 1.00 16.98 82 SER B C 1
ATOM 2831 O O . SER B 1 82 ? 27.472 42.758 -22.429 1.00 18.89 82 SER B O 1
ATOM 2834 N N . TYR B 1 83 ? 28.135 40.599 -22.416 1.00 16.08 83 TYR B N 1
ATOM 2835 C CA . TYR B 1 83 ? 27.717 40.394 -23.805 1.00 14.95 83 TYR B CA 1
ATOM 2836 C C . TYR B 1 83 ? 26.195 40.442 -23.942 1.00 15.45 83 TYR B C 1
ATOM 2837 O O . TYR B 1 83 ? 25.674 41.020 -24.881 1.00 17.06 83 TYR B O 1
ATOM 2846 N N . VAL B 1 84 ? 25.468 39.832 -23.008 1.00 14.38 84 VAL B N 1
ATOM 2847 C CA . VAL B 1 84 ? 24.013 39.885 -23.106 1.00 14.80 84 VAL B CA 1
ATOM 2848 C C . VAL B 1 84 ? 23.515 41.331 -22.978 1.00 15.89 84 VAL B C 1
ATOM 2849 O O . VAL B 1 84 ? 22.628 41.741 -23.724 1.00 16.54 84 VAL B O 1
ATOM 2853 N N . ILE B 1 85 ? 24.101 42.115 -22.072 1.00 14.50 85 ILE B N 1
ATOM 2854 C CA . ILE B 1 85 ? 23.726 43.520 -21.979 1.00 16.31 85 ILE B CA 1
ATOM 2855 C C . ILE B 1 85 ? 23.959 44.223 -23.319 1.00 17.03 85 ILE B C 1
ATOM 2856 O O . ILE B 1 85 ? 23.137 45.045 -23.745 1.00 19.38 85 ILE B O 1
ATOM 2861 N N . SER B 1 86 ? 25.038 43.864 -24.010 1.00 16.72 86 SER B N 1
ATOM 2862 C CA . SER B 1 86 ? 25.343 44.543 -25.272 1.00 16.41 86 SER B CA 1
ATOM 2863 C C . SER B 1 86 ? 24.245 44.281 -26.307 1.00 19.86 86 SER B C 1
ATOM 2864 O O . SER B 1 86 ? 23.853 45.199 -27.034 1.00 20.66 86 SER B O 1
ATOM 2867 N N . ILE B 1 87 ? 23.712 43.061 -26.378 1.00 17.54 87 ILE B N 1
ATOM 2868 C CA . ILE B 1 87 ? 22.684 42.838 -27.391 1.00 17.70 87 ILE B CA 1
ATOM 2869 C C . ILE B 1 87 ? 21.342 43.414 -26.925 1.00 18.02 87 ILE B C 1
ATOM 2870 O O . ILE B 1 87 ? 20.560 43.891 -27.750 1.00 20.01 87 ILE B O 1
ATOM 2875 N N . LEU B 1 88 ? 21.075 43.416 -25.620 1.00 17.36 88 LEU B N 1
ATOM 2876 C CA . LEU B 1 88 ? 19.869 44.088 -25.126 1.00 16.35 88 LEU B CA 1
ATOM 2877 C C . LEU B 1 88 ? 19.918 45.586 -25.470 1.00 20.61 88 LEU B C 1
ATOM 2878 O O . LEU B 1 88 ? 18.915 46.168 -25.888 1.00 22.70 88 LEU B O 1
ATOM 2883 N N . ASP B 1 89 ? 21.088 46.194 -25.319 1.00 18.99 89 ASP B N 1
ATOM 2884 C CA . ASP B 1 89 ? 21.262 47.603 -25.696 1.00 19.62 89 ASP B CA 1
ATOM 2885 C C . ASP B 1 89 ? 20.986 47.811 -27.180 1.00 23.15 89 ASP B C 1
ATOM 2886 O O . ASP B 1 89 ? 20.278 48.748 -27.570 1.00 24.57 89 ASP B O 1
ATOM 2891 N N . ALA B 1 90 ? 21.548 46.934 -28.005 1.00 22.30 90 ALA B N 1
ATOM 2892 C CA . ALA B 1 90 ? 21.413 47.047 -29.452 1.00 21.22 90 ALA B CA 1
ATOM 2893 C C . ALA B 1 90 ? 19.957 46.893 -29.886 1.00 22.68 90 ALA B C 1
ATOM 2894 O O . ALA B 1 90 ? 19.518 47.523 -30.850 1.00 23.99 90 ALA B O 1
ATOM 2896 N N . LEU B 1 91 ? 19.208 46.067 -29.157 1.00 18.68 91 LEU B N 1
ATOM 2897 C CA . LEU B 1 91 ? 17.815 45.784 -29.483 1.00 21.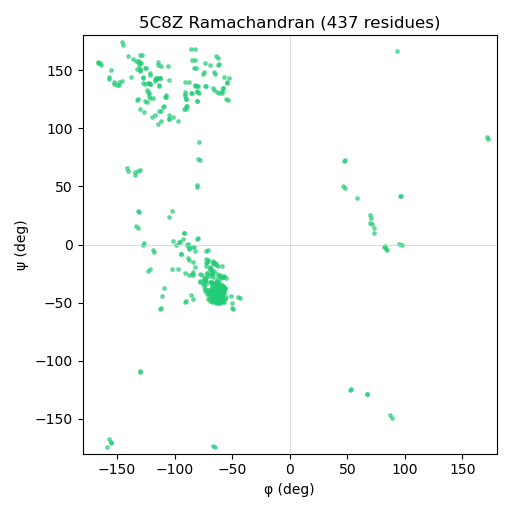69 91 LEU B CA 1
ATOM 2898 C C . LEU B 1 91 ? 16.856 46.720 -28.746 1.00 21.62 91 LEU B C 1
ATOM 2899 O O . LEU B 1 91 ? 15.637 46.560 -28.829 1.00 24.24 91 LEU B O 1
ATOM 2904 N N . ASP B 1 92 ? 17.419 47.683 -28.022 1.00 21.53 92 ASP B N 1
ATOM 2905 C CA . ASP B 1 92 ? 16.637 48.672 -27.279 1.00 23.71 92 ASP B CA 1
ATOM 2906 C C . ASP B 1 92 ? 15.696 48.023 -26.267 1.00 25.76 92 ASP B C 1
ATOM 2907 O O . ASP B 1 92 ? 14.553 48.446 -26.097 1.00 26.62 92 ASP B O 1
ATOM 2912 N N . ILE B 1 93 ? 16.189 46.983 -25.601 1.00 19.28 93 ILE B N 1
ATOM 2913 C CA . ILE B 1 93 ? 15.458 46.329 -24.521 1.00 19.85 93 ILE B CA 1
ATOM 2914 C C . ILE B 1 93 ? 15.947 46.893 -23.191 1.00 21.14 93 ILE B C 1
ATOM 2915 O O . ILE B 1 93 ? 17.058 46.602 -22.748 1.00 23.91 93 ILE B O 1
ATOM 2920 N N . LYS B 1 94 ? 15.117 47.721 -22.568 1.00 22.33 94 LYS B N 1
ATOM 2921 C CA . LYS B 1 94 ? 15.534 48.485 -21.397 1.00 23.64 94 LYS B CA 1
ATOM 2922 C C . LYS B 1 94 ? 15.335 47.704 -20.102 1.00 20.94 94 LYS B C 1
ATOM 2923 O O . LYS B 1 94 ? 16.181 47.746 -19.211 1.00 24.30 94 LYS B O 1
ATOM 2929 N N A HIS B 1 95 ? 14.185 47.049 -19.991 0.51 18.77 95 HIS B N 1
ATOM 2930 N N B HIS B 1 95 ? 14.234 46.961 -20.010 0.49 17.91 95 HIS B N 1
ATOM 2931 C CA A HIS B 1 95 ? 13.884 46.207 -18.846 0.51 18.03 95 HIS B CA 1
ATOM 2932 C CA B HIS B 1 95 ? 13.905 46.228 -18.787 0.49 18.08 95 HIS B CA 1
ATOM 2933 C C A HIS B 1 95 ? 13.588 44.821 -19.366 0.51 17.92 95 HIS B C 1
ATOM 2934 C C B HIS B 1 95 ? 13.383 44.833 -19.118 0.49 16.14 95 HIS B C 1
ATOM 2935 O O A HIS B 1 95 ? 12.888 44.669 -20.367 0.51 16.26 95 HIS B O 1
ATOM 2936 O O B HIS B 1 95 ? 12.329 44.690 -19.735 0.49 17.10 95 HIS B O 1
ATOM 2949 N N . ALA B 1 96 ? 14.121 43.808 -18.698 1.00 16.81 96 ALA B N 1
ATOM 2950 C CA . ALA B 1 96 ? 13.834 42.439 -19.115 1.00 14.99 96 ALA B CA 1
ATOM 2951 C C . ALA B 1 96 ? 13.759 41.443 -17.976 1.00 14.95 96 ALA B C 1
ATOM 2952 O O . ALA B 1 96 ? 14.507 41.513 -17.009 1.00 15.65 96 ALA B O 1
ATOM 2954 N N . THR B 1 97 ? 12.847 40.495 -18.131 1.00 14.11 97 THR B N 1
ATOM 2955 C CA . THR B 1 97 ? 12.874 39.255 -17.376 1.00 12.71 97 THR B CA 1
ATOM 2956 C C . THR B 1 97 ? 13.848 38.334 -18.094 1.00 14.37 97 THR B C 1
ATOM 2957 O O . THR B 1 97 ? 13.841 38.284 -19.325 1.00 14.40 97 THR B O 1
ATOM 2961 N N . VAL B 1 98 ? 14.700 37.628 -17.357 1.00 12.30 98 VAL B N 1
ATOM 2962 C CA . VAL B 1 98 ? 15.663 36.757 -18.029 1.00 11.38 98 VAL B CA 1
ATOM 2963 C C . VAL B 1 98 ? 15.610 35.336 -17.473 1.00 13.31 98 VAL B C 1
ATOM 2964 O O . VAL B 1 98 ? 15.354 35.130 -16.283 1.00 13.17 98 VAL B O 1
ATOM 2968 N N . TRP B 1 99 ? 15.814 34.374 -18.372 1.00 10.87 99 TRP B N 1
ATOM 2969 C CA . TRP B 1 99 ? 15.954 32.954 -18.030 1.00 10.66 99 TRP B CA 1
ATOM 2970 C C . TRP B 1 99 ? 17.339 32.476 -18.428 1.00 10.67 99 TRP B C 1
ATOM 2971 O O . TRP B 1 99 ? 17.830 32.843 -19.496 1.00 11.48 99 TRP B O 1
ATOM 2982 N N . GLY B 1 100 ? 17.948 31.604 -17.624 1.00 10.34 100 GLY B N 1
ATOM 2983 C CA . GLY B 1 100 ? 19.159 30.942 -18.096 1.00 11.24 100 GLY B CA 1
ATOM 2984 C C . GLY B 1 100 ? 19.419 29.641 -17.366 1.00 10.20 100 GLY B C 1
ATOM 2985 O O . GLY B 1 100 ? 19.183 29.551 -16.160 1.00 10.62 100 GLY B O 1
ATOM 2986 N N . CYS B 1 101 ? 19.919 28.649 -18.104 1.00 9.78 101 CYS B N 1
ATOM 2987 C CA . CYS B 1 101 ? 20.351 27.367 -17.545 1.00 11.03 101 CYS B CA 1
ATOM 2988 C C . CYS B 1 101 ? 21.866 27.197 -17.667 1.00 10.47 101 CYS B C 1
ATOM 2989 O O . CYS B 1 101 ? 22.453 27.638 -18.646 1.00 10.38 101 CYS B O 1
ATOM 2992 N N . SER B 1 102 ? 22.485 26.583 -16.663 1.00 10.21 102 SER B N 1
ATOM 2993 C CA . SER B 1 102 ? 23.893 26.192 -16.720 1.00 10.06 102 SER B CA 1
ATOM 2994 C C . SER B 1 102 ? 24.753 27.456 -16.761 1.00 10.60 102 SER B C 1
ATOM 2995 O O . SER B 1 102 ? 24.582 28.318 -15.905 1.00 12.06 102 SER B O 1
ATOM 2998 N N . SER B 1 103 ? 25.677 27.584 -17.714 1.00 12.14 103 SER B N 1
ATOM 2999 C CA . SER B 1 103 ? 26.402 28.851 -17.828 1.00 10.18 103 SER B CA 1
ATOM 3000 C C . SER B 1 103 ? 25.440 30.029 -18.039 1.00 11.25 103 SER B C 1
ATOM 3001 O O . SER B 1 103 ? 25.733 31.153 -17.652 1.00 13.40 103 SER B O 1
ATOM 3004 N N . GLY B 1 104 ? 24.287 29.757 -18.642 1.00 11.28 104 GLY B N 1
ATOM 3005 C CA . GLY B 1 104 ? 23.247 30.771 -18.766 1.00 11.33 104 GLY B CA 1
ATOM 3006 C C . GLY B 1 104 ? 22.637 31.150 -17.421 1.00 11.48 104 GLY B C 1
ATOM 3007 O O . GLY B 1 104 ? 22.219 32.294 -17.216 1.00 11.10 104 GLY B O 1
ATOM 3008 N N . ALA B 1 105 ? 22.561 30.195 -16.497 1.00 10.27 105 ALA B N 1
ATOM 3009 C CA . ALA B 1 105 ? 22.121 30.508 -15.130 1.00 10.71 105 ALA B CA 1
ATOM 3010 C C . ALA B 1 105 ? 23.105 31.434 -14.438 1.00 11.33 105 ALA B C 1
ATOM 3011 O O . ALA B 1 105 ? 22.713 32.421 -13.814 1.00 11.25 105 ALA B O 1
ATOM 3013 N N . SER B 1 106 ? 24.392 31.119 -14.556 1.00 13.26 106 SER B N 1
ATOM 3014 C CA . SER B 1 106 ? 25.424 31.973 -13.992 1.00 12.67 106 SER B CA 1
ATOM 3015 C C . SER B 1 106 ? 25.311 33.374 -14.576 1.00 10.78 106 SER B C 1
ATOM 3016 O O . SER B 1 106 ? 25.429 34.378 -13.863 1.00 13.18 106 SER B O 1
ATOM 3019 N N . THR B 1 107 ? 25.044 33.417 -15.878 1.00 11.42 107 THR B N 1
ATOM 3020 C CA . THR B 1 107 ? 24.915 34.676 -16.600 1.00 11.61 107 THR B CA 1
ATOM 3021 C C . THR B 1 107 ? 23.751 35.502 -16.069 1.00 12.76 107 THR B C 1
ATOM 3022 O O . THR B 1 107 ? 23.911 36.696 -15.808 1.00 13.08 107 THR B O 1
ATOM 3026 N N . VAL B 1 108 ? 22.586 34.886 -15.883 1.00 12.20 108 VAL B N 1
ATOM 3027 C CA . VAL B 1 108 ? 21.439 35.706 -15.481 1.00 10.96 108 VAL B CA 1
ATOM 3028 C C . VAL B 1 108 ? 21.545 36.165 -14.032 1.00 12.57 108 VAL B C 1
ATOM 3029 O O . VAL B 1 108 ? 21.045 37.227 -13.705 1.00 13.83 108 VAL B O 1
ATOM 3033 N N . VAL B 1 109 ? 22.220 35.408 -13.167 1.00 12.87 109 VAL B N 1
ATOM 3034 C CA . VAL B 1 109 ? 22.424 35.900 -11.802 1.00 11.76 109 VAL B CA 1
ATOM 3035 C C . VAL B 1 109 ? 23.419 37.058 -11.843 1.00 13.47 109 VAL B C 1
ATOM 3036 O O . VAL B 1 109 ? 23.240 38.059 -11.151 1.00 14.55 109 VAL B O 1
ATOM 3040 N N . ALA B 1 110 ? 24.450 36.942 -12.679 1.00 13.09 110 ALA B N 1
ATOM 3041 C CA . ALA B 1 110 ? 25.395 38.051 -12.827 1.00 13.64 110 ALA B CA 1
ATOM 3042 C C . ALA B 1 110 ? 24.713 39.283 -13.413 1.00 14.98 110 ALA B C 1
ATOM 3043 O O . ALA B 1 110 ? 25.037 40.409 -13.039 1.00 16.49 110 ALA B O 1
ATOM 3045 N N . LEU B 1 111 ? 23.760 39.078 -14.318 1.00 14.52 111 LEU B N 1
ATOM 3046 C CA . LEU B 1 111 ? 22.991 40.202 -14.859 1.00 13.77 111 LEU B CA 1
ATOM 3047 C C . LEU B 1 111 ? 22.168 40.889 -13.781 1.00 18.10 111 LEU B C 1
ATOM 3048 O O . LEU B 1 111 ? 22.160 42.116 -13.681 1.00 16.39 111 LEU B O 1
ATOM 3053 N N . LEU B 1 112 ? 21.446 40.092 -12.997 1.00 15.09 112 LEU B N 1
ATOM 3054 C CA . LEU B 1 112 ? 20.584 40.648 -11.963 1.00 13.60 112 LEU B CA 1
ATOM 3055 C C . LEU B 1 112 ? 21.394 41.457 -10.947 1.00 16.20 112 LEU B C 1
ATOM 3056 O O . LEU B 1 112 ? 21.005 42.564 -10.564 1.00 18.03 112 LEU B O 1
ATOM 3061 N N . LEU B 1 113 ? 22.535 40.918 -10.535 1.00 15.06 113 LEU B N 1
ATOM 3062 C CA . LEU B 1 113 ? 23.352 41.582 -9.516 1.00 15.76 113 LEU B CA 1
ATOM 3063 C C . LEU B 1 113 ? 24.086 42.795 -10.072 1.00 18.58 113 LEU B C 1
ATOM 3064 O O . LEU B 1 113 ? 24.249 43.810 -9.380 1.00 19.69 113 LEU B O 1
ATOM 3069 N N . GLY B 1 114 ? 24.535 42.693 -11.316 1.00 18.31 114 GLY B N 1
ATOM 3070 C CA . GLY B 1 114 ? 25.365 43.734 -11.908 1.00 19.45 114 GLY B CA 1
ATOM 3071 C C . GLY B 1 114 ? 24.591 44.852 -12.575 1.00 20.38 114 GLY B C 1
ATOM 3072 O O . GLY B 1 114 ? 25.081 45.988 -12.684 1.00 21.97 114 GLY B O 1
ATOM 3073 N N . TYR B 1 115 ? 23.380 44.540 -13.026 1.00 18.53 115 TYR B N 1
ATOM 3074 C CA . TYR B 1 115 ? 22.564 45.510 -13.755 1.00 18.90 115 TYR B CA 1
ATOM 3075 C C . TYR B 1 115 ? 21.127 45.516 -13.234 1.00 18.41 115 TYR B C 1
ATOM 3076 O O . TYR B 1 115 ? 20.187 45.229 -13.979 1.00 20.69 115 TYR B O 1
ATOM 3085 N N . PRO B 1 116 ? 20.941 45.869 -11.952 1.00 20.70 116 PRO B N 1
ATOM 3086 C CA . PRO B 1 116 ? 19.622 45.724 -11.327 1.00 20.60 116 PRO B CA 1
ATOM 3087 C C . PRO B 1 116 ? 18.544 46.596 -11.963 1.00 26.18 116 PRO B C 1
ATOM 3088 O O . PRO B 1 116 ? 17.372 46.235 -11.921 1.00 29.78 116 PRO B O 1
ATOM 3092 N N A ASP B 1 117 ? 18.946 47.728 -12.539 0.65 21.60 117 ASP B N 1
ATOM 3093 N N B ASP B 1 117 ? 18.921 47.723 -12.559 0.35 22.68 117 ASP B N 1
ATOM 3094 C CA A ASP B 1 117 ? 18.008 48.623 -13.205 0.65 24.49 117 ASP B CA 1
ATOM 3095 C CA B ASP B 1 117 ? 17.926 48.592 -13.178 0.35 23.64 117 ASP B CA 1
ATOM 3096 C C A ASP B 1 117 ? 17.439 48.005 -14.484 0.65 23.02 117 ASP B C 1
ATOM 3097 C C B ASP B 1 117 ? 17.603 48.166 -14.614 0.35 23.00 117 ASP B C 1
ATOM 3098 O O A ASP B 1 117 ? 16.368 48.392 -14.950 0.65 24.67 117 ASP B O 1
ATOM 3099 O O B ASP B 1 117 ? 16.861 48.852 -15.320 0.35 24.81 117 ASP B O 1
ATOM 3108 N N . ARG B 1 118 ? 18.158 47.033 -15.038 1.00 18.63 118 ARG B N 1
ATOM 3109 C CA . ARG B 1 118 ? 17.822 46.452 -16.340 1.00 19.21 118 ARG B CA 1
ATOM 3110 C C . ARG B 1 118 ? 17.041 45.154 -16.219 1.00 18.89 118 ARG B C 1
ATOM 3111 O O . ARG B 1 118 ? 16.407 44.716 -17.178 1.00 21.93 118 ARG B O 1
ATOM 3119 N N . ILE B 1 119 ? 17.128 44.516 -15.059 1.00 15.58 119 ILE B N 1
ATOM 3120 C CA . ILE B 1 119 ? 16.571 43.170 -14.900 1.00 15.71 119 ILE B CA 1
ATOM 3121 C C . ILE B 1 119 ? 15.391 43.167 -13.931 1.00 16.72 119 ILE B C 1
ATOM 3122 O O . ILE B 1 119 ? 15.540 43.445 -12.738 1.00 18.73 119 ILE B O 1
ATOM 3127 N N . ARG B 1 120 ? 14.212 42.850 -14.461 1.00 14.92 120 ARG B N 1
ATOM 3128 C CA . ARG B 1 120 ? 12.995 42.758 -13.665 1.00 16.10 120 ARG B CA 1
ATOM 3129 C C . ARG B 1 120 ? 13.068 41.602 -12.678 1.00 15.07 120 ARG B C 1
ATOM 3130 O O . ARG B 1 120 ? 12.765 41.750 -11.490 1.00 16.83 120 ARG B O 1
ATOM 3138 N N . ASN B 1 121 ? 13.474 40.441 -13.185 1.00 13.43 121 ASN B N 1
ATOM 3139 C CA . ASN B 1 121 ? 13.608 39.233 -12.378 1.00 13.27 121 ASN B CA 1
ATOM 3140 C C . ASN B 1 121 ? 14.395 38.226 -13.186 1.00 13.72 121 ASN B C 1
ATOM 3141 O O . ASN B 1 121 ? 14.426 38.313 -14.412 1.00 13.43 121 ASN B O 1
ATOM 3146 N N . ALA B 1 122 ? 15.021 37.274 -12.502 1.00 11.55 122 ALA B N 1
ATOM 3147 C CA . ALA B 1 122 ? 15.815 36.253 -13.186 1.00 12.13 122 ALA B CA 1
ATOM 3148 C C . ALA B 1 122 ? 15.384 34.871 -12.744 1.00 11.72 122 ALA B C 1
ATOM 3149 O O . ALA B 1 122 ? 15.101 34.641 -11.565 1.00 12.98 122 ALA B O 1
ATOM 3151 N N . MET B 1 123 ? 15.308 33.964 -13.712 1.00 10.70 123 MET B N 1
ATOM 3152 C CA . MET B 1 123 ? 15.076 32.545 -13.476 1.00 10.41 123 MET B CA 1
ATOM 3153 C C . MET B 1 123 ? 16.365 31.820 -13.796 1.00 11.27 123 MET B C 1
ATOM 3154 O O . MET B 1 123 ? 16.837 31.875 -14.943 1.00 12.48 123 MET B O 1
ATOM 3159 N N . CYS B 1 124 ? 16.944 31.164 -12.799 1.00 10.89 124 CYS B N 1
ATOM 3160 C CA . CYS B 1 124 ? 18.150 30.367 -13.044 1.00 10.54 124 CYS B CA 1
ATOM 3161 C C . CYS B 1 124 ? 17.867 28.888 -12.816 1.00 10.90 124 CYS B C 1
ATOM 3162 O O . CYS B 1 124 ? 17.102 28.513 -11.928 1.00 11.63 124 CYS B O 1
ATOM 3165 N N . HIS B 1 125 ? 18.492 28.057 -13.639 1.00 9.89 125 HIS B N 1
ATOM 3166 C CA . HIS B 1 125 ? 18.288 26.612 -13.601 1.00 9.44 125 HIS B CA 1
ATOM 3167 C C . HIS B 1 125 ? 19.644 25.915 -13.629 1.00 10.98 125 HIS B C 1
ATOM 3168 O O . HIS B 1 125 ? 20.445 26.171 -14.521 1.00 11.14 125 HIS B O 1
ATOM 3175 N N . GLU B 1 126 ? 19.904 25.057 -12.639 1.00 10.56 126 GLU B N 1
ATOM 3176 C CA . GLU B 1 126 ? 21.090 24.175 -12.624 1.00 9.03 126 GLU B CA 1
ATOM 3177 C C . GLU B 1 126 ? 22.381 24.944 -12.951 1.00 10.36 126 GLU B C 1
ATOM 3178 O O . GLU B 1 126 ? 22.976 24.803 -14.025 1.00 11.34 126 GLU B O 1
ATOM 3184 N N . LEU B 1 127 ? 22.787 25.743 -11.974 1.00 10.05 127 LEU B N 1
ATOM 3185 C CA . LEU B 1 127 ? 23.924 26.653 -12.057 1.00 11.24 127 LEU B CA 1
ATOM 3186 C C . LEU B 1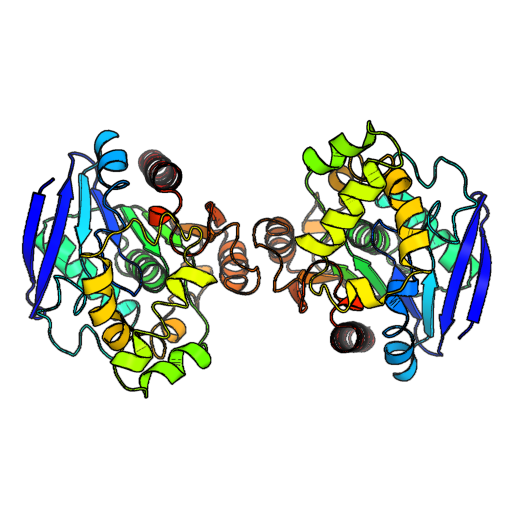 127 ? 25.194 25.944 -11.587 1.00 13.67 127 LEU B C 1
ATOM 3187 O O . LEU B 1 127 ? 25.265 25.521 -10.445 1.00 11.53 127 LEU B O 1
ATOM 3192 N N . PRO B 1 128 ? 26.204 25.817 -12.452 1.00 10.83 128 PRO B N 1
ATOM 3193 C CA . PRO B 1 128 ? 27.378 25.028 -12.057 1.00 10.57 128 PRO B CA 1
ATOM 3194 C C . PRO B 1 128 ? 28.333 25.820 -11.180 1.00 12.83 128 PRO B C 1
ATOM 3195 O O . PRO B 1 128 ? 28.810 26.895 -11.568 1.00 13.90 128 PRO B O 1
ATOM 3199 N N . THR B 1 129 ? 28.619 25.297 -9.991 1.00 12.02 129 THR B N 1
ATOM 3200 C CA . THR B 1 129 ? 29.484 26.022 -9.068 1.00 11.88 129 THR B CA 1
ATOM 3201 C C . THR B 1 129 ? 30.750 25.257 -8.732 1.00 14.00 129 THR B C 1
ATOM 3202 O O . THR B 1 129 ? 31.631 25.790 -8.048 1.00 16.93 129 THR B O 1
ATOM 3206 N N . LYS B 1 130 ? 30.849 24.029 -9.221 1.00 14.11 130 LYS B N 1
ATOM 3207 C CA . LYS B 1 130 ? 32.015 23.186 -8.938 1.00 14.63 130 LYS B CA 1
ATOM 3208 C C . LYS B 1 130 ? 32.731 22.746 -10.201 1.00 15.80 130 LYS B C 1
ATOM 3209 O O . LYS B 1 130 ? 32.101 22.380 -11.194 1.00 16.12 130 LYS B O 1
ATOM 3215 N N . LEU B 1 131 ? 34.060 22.772 -10.162 1.00 15.23 131 LEU B N 1
ATOM 3216 C CA . LEU B 1 131 ? 34.842 22.236 -11.261 1.00 17.64 131 LEU B CA 1
ATOM 3217 C C . LEU B 1 131 ? 34.654 20.732 -11.340 1.00 20.29 131 LEU B C 1
ATOM 3218 O O . LEU B 1 131 ? 34.704 20.033 -10.315 1.00 22.03 131 LEU B O 1
ATOM 3223 N N . LEU B 1 132 ? 34.445 20.238 -12.554 1.00 17.79 132 LEU B N 1
ATOM 3224 C CA . LEU B 1 132 ? 34.287 18.815 -12.794 1.00 20.88 132 LEU B CA 1
ATOM 3225 C C . LEU B 1 132 ? 35.395 18.377 -13.732 1.00 19.62 132 LEU B C 1
ATOM 3226 O O . LEU B 1 132 ? 35.409 18.751 -14.902 1.00 19.30 132 LEU B O 1
ATOM 3231 N N . ASP B 1 133 ? 36.340 17.603 -13.205 1.00 22.86 133 ASP B N 1
ATOM 3232 C CA . ASP B 1 133 ? 37.524 17.239 -13.974 1.00 25.48 133 ASP B CA 1
ATOM 3233 C C . ASP B 1 133 ? 37.187 16.480 -15.253 1.00 24.31 133 ASP B C 1
ATOM 3234 O O . ASP B 1 133 ? 37.845 16.687 -16.269 1.00 25.26 133 ASP B O 1
ATOM 3239 N N . HIS B 1 134 ? 36.167 15.619 -15.221 1.00 23.37 134 HIS B N 1
ATOM 3240 C CA . HIS B 1 134 ? 35.871 14.814 -16.408 1.00 29.90 134 HIS B CA 1
ATOM 3241 C C . HIS B 1 134 ? 35.358 15.679 -17.563 1.00 29.36 134 HIS B C 1
ATOM 3242 O O . HIS B 1 134 ? 35.512 15.317 -18.727 1.00 32.98 134 HIS B O 1
ATOM 3249 N N . LEU B 1 135 ? 34.780 16.835 -17.248 1.00 22.26 135 LEU B N 1
ATOM 3250 C CA . LEU B 1 135 ? 34.391 17.771 -18.298 1.00 20.49 135 LEU B CA 1
ATOM 3251 C C . LEU B 1 135 ? 35.571 18.648 -18.707 1.00 19.85 135 LEU B C 1
ATOM 3252 O O . LEU B 1 135 ? 35.824 18.841 -19.896 1.00 21.79 135 LEU B O 1
ATOM 3257 N N . SER B 1 136 ? 36.286 19.192 -17.725 1.00 19.86 136 SER B N 1
ATOM 3258 C CA . SER B 1 136 ? 37.448 20.032 -18.014 1.00 20.27 136 SER B CA 1
ATOM 3259 C C . SER B 1 136 ? 38.482 19.319 -18.880 1.00 21.46 136 SER B C 1
ATOM 3260 O O . SER B 1 136 ? 39.080 19.928 -19.768 1.00 20.96 136 SER B O 1
ATOM 3263 N N . ASN B 1 137 ? 38.680 18.029 -18.623 1.00 22.57 137 ASN B N 1
ATOM 3264 C CA . ASN B 1 137 ? 39.718 17.269 -19.316 1.00 26.79 137 ASN B CA 1
ATOM 3265 C C . ASN B 1 137 ? 39.405 17.007 -20.786 1.00 27.30 137 ASN B C 1
ATOM 3266 O O . ASN B 1 137 ? 40.287 16.619 -21.541 1.00 28.19 137 ASN B O 1
ATOM 3271 N N . THR B 1 138 ? 38.162 17.218 -21.207 1.00 25.92 138 THR B N 1
ATOM 3272 C CA . THR B 1 138 ? 37.846 17.031 -22.620 1.00 25.85 138 THR B CA 1
ATOM 3273 C C . THR B 1 138 ? 38.523 18.092 -23.487 1.00 28.53 138 THR B C 1
ATOM 3274 O O . THR B 1 138 ? 38.701 17.894 -24.684 1.00 29.93 138 THR B O 1
ATOM 3278 N N . ALA B 1 139 ? 38.917 19.208 -22.876 1.00 26.23 139 ALA B N 1
ATOM 3279 C CA . ALA B 1 139 ? 39.455 20.349 -23.619 1.00 28.72 139 ALA B CA 1
ATOM 3280 C C . ALA B 1 139 ? 40.777 20.065 -24.339 1.00 30.25 139 ALA B C 1
ATOM 3281 O O . ALA B 1 139 ? 41.164 20.819 -25.229 1.00 38.23 139 ALA B O 1
ATOM 3283 N N . VAL B 1 140 ? 41.472 18.992 -23.969 1.00 29.43 140 VAL B N 1
ATOM 3284 C CA . VAL B 1 140 ? 42.739 18.672 -24.623 1.00 32.20 140 VAL B CA 1
ATOM 3285 C C . VAL B 1 140 ? 42.606 17.604 -25.708 1.00 30.99 140 VAL B C 1
ATOM 3286 O O . VAL B 1 140 ? 43.592 17.242 -26.351 1.00 32.23 140 VAL B O 1
ATOM 3290 N N . LEU B 1 141 ? 41.391 17.106 -25.916 1.00 28.16 141 LEU B N 1
ATOM 3291 C CA . LEU B 1 141 ? 41.149 16.096 -26.946 1.00 27.74 141 LEU B CA 1
ATOM 3292 C C . LEU B 1 141 ? 40.983 16.742 -28.320 1.00 24.74 141 LEU B C 1
ATOM 3293 O O . LEU B 1 141 ? 40.848 17.964 -28.426 1.00 25.47 141 LEU B O 1
ATOM 3298 N N . GLU B 1 142 ? 41.001 15.929 -29.377 1.00 23.39 142 GLU B N 1
ATOM 3299 C CA . GLU B 1 142 ? 40.758 16.427 -30.732 1.00 23.53 142 GLU B CA 1
ATOM 3300 C C . GLU B 1 142 ? 39.295 16.838 -30.879 1.00 18.04 142 GLU B C 1
ATOM 3301 O O . GLU B 1 142 ? 38.443 16.310 -30.165 1.00 20.71 142 GLU B O 1
ATOM 3307 N N . ASP B 1 143 ? 39.020 17.763 -31.797 1.00 22.17 143 ASP B N 1
ATOM 3308 C CA . ASP B 1 143 ? 37.662 18.282 -32.015 1.00 20.12 143 ASP B CA 1
ATOM 3309 C C . ASP B 1 143 ? 36.609 17.187 -32.156 1.00 21.37 143 ASP B C 1
ATOM 3310 O O . ASP B 1 143 ? 35.595 17.202 -31.465 1.00 17.27 143 ASP B O 1
ATOM 3315 N N A GLU B 1 144 ? 36.849 16.240 -33.057 0.50 23.53 144 GLU B N 1
ATOM 3316 N N B GLU B 1 144 ? 36.844 16.237 -33.055 0.50 23.57 144 GLU B N 1
ATOM 3317 C CA A GLU B 1 144 ? 35.844 15.218 -33.330 0.50 22.22 144 GLU B CA 1
ATOM 3318 C CA B GLU B 1 144 ? 35.826 15.226 -33.322 0.50 22.14 144 GLU B CA 1
ATOM 3319 C C A GLU B 1 144 ? 35.649 14.272 -32.147 0.50 20.45 144 GLU B C 1
ATOM 3320 C C B GLU B 1 144 ? 35.642 14.276 -32.139 0.50 20.48 144 GLU B C 1
ATOM 3321 O O A GLU B 1 144 ? 34.558 13.745 -31.951 0.50 19.08 144 GLU B O 1
ATOM 3322 O O B GLU B 1 144 ? 34.551 13.752 -31.931 0.50 19.19 144 GLU B O 1
ATOM 3333 N N . GLU B 1 145 ? 36.697 14.062 -31.355 1.00 19.22 145 GLU B N 1
ATOM 3334 C CA . GLU B 1 145 ? 36.588 13.244 -30.148 1.00 17.96 145 GLU B CA 1
ATOM 3335 C C . GLU B 1 145 ? 35.674 13.931 -29.142 1.00 17.89 145 GLU B C 1
ATOM 3336 O O . GLU B 1 145 ? 34.792 13.312 -28.535 1.00 18.36 145 GLU B O 1
ATOM 3342 N N . ILE B 1 146 ? 35.908 15.225 -28.950 1.00 17.55 146 ILE B N 1
ATOM 3343 C CA . ILE B 1 146 ? 35.075 16.013 -28.050 1.00 15.35 146 ILE B CA 1
ATOM 3344 C C . ILE B 1 146 ? 33.607 15.975 -28.487 1.00 13.59 146 ILE B C 1
ATOM 3345 O O . ILE B 1 146 ? 32.707 15.799 -27.660 1.00 15.90 146 ILE B O 1
ATOM 3350 N N . SER B 1 147 ? 33.375 16.161 -29.780 1.00 14.36 147 SER B N 1
ATOM 3351 C CA . SER B 1 147 ? 32.002 16.211 -30.280 1.00 15.64 147 SER B CA 1
ATOM 3352 C C . SER B 1 147 ? 31.304 14.876 -30.071 1.00 16.29 147 SER B C 1
ATOM 3353 O O . SER B 1 147 ? 30.147 14.834 -29.672 1.00 15.51 147 SER B O 1
ATOM 3356 N N . ASN B 1 148 ? 32.009 13.785 -30.355 1.00 15.91 148 ASN B N 1
ATOM 3357 C CA . ASN B 1 148 ? 31.435 12.461 -30.150 1.00 16.73 148 ASN B CA 1
ATOM 3358 C C . ASN B 1 148 ? 31.106 12.212 -28.687 1.00 17.92 148 ASN B C 1
ATOM 3359 O O . ASN B 1 148 ? 29.996 11.774 -28.349 1.00 17.71 148 ASN B O 1
ATOM 3364 N N . ILE B 1 149 ? 32.066 12.506 -27.813 1.00 15.52 149 ILE B N 1
ATOM 3365 C CA . ILE B 1 149 ? 31.884 12.302 -26.384 1.00 14.54 149 ILE B CA 1
ATOM 3366 C C . ILE B 1 149 ? 30.741 13.128 -25.817 1.00 15.23 149 ILE B C 1
ATOM 3367 O O . ILE B 1 149 ? 29.869 12.601 -25.119 1.00 16.96 149 ILE B O 1
ATOM 3372 N N . LEU B 1 150 ? 30.740 14.424 -26.111 1.00 14.35 150 LEU B N 1
ATOM 3373 C CA . LEU B 1 150 ? 29.752 15.301 -25.504 1.00 13.94 150 LEU B CA 1
ATOM 3374 C C . LEU B 1 150 ? 28.367 15.094 -26.115 1.00 14.63 150 LEU B C 1
ATOM 3375 O O . LEU B 1 150 ? 27.368 15.239 -25.414 1.00 15.98 150 LEU B O 1
ATOM 3380 N N . ALA B 1 151 ? 28.296 14.723 -27.391 1.00 14.04 151 ALA B N 1
ATOM 3381 C CA . ALA B 1 151 ? 26.988 14.413 -27.986 1.00 14.07 151 ALA B CA 1
ATOM 3382 C C . ALA B 1 151 ? 26.342 13.281 -27.201 1.00 15.90 151 ALA B C 1
ATOM 3383 O O . ALA B 1 151 ? 25.143 13.309 -26.904 1.00 16.03 151 ALA B O 1
ATOM 3385 N N . ASN B 1 152 ? 27.164 12.298 -26.844 1.00 15.32 152 ASN B N 1
ATOM 3386 C CA . ASN B 1 152 ? 26.715 11.136 -26.086 1.00 17.69 152 ASN B CA 1
ATOM 3387 C C . ASN B 1 152 ? 26.291 11.503 -24.664 1.00 17.88 152 ASN B C 1
ATOM 3388 O O . ASN B 1 152 ? 25.235 11.068 -24.189 1.00 18.61 152 ASN B O 1
ATOM 3393 N N . VAL B 1 153 ? 27.093 12.325 -23.990 1.00 14.35 153 VAL B N 1
ATOM 3394 C CA . VAL B 1 153 ? 26.750 12.795 -22.655 1.00 15.51 153 VAL B CA 1
ATOM 3395 C C . VAL B 1 153 ? 25.420 13.557 -22.674 1.00 14.90 153 VAL B C 1
ATOM 3396 O O . VAL B 1 153 ? 24.576 13.365 -21.802 1.00 16.03 153 VAL B O 1
ATOM 3400 N N . MET B 1 154 ? 25.219 14.415 -23.674 1.00 13.79 154 MET B N 1
ATOM 3401 C CA . MET B 1 154 ? 23.990 15.201 -23.705 1.00 13.69 154 MET B CA 1
ATOM 3402 C C . MET B 1 154 ? 22.792 14.287 -23.836 1.00 15.12 154 MET B C 1
ATOM 3403 O O . MET B 1 154 ? 21.841 14.402 -23.084 1.00 14.73 154 MET B O 1
ATOM 3408 N N . LEU B 1 155 ? 22.847 13.368 -24.793 1.00 12.79 155 LEU B N 1
ATOM 3409 C CA . LEU B 1 155 ? 21.710 12.494 -25.048 1.00 13.17 155 LEU B CA 1
ATOM 3410 C C . LEU B 1 155 ? 21.422 11.582 -23.864 1.00 16.61 155 LEU B C 1
ATOM 3411 O O . LEU B 1 155 ? 20.284 11.494 -23.393 1.00 16.55 155 LEU B O 1
ATOM 3416 N N . ASN B 1 156 ? 22.462 10.929 -23.362 1.00 15.16 156 ASN B N 1
ATOM 3417 C CA . ASN B 1 156 ? 22.266 9.860 -22.396 1.00 18.32 156 ASN B CA 1
ATOM 3418 C C . ASN B 1 156 ? 22.284 10.255 -20.929 1.00 16.84 156 ASN B C 1
ATOM 3419 O O . ASN B 1 156 ? 21.704 9.548 -20.104 1.00 19.55 156 ASN B O 1
ATOM 3424 N N . ASP B 1 157 ? 22.936 11.364 -20.596 1.00 14.40 157 ASP B N 1
ATOM 3425 C CA . ASP B 1 157 ? 23.129 11.697 -19.188 1.00 12.60 157 ASP B CA 1
ATOM 3426 C C . ASP B 1 157 ? 22.314 12.882 -18.712 1.00 15.61 157 ASP B C 1
ATOM 3427 O O . ASP B 1 157 ? 21.896 12.900 -17.551 1.00 17.94 157 ASP B O 1
ATOM 3432 N N . VAL B 1 158 ? 22.154 13.893 -19.544 1.00 14.96 158 VAL B N 1
ATOM 3433 C CA . VAL B 1 158 ? 21.489 15.100 -19.101 1.00 13.60 158 VAL B CA 1
ATOM 3434 C C . VAL B 1 158 ? 20.319 15.709 -19.871 1.00 14.00 158 VAL B C 1
ATOM 3435 O O . VAL B 1 158 ? 19.776 16.657 -19.448 1.00 12.94 158 VAL B O 1
ATOM 3439 N N . SER B 1 159 ? 19.920 15.106 -20.967 1.00 13.19 159 SER B N 1
ATOM 3440 C CA . SER B 1 159 ? 18.857 15.683 -21.737 1.00 12.03 159 SER B CA 1
ATOM 3441 C C . SER B 1 159 ? 17.526 15.782 -21.027 1.00 12.21 159 SER B C 1
ATOM 3442 O O . SER B 1 159 ? 16.733 16.622 -21.307 1.00 12.94 159 SER B O 1
ATOM 3445 N N . GLY B 1 160 ? 17.266 14.787 -20.210 1.00 14.03 160 GLY B N 1
ATOM 3446 C CA . GLY B 1 160 ? 16.005 14.650 -19.519 1.00 15.89 160 GLY B CA 1
ATOM 3447 C C . GLY B 1 160 ? 14.835 14.207 -20.413 1.00 16.78 160 GLY B C 1
ATOM 3448 O O . GLY B 1 160 ? 13.707 14.334 -20.033 1.00 16.86 160 GLY B O 1
ATOM 3449 N N . GLY B 1 161 ? 15.136 13.725 -21.608 1.00 13.60 161 GLY B N 1
ATOM 3450 C CA . GLY B 1 161 ? 14.138 13.308 -22.581 1.00 13.75 161 GLY B CA 1
ATOM 3451 C C . GLY B 1 161 ? 14.827 12.993 -23.907 1.00 14.18 161 GLY B C 1
ATOM 3452 O O . GLY B 1 161 ? 15.045 13.851 -24.680 1.00 13.94 161 GLY B O 1
ATOM 3453 N N . SER B 1 162 ? 15.204 11.745 -24.072 1.00 15.48 162 SER B N 1
ATOM 3454 C CA . SER B 1 162 ? 15.960 11.357 -25.233 1.00 16.76 162 SER B CA 1
ATOM 3455 C C . SER B 1 162 ? 15.217 11.545 -26.520 1.00 14.39 162 SER B C 1
ATOM 3456 O O . SER B 1 162 ? 15.773 11.864 -27.486 1.00 14.56 162 SER B O 1
ATOM 3459 N N A GLU B 1 163 ? 13.940 11.229 -26.558 0.47 15.26 163 GLU B N 1
ATOM 3460 N N B GLU B 1 163 ? 13.941 11.214 -26.559 0.53 15.26 163 GLU B N 1
ATOM 3461 C CA A GLU B 1 163 ? 13.174 11.389 -27.789 0.47 14.00 163 GLU B CA 1
ATOM 3462 C CA B GLU B 1 163 ? 13.170 11.398 -27.784 0.53 13.82 163 GLU B CA 1
ATOM 3463 C C A GLU B 1 163 ? 13.068 12.863 -28.191 0.47 14.91 163 GLU B C 1
ATOM 3464 C C B GLU B 1 163 ? 13.135 12.872 -28.179 0.53 14.77 163 GLU B C 1
ATOM 3465 O O A GLU B 1 163 ? 13.203 13.198 -29.367 0.47 15.93 163 GLU B O 1
ATOM 3466 O O B GLU B 1 163 ? 13.380 13.215 -29.333 0.53 15.47 163 GLU B O 1
ATOM 3477 N N . ALA B 1 164 ? 12.839 13.737 -27.214 1.00 13.84 164 ALA B N 1
ATOM 3478 C CA . ALA B 1 164 ? 12.773 15.169 -27.475 1.00 13.93 164 ALA B CA 1
ATOM 3479 C C . ALA B 1 164 ? 14.130 15.697 -27.924 1.00 11.44 164 ALA B C 1
ATOM 3480 O O . ALA B 1 164 ? 14.211 16.543 -28.813 1.00 13.55 164 ALA B O 1
ATOM 3482 N N . TRP B 1 165 ? 15.183 15.195 -27.289 1.00 12.24 165 TRP B N 1
ATOM 3483 C CA . TRP B 1 165 ? 16.531 15.639 -27.625 1.00 11.71 165 TRP B CA 1
ATOM 3484 C C . TRP B 1 165 ? 16.858 15.294 -29.085 1.00 11.56 165 TRP B C 1
ATOM 3485 O O . TRP B 1 165 ? 17.282 16.153 -29.872 1.00 12.70 165 TRP B O 1
ATOM 3496 N N . GLN B 1 166 ? 16.609 14.045 -29.461 1.00 11.92 166 GLN B N 1
ATOM 3497 C CA . GLN B 1 166 ? 16.876 13.632 -30.831 1.00 12.25 166 GLN B CA 1
ATOM 3498 C C . GLN B 1 166 ? 15.989 14.380 -31.816 1.00 12.50 166 GLN B C 1
ATOM 3499 O O . GLN B 1 166 ? 16.396 14.669 -32.932 1.00 13.62 166 GLN B O 1
ATOM 3505 N N . ALA B 1 167 ? 14.773 14.707 -31.385 1.00 13.49 167 ALA B N 1
ATOM 3506 C CA . ALA B 1 167 ? 13.822 15.366 -32.272 1.00 15.85 167 ALA B CA 1
ATOM 3507 C C . ALA B 1 167 ? 14.171 16.825 -32.550 1.00 14.12 167 ALA B C 1
ATOM 3508 O O . ALA B 1 167 ? 13.525 17.465 -33.381 1.00 14.62 167 ALA B O 1
ATOM 3510 N N . LEU B 1 168 ? 15.200 17.354 -31.884 1.00 12.26 168 LEU B N 1
ATOM 3511 C CA . LEU B 1 168 ? 15.723 18.656 -32.288 1.00 13.25 168 LEU B CA 1
ATOM 3512 C C . LEU B 1 168 ? 16.118 18.647 -33.764 1.00 14.33 168 LEU B C 1
ATOM 3513 O O . LEU B 1 168 ? 16.061 19.679 -34.431 1.00 15.41 168 LEU B O 1
ATOM 3518 N N . GLY B 1 169 ? 16.505 17.480 -34.274 1.00 12.87 169 GLY B N 1
ATOM 3519 C CA . GLY B 1 169 ? 16.712 17.319 -35.698 1.00 13.66 169 GLY B CA 1
ATOM 3520 C C . GLY B 1 169 ? 18.129 17.549 -36.182 1.00 14.36 169 GLY B C 1
ATOM 3521 O O . GLY B 1 169 ? 18.976 18.106 -35.468 1.00 13.07 169 GLY B O 1
ATOM 3522 N N . VAL B 1 170 ? 18.372 17.131 -37.420 1.00 13.84 170 VAL B N 1
ATOM 3523 C CA . VAL B 1 170 ? 19.718 17.126 -37.970 1.00 13.99 170 VAL B CA 1
ATOM 3524 C C . VAL B 1 170 ? 20.352 18.527 -38.060 1.00 14.26 170 VAL B C 1
ATOM 3525 O O . VAL B 1 170 ? 21.540 18.671 -37.809 1.00 14.93 170 VAL B O 1
ATOM 3529 N N A GLU B 1 171 ? 19.574 19.547 -38.415 0.60 14.37 171 GLU B N 1
ATOM 3530 N N B GLU B 1 171 ? 19.573 19.553 -38.389 0.40 14.75 171 GLU B N 1
ATOM 3531 C CA A GLU B 1 171 ? 20.149 20.886 -38.530 0.60 15.89 171 GLU B CA 1
ATOM 3532 C CA B GLU B 1 171 ? 20.165 20.880 -38.545 0.40 16.08 171 GLU B CA 1
ATOM 3533 C C A GLU B 1 171 ? 20.675 21.367 -37.181 0.60 15.90 171 GLU B C 1
ATOM 3534 C C B GLU B 1 171 ? 20.615 21.472 -37.206 0.40 15.99 171 GLU B C 1
ATOM 3535 O O A 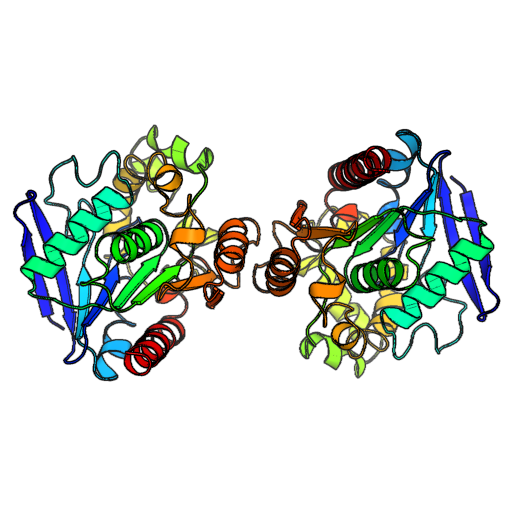GLU B 1 171 ? 21.808 21.854 -37.079 0.60 15.07 171 GLU B O 1
ATOM 3536 O O B GLU B 1 171 ? 21.645 22.144 -37.138 0.40 16.86 171 GLU B O 1
ATOM 3547 N N . VAL B 1 172 ? 19.859 21.216 -36.142 1.00 13.23 172 VAL B N 1
ATOM 3548 C CA . VAL B 1 172 ? 20.267 21.656 -34.816 1.00 12.56 172 VAL B CA 1
ATOM 3549 C C . VAL B 1 172 ? 21.460 20.845 -34.322 1.00 12.46 172 VAL B C 1
ATOM 3550 O O . VAL B 1 172 ? 22.446 21.416 -33.835 1.00 13.92 172 VAL B O 1
ATOM 3554 N N . HIS B 1 173 ? 21.397 19.522 -34.460 1.00 12.59 173 HIS B N 1
ATOM 3555 C CA . HIS B 1 173 ? 22.491 18.698 -33.968 1.00 12.84 173 HIS B CA 1
ATOM 3556 C C . HIS B 1 173 ? 23.774 18.913 -34.751 1.00 13.25 173 HIS B C 1
ATOM 3557 O O . HIS B 1 173 ? 24.857 18.759 -34.187 1.00 14.32 173 HIS B O 1
ATOM 3564 N N . ALA B 1 174 ? 23.668 19.300 -36.021 1.00 13.55 174 ALA B N 1
ATOM 3565 C CA . ALA B 1 174 ? 24.872 19.631 -36.798 1.00 13.52 174 ALA B CA 1
ATOM 3566 C C . ALA B 1 174 ? 25.548 20.873 -36.206 1.00 16.39 174 ALA B C 1
ATOM 3567 O O . ALA B 1 174 ? 26.784 20.952 -36.144 1.00 17.39 174 ALA B O 1
ATOM 3569 N N . ARG B 1 175 ? 24.747 21.847 -35.775 1.00 14.87 175 ARG B N 1
ATOM 3570 C CA . ARG B 1 175 ? 25.313 23.033 -35.140 1.00 13.73 175 ARG B CA 1
ATOM 3571 C C . ARG B 1 175 ? 25.899 22.673 -33.775 1.00 14.74 175 ARG B C 1
ATOM 3572 O O . ARG B 1 175 ? 26.983 23.130 -33.426 1.00 15.17 175 ARG B O 1
ATOM 3580 N N . LEU B 1 176 ? 25.197 21.849 -33.003 1.00 13.51 176 LEU B N 1
ATOM 3581 C CA . LEU B 1 176 ? 25.724 21.457 -31.700 1.00 12.18 176 LEU B CA 1
ATOM 3582 C C . LEU B 1 176 ? 27.053 20.719 -31.842 1.00 13.49 176 LEU B C 1
ATOM 3583 O O . LEU B 1 176 ? 27.962 20.910 -31.039 1.00 13.20 176 LEU B O 1
ATOM 3588 N N . HIS B 1 177 ? 27.155 19.879 -32.870 1.00 13.48 177 HIS B N 1
ATOM 3589 C CA . HIS B 1 177 ? 28.360 19.092 -33.098 1.00 13.58 177 HIS B CA 1
ATOM 3590 C C . HIS B 1 177 ? 29.568 20.018 -33.223 1.00 15.48 177 HIS B C 1
ATOM 3591 O O . HIS B 1 177 ? 30.632 19.747 -32.660 1.00 17.38 177 HIS B O 1
ATOM 3598 N N . LYS B 1 178 ? 29.373 21.132 -33.922 1.00 14.23 178 LYS B N 1
ATOM 3599 C CA . LYS B 1 178 ? 30.426 22.135 -34.094 1.00 14.02 178 LYS B CA 1
ATOM 3600 C C . LYS B 1 178 ? 30.687 22.926 -32.809 1.00 16.64 178 LYS B C 1
ATOM 3601 O O . LYS B 1 178 ? 31.817 23.368 -32.557 1.00 17.34 178 LYS B O 1
ATOM 3607 N N . ASN B 1 179 ?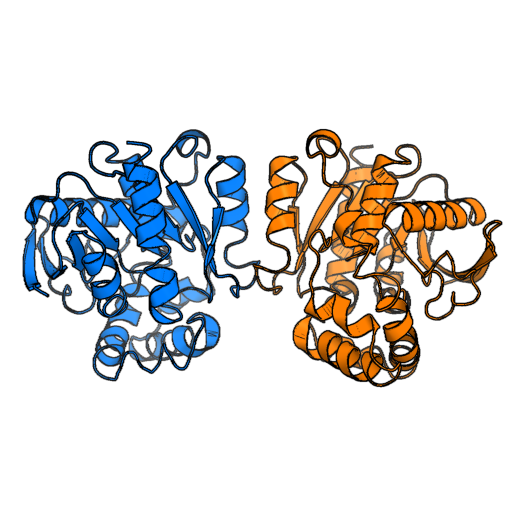 29.647 23.119 -32.005 1.00 14.74 179 ASN B N 1
ATOM 3608 C CA . ASN B 1 179 ? 29.786 23.873 -30.762 1.00 12.73 179 ASN B CA 1
ATOM 3609 C C . ASN B 1 179 ? 30.519 23.136 -29.654 1.00 14.59 179 ASN B C 1
ATOM 3610 O O . ASN B 1 179 ? 31.127 23.779 -28.806 1.00 14.58 179 ASN B O 1
ATOM 3615 N N . TYR B 1 180 ? 30.439 21.804 -29.610 1.00 13.47 180 TYR B N 1
ATOM 3616 C CA . TYR B 1 180 ? 30.983 21.085 -28.446 1.00 12.84 180 TYR B CA 1
ATOM 3617 C C . TYR B 1 180 ? 32.465 21.404 -28.164 1.00 14.04 180 TYR B C 1
ATOM 3618 O O . TYR B 1 180 ? 32.816 21.618 -27.009 1.00 14.01 180 TYR B O 1
ATOM 3627 N N . PRO B 1 181 ? 33.328 21.430 -29.197 1.00 14.97 181 PRO B N 1
ATOM 3628 C CA . PRO B 1 181 ? 34.729 21.759 -28.898 1.00 13.45 181 PRO B CA 1
ATOM 3629 C C . PRO B 1 181 ? 34.910 23.205 -28.449 1.00 15.89 181 PRO B C 1
ATOM 3630 O O . PRO B 1 181 ? 35.816 23.475 -27.661 1.00 16.92 181 PRO B O 1
ATOM 3634 N N . VAL B 1 182 ? 34.102 24.120 -28.974 1.00 13.94 182 VAL B N 1
ATOM 3635 C CA . VAL B 1 182 ? 34.175 25.514 -28.539 1.00 14.46 182 VAL B CA 1
ATOM 3636 C C . VAL B 1 182 ? 33.813 25.605 -27.054 1.00 14.28 182 VAL B C 1
ATOM 3637 O O . VAL B 1 182 ? 34.520 26.239 -26.256 1.00 14.37 182 VAL B O 1
ATOM 3641 N N . TRP B 1 183 ? 32.703 24.973 -26.682 1.00 12.53 183 TRP B N 1
ATOM 3642 C CA . TRP B 1 183 ? 32.314 24.933 -25.288 1.00 11.63 183 TRP B CA 1
ATOM 3643 C C . TRP B 1 183 ? 33.406 24.293 -24.432 1.00 13.83 183 TRP B C 1
ATOM 3644 O O . TRP B 1 183 ? 33.819 24.853 -23.414 1.00 13.65 183 TRP B O 1
ATOM 3655 N N . ALA B 1 184 ? 33.897 23.129 -24.851 1.00 13.18 184 ALA B N 1
ATOM 3656 C CA . ALA B 1 184 ? 34.842 22.387 -24.031 1.00 13.58 184 ALA B CA 1
ATOM 3657 C C . ALA B 1 184 ? 36.106 23.199 -23.740 1.00 14.30 184 ALA B C 1
ATOM 3658 O O . ALA B 1 184 ? 36.614 23.172 -22.615 1.00 16.92 184 ALA B O 1
ATOM 3660 N N A ARG B 1 185 ? 36.602 23.914 -24.741 0.62 15.04 185 ARG B N 1
ATOM 3661 N N B ARG B 1 185 ? 36.595 23.927 -24.740 0.38 14.82 185 ARG B N 1
ATOM 3662 C CA A ARG B 1 185 ? 37.862 24.632 -24.579 0.62 14.93 185 ARG B CA 1
ATOM 3663 C CA B ARG B 1 185 ? 37.861 24.652 -24.606 0.38 15.15 185 ARG B CA 1
ATOM 3664 C C A ARG B 1 185 ? 37.665 25.953 -23.829 0.62 15.28 185 ARG B C 1
ATOM 3665 C C B ARG B 1 185 ? 37.683 26.095 -24.139 0.38 15.18 185 ARG B C 1
ATOM 3666 O O A ARG B 1 185 ? 38.602 26.459 -23.202 0.62 15.64 185 ARG B O 1
ATOM 3667 O O B ARG B 1 185 ? 38.659 26.847 -24.032 0.38 16.58 185 ARG B O 1
ATOM 3682 N N . GLY B 1 186 ? 36.445 26.484 -23.861 1.00 15.28 186 GLY B N 1
ATOM 3683 C CA . GLY B 1 186 ? 36.186 27.832 -23.375 1.00 15.22 186 GLY B CA 1
ATOM 3684 C C . GLY B 1 186 ? 35.444 27.947 -22.055 1.00 16.31 186 GLY B C 1
ATOM 3685 O O . GLY B 1 186 ? 35.532 28.988 -21.401 1.00 16.81 186 GLY B O 1
ATOM 3686 N N . TYR B 1 187 ? 34.714 26.906 -21.663 1.00 12.78 187 TYR B N 1
ATOM 3687 C CA . TYR B 1 187 ? 33.774 27.032 -20.546 1.00 13.59 187 TYR B CA 1
ATOM 3688 C C . TYR B 1 187 ? 34.101 26.267 -19.245 1.00 16.88 187 TYR B C 1
ATOM 3689 O O . TYR B 1 187 ? 34.125 26.882 -18.180 1.00 15.73 187 TYR B O 1
ATOM 3698 N N . PRO B 1 188 ? 34.324 24.935 -19.302 1.00 14.81 188 PRO B N 1
ATOM 3699 C CA . PRO B 1 188 ? 34.257 24.215 -18.021 1.00 14.49 188 PRO B CA 1
ATOM 3700 C C . PRO B 1 188 ? 35.358 24.546 -17.012 1.00 14.30 188 PRO B C 1
ATOM 3701 O O . PRO B 1 188 ? 35.126 24.363 -15.816 1.00 15.41 188 PRO B O 1
ATOM 3705 N N . ARG B 1 189 ? 36.502 25.050 -17.459 1.00 17.13 189 ARG B N 1
ATOM 3706 C CA . ARG B 1 189 ? 37.556 25.396 -16.522 1.00 17.82 189 ARG B CA 1
ATOM 3707 C C . ARG B 1 189 ? 37.357 26.771 -15.866 1.00 18.28 189 ARG B C 1
ATOM 3708 O O . ARG B 1 189 ? 37.919 27.050 -14.810 1.00 19.98 189 ARG B O 1
ATOM 3716 N N . THR B 1 190 ? 36.535 27.627 -16.468 1.00 15.92 190 THR B N 1
ATOM 3717 C CA . THR B 1 190 ? 36.414 28.990 -15.974 1.00 14.91 190 THR B CA 1
ATOM 3718 C C . THR B 1 190 ? 34.995 29.395 -15.548 1.00 14.16 190 THR B C 1
ATOM 3719 O O . THR B 1 190 ? 34.827 30.332 -14.753 1.00 16.87 190 THR B O 1
ATOM 3723 N N . ILE B 1 191 ? 33.974 28.700 -16.041 1.00 12.86 191 ILE B N 1
ATOM 3724 C CA . ILE B 1 191 ? 32.610 29.070 -15.651 1.00 11.51 191 ILE B CA 1
ATOM 3725 C C . ILE B 1 191 ? 32.299 28.765 -14.164 1.00 13.12 191 ILE B C 1
ATOM 3726 O O . ILE B 1 191 ? 31.806 29.644 -13.453 1.00 12.89 191 ILE B O 1
ATOM 3731 N N . PRO B 1 192 ? 32.602 27.549 -13.667 1.00 13.39 192 PRO B N 1
ATOM 3732 C CA . PRO B 1 192 ? 32.210 27.307 -12.261 1.00 13.40 192 PRO B CA 1
ATOM 3733 C C . PRO B 1 192 ? 32.862 28.246 -11.216 1.00 13.10 192 PRO B C 1
ATOM 3734 O O . PRO B 1 192 ? 32.128 28.702 -10.324 1.00 14.40 192 PRO B O 1
ATOM 3738 N N . PRO B 1 193 ? 34.174 28.560 -11.322 1.00 14.63 193 PRO B N 1
ATOM 3739 C CA . PRO B 1 193 ? 34.725 29.495 -10.328 1.00 15.31 193 PRO B CA 1
ATOM 3740 C C . PRO B 1 193 ? 34.168 30.912 -10.430 1.00 15.08 193 PRO B C 1
ATOM 3741 O O . PRO B 1 193 ? 34.362 31.683 -9.489 1.00 16.43 193 PRO B O 1
ATOM 3745 N N . SER B 1 194 ? 33.497 31.244 -11.533 1.00 12.99 194 SER B N 1
ATOM 3746 C CA . SER B 1 194 ? 32.913 32.574 -11.703 1.00 12.53 194 SER B CA 1
ATOM 3747 C C . SER B 1 194 ? 31.487 32.652 -11.153 1.00 11.74 194 SER B C 1
ATOM 3748 O O . SER B 1 194 ? 30.849 33.702 -11.232 1.00 13.38 194 SER B O 1
ATOM 3751 N N . ALA B 1 195 ? 30.973 31.543 -10.615 1.00 12.77 195 ALA B N 1
ATOM 3752 C CA . ALA B 1 195 ? 29.585 31.519 -10.143 1.00 13.08 195 ALA B CA 1
ATOM 3753 C C . ALA B 1 195 ? 29.320 32.656 -9.158 1.00 15.72 195 ALA B C 1
ATOM 3754 O O . ALA B 1 195 ? 30.018 32.787 -8.158 1.00 16.72 195 ALA B O 1
ATOM 3756 N N . PRO B 1 196 ? 28.314 33.490 -9.449 1.00 14.59 196 PRO B N 1
ATOM 3757 C CA . PRO B 1 196 ? 28.069 34.658 -8.597 1.00 16.93 196 PRO B CA 1
ATOM 3758 C C . PRO B 1 196 ? 27.300 34.311 -7.323 1.00 23.27 196 PRO B C 1
ATOM 3759 O O . PRO B 1 196 ? 26.323 34.993 -6.990 1.00 24.88 196 PRO B O 1
ATOM 3763 N N . VAL B 1 197 ? 27.760 33.279 -6.614 1.00 25.82 197 VAL B N 1
ATOM 3764 C CA . VAL B 1 197 ? 27.099 32.799 -5.395 1.00 25.33 197 VAL B CA 1
ATOM 3765 C C . VAL B 1 197 ? 28.004 32.727 -4.164 1.00 28.98 197 VAL B C 1
ATOM 3766 O O . VAL B 1 197 ? 27.688 32.017 -3.203 1.00 31.69 197 VAL B O 1
ATOM 3770 N N A GLN B 1 198 ? 29.105 33.473 -4.169 0.48 26.67 198 GLN B N 1
ATOM 3771 N N B GLN B 1 198 ? 29.126 33.439 -4.205 0.52 26.98 198 GLN B N 1
ATOM 3772 C CA A GLN B 1 198 ? 30.021 33.470 -3.029 0.48 29.97 198 GLN B CA 1
ATOM 3773 C CA B GLN B 1 198 ? 30.018 33.521 -3.056 0.52 30.29 198 GLN B CA 1
ATOM 3774 C C A GLN B 1 198 ? 29.429 34.224 -1.840 0.48 30.50 198 GLN B C 1
ATOM 3775 C C B GLN B 1 198 ? 29.266 34.084 -1.864 0.52 30.36 198 GLN B C 1
ATOM 3776 O O A GLN B 1 198 ? 29.796 33.973 -0.694 0.48 28.22 198 GLN B O 1
ATOM 3777 O O B GLN B 1 198 ? 29.351 33.563 -0.753 0.52 31.28 198 GLN B O 1
ATOM 3788 N N . ASP B 1 199 ? 28.519 35.153 -2.117 1.00 26.00 199 ASP B N 1
ATOM 3789 C CA . ASP B 1 199 ? 27.873 35.911 -1.063 1.00 28.89 199 ASP B CA 1
ATOM 3790 C C . ASP B 1 199 ? 26.374 35.672 -1.055 1.00 26.22 199 ASP B C 1
ATOM 3791 O O . ASP B 1 199 ? 25.635 36.271 -1.835 1.00 25.79 199 ASP B O 1
ATOM 3796 N N . VAL B 1 200 ? 25.943 34.796 -0.159 1.00 25.47 200 VAL B N 1
ATOM 3797 C CA . VAL B 1 200 ? 24.534 34.491 0.017 1.00 23.15 200 VAL B CA 1
ATOM 3798 C C . VAL B 1 200 ? 23.741 35.755 0.363 1.00 23.11 200 VAL B C 1
ATOM 3799 O O . VAL B 1 200 ? 22.602 35.926 -0.079 1.00 23.21 200 VAL B O 1
ATOM 3803 N N . GLU B 1 201 ? 24.339 36.657 1.135 1.00 21.65 201 GLU B N 1
ATOM 3804 C CA . GLU B 1 201 ? 23.620 37.863 1.523 1.00 22.09 201 GLU B CA 1
ATOM 3805 C C . GLU B 1 201 ? 23.351 38.792 0.333 1.00 22.70 201 GLU B C 1
ATOM 3806 O O . GLU B 1 201 ? 22.411 39.585 0.371 1.00 29.12 201 GLU B O 1
ATOM 3812 N N . ALA B 1 202 ? 24.158 38.695 -0.722 1.00 20.00 202 ALA B N 1
ATOM 3813 C CA . ALA B 1 202 ? 23.917 39.496 -1.919 1.00 22.06 202 ALA B CA 1
ATOM 3814 C C . ALA B 1 202 ? 22.691 38.995 -2.686 1.00 20.01 202 ALA B C 1
ATOM 3815 O O . ALA B 1 202 ? 22.072 39.742 -3.450 1.00 21.04 202 ALA B O 1
ATOM 3817 N N . LEU B 1 203 ? 22.361 37.726 -2.498 1.00 17.10 203 LEU B N 1
ATOM 3818 C CA . LEU B 1 203 ? 21.207 37.128 -3.169 1.00 17.57 203 LEU B CA 1
ATOM 3819 C C . LEU B 1 203 ? 19.910 37.385 -2.405 1.00 20.95 203 LEU B C 1
ATOM 3820 O O . LEU B 1 203 ? 18.819 37.369 -2.989 1.00 17.91 203 LEU B O 1
ATOM 3825 N N . ARG B 1 204 ? 20.022 37.600 -1.097 1.00 18.26 204 ARG B N 1
ATOM 3826 C CA . ARG B 1 204 ? 18.829 37.710 -0.259 1.00 17.47 204 ARG B CA 1
ATOM 3827 C C . ARG B 1 204 ? 17.965 38.891 -0.682 1.00 18.68 204 ARG B C 1
ATOM 3828 O O . ARG B 1 204 ? 18.456 40.009 -0.862 1.00 19.88 204 ARG B O 1
ATOM 3836 N N . GLY B 1 205 ? 16.675 38.625 -0.859 1.00 17.68 205 GLY B N 1
ATOM 3837 C CA . GLY B 1 205 ? 15.733 39.668 -1.208 1.00 19.43 205 GLY B CA 1
ATOM 3838 C C . GLY B 1 205 ? 15.652 39.990 -2.690 1.00 18.89 205 GLY B C 1
ATOM 3839 O O . GLY B 1 205 ? 14.828 40.806 -3.088 1.00 21.91 205 GLY B O 1
ATOM 3840 N N . LYS B 1 206 ? 16.506 39.365 -3.502 1.00 17.58 206 LYS B N 1
ATOM 3841 C CA . LYS B 1 206 ? 16.543 39.652 -4.936 1.00 16.85 206 LYS B CA 1
ATOM 3842 C C . LYS B 1 206 ? 15.439 38.898 -5.669 1.00 13.82 206 LYS B C 1
ATOM 3843 O O . LYS B 1 206 ? 15.029 37.821 -5.227 1.00 15.75 206 LYS B O 1
ATOM 3849 N N . PRO B 1 207 ? 14.971 39.455 -6.806 1.00 15.10 207 PRO B N 1
ATOM 3850 C CA . PRO B 1 207 ? 13.915 38.802 -7.594 1.00 15.06 207 PRO B CA 1
ATOM 3851 C C . PRO B 1 207 ? 14.463 37.660 -8.427 1.00 16.14 207 PRO B C 1
ATOM 3852 O O . PRO B 1 207 ? 14.585 37.754 -9.647 1.00 14.35 207 PRO B O 1
ATOM 3856 N N . LEU B 1 208 ? 14.794 36.581 -7.730 1.00 13.75 208 LEU B N 1
ATOM 3857 C CA . LEU B 1 208 ? 15.442 35.421 -8.309 1.00 14.67 208 LEU B CA 1
ATOM 3858 C C . LEU B 1 208 ? 14.589 34.195 -8.026 1.00 14.62 208 LEU B C 1
ATOM 3859 O O . LEU B 1 208 ? 14.147 33.999 -6.900 1.00 16.72 208 LEU B O 1
ATOM 3864 N N . ASP B 1 209 ? 14.358 33.372 -9.046 1.00 11.53 209 ASP B N 1
ATOM 3865 C CA . ASP B 1 209 ? 13.639 32.119 -8.886 1.00 12.60 209 ASP B CA 1
ATOM 3866 C C . ASP B 1 209 ? 14.521 31.025 -9.446 1.00 11.12 209 ASP B C 1
ATOM 3867 O O . ASP B 1 209 ? 14.942 31.083 -10.604 1.00 12.97 209 ASP B O 1
ATOM 3872 N N . TRP B 1 210 ? 14.819 30.041 -8.610 1.00 10.86 210 TRP B N 1
ATOM 3873 C CA . TRP B 1 210 ? 15.842 29.051 -8.919 1.00 10.77 210 TRP B CA 1
ATOM 3874 C C . TRP B 1 210 ? 15.183 27.690 -9.097 1.00 12.19 210 TRP B C 1
ATOM 3875 O O . TRP B 1 210 ? 14.306 27.326 -8.318 1.00 12.66 210 TRP B O 1
ATOM 3886 N N . THR B 1 211 ? 15.597 26.941 -10.113 1.00 9.39 211 THR B N 1
ATOM 3887 C CA . THR B 1 211 ? 15.087 25.588 -10.308 1.00 10.76 211 THR B CA 1
ATOM 3888 C C . THR B 1 211 ? 16.207 24.586 -10.561 1.00 11.34 211 THR B C 1
ATOM 3889 O O . THR B 1 211 ? 17.326 24.958 -10.951 1.00 11.00 211 THR B O 1
ATOM 3893 N N . VAL B 1 212 ? 15.889 23.321 -10.267 1.00 9.01 212 VAL B N 1
ATOM 3894 C CA . VAL B 1 212 ? 16.700 22.155 -10.607 1.00 8.80 212 VAL B CA 1
ATOM 3895 C C . VAL B 1 212 ? 15.767 21.132 -11.276 1.00 10.59 212 VAL B C 1
ATOM 3896 O O . VAL B 1 212 ? 14.550 21.178 -11.074 1.00 11.00 212 VAL B O 1
ATOM 3900 N N . GLY B 1 213 ? 16.315 20.234 -12.089 1.00 9.47 213 GLY B N 1
ATOM 3901 C CA . GLY B 1 213 ? 15.488 19.219 -12.724 1.00 9.48 213 GLY B CA 1
ATOM 3902 C C . GLY B 1 213 ? 15.048 18.141 -11.747 1.00 9.30 213 GLY B C 1
ATOM 3903 O O . GLY B 1 213 ? 15.843 17.645 -10.945 1.00 10.98 213 GLY B O 1
ATOM 3904 N N . ALA B 1 214 ? 13.779 17.769 -11.834 1.00 10.65 214 ALA B N 1
ATOM 3905 C CA . ALA B 1 214 ? 13.205 16.761 -10.939 1.00 10.11 214 ALA B CA 1
ATOM 3906 C C . ALA B 1 214 ? 13.909 15.413 -11.056 1.00 11.47 214 ALA B C 1
ATOM 3907 O O . ALA B 1 214 ? 14.048 14.684 -10.068 1.00 12.27 214 ALA B O 1
ATOM 3909 N N . ALA B 1 215 ? 14.329 15.059 -12.270 1.00 11.33 215 ALA B N 1
ATOM 3910 C CA . ALA B 1 215 ? 14.948 13.754 -12.491 1.00 11.22 215 ALA B CA 1
ATOM 3911 C C . ALA B 1 215 ? 16.464 13.792 -12.405 1.00 9.99 215 ALA B C 1
ATOM 3912 O O . ALA B 1 215 ? 17.116 12.757 -12.453 1.00 12.94 215 ALA B O 1
ATOM 3914 N N . THR B 1 216 ? 17.030 14.990 -12.314 1.00 10.43 216 THR B N 1
ATOM 3915 C CA . THR B 1 216 ? 18.470 15.128 -12.159 1.00 11.10 216 THR B CA 1
ATOM 3916 C C . THR B 1 216 ? 18.929 14.388 -10.910 1.00 11.37 216 THR B C 1
ATOM 3917 O O . THR B 1 216 ? 18.287 14.517 -9.877 1.00 10.91 216 THR B O 1
ATOM 3921 N N . PRO B 1 217 ? 20.022 13.614 -10.997 1.00 10.84 217 PRO B N 1
ATOM 3922 C CA . PRO B 1 217 ? 20.538 13.003 -9.759 1.00 11.18 217 PRO B CA 1
ATOM 3923 C C . PRO B 1 217 ? 20.789 14.057 -8.690 1.00 10.46 217 PRO B C 1
ATOM 3924 O O . PRO B 1 217 ? 21.304 15.141 -8.988 1.00 11.02 217 PRO B O 1
ATOM 3928 N N . THR B 1 218 ? 20.443 13.748 -7.440 1.00 10.53 218 THR B N 1
ATOM 3929 C CA . THR B 1 218 ? 20.532 14.744 -6.380 1.00 9.77 218 THR B CA 1
ATOM 3930 C C . THR B 1 218 ? 21.919 15.379 -6.291 1.00 10.64 218 THR B C 1
ATOM 3931 O O . THR B 1 218 ? 22.043 16.581 -6.062 1.00 11.18 218 THR B O 1
ATOM 3935 N N A GLU B 1 219 ? 22.966 14.587 -6.507 0.51 11.12 219 GLU B N 1
ATOM 3936 N N B GLU B 1 219 ? 22.961 14.581 -6.493 0.49 11.02 219 GLU B N 1
ATOM 3937 C CA A GLU B 1 219 ? 24.320 15.109 -6.341 0.51 12.20 219 GLU B CA 1
ATOM 3938 C CA B GLU B 1 219 ? 24.314 15.104 -6.365 0.49 12.13 219 GLU B CA 1
ATOM 3939 C C A GLU B 1 219 ? 24.702 16.211 -7.336 0.51 13.21 219 GLU B C 1
ATOM 3940 C C B GLU B 1 219 ? 24.588 16.300 -7.279 0.49 11.87 219 GLU B C 1
ATOM 3941 O O A GLU B 1 219 ? 25.602 17.007 -7.058 0.51 13.30 219 GLU B O 1
ATOM 3942 O O B GLU B 1 219 ? 25.278 17.240 -6.886 0.49 12.36 219 GLU B O 1
ATOM 3953 N N . SER B 1 220 ? 24.041 16.265 -8.486 1.00 11.39 220 SER B N 1
ATOM 3954 C CA . SER B 1 220 ? 24.497 17.195 -9.528 1.00 12.58 220 SER B CA 1
ATOM 3955 C C . SER B 1 220 ? 24.327 18.662 -9.158 1.00 11.58 220 SER B C 1
ATOM 3956 O O . SER B 1 220 ? 25.253 19.463 -9.363 1.00 13.12 220 SER B O 1
ATOM 3959 N N . PHE B 1 221 ? 23.170 19.024 -8.606 1.00 11.46 221 PHE B N 1
ATOM 3960 C CA . PHE B 1 221 ? 22.941 20.418 -8.224 1.00 12.07 221 PHE B CA 1
ATOM 3961 C C . PHE B 1 221 ? 22.406 20.551 -6.804 1.00 12.37 221 PHE B C 1
ATOM 3962 O O . PHE B 1 221 ? 21.754 21.525 -6.451 1.00 11.97 221 PHE B O 1
ATOM 3970 N N . PHE B 1 222 ? 22.771 19.575 -5.977 1.00 11.67 222 PHE B N 1
ATOM 3971 C CA . PHE B 1 222 ? 22.581 19.635 -4.528 1.00 13.69 222 PHE B CA 1
ATOM 3972 C C . PHE B 1 222 ? 22.966 21.002 -3.970 1.00 12.54 222 PHE B C 1
ATOM 3973 O O . PHE B 1 222 ? 22.225 21.606 -3.195 1.00 12.95 222 PHE B O 1
ATOM 3981 N N . ASP B 1 223 ? 24.120 21.501 -4.402 1.00 13.38 223 ASP B N 1
ATOM 3982 C CA . ASP B 1 223 ? 24.644 22.756 -3.884 1.00 11.88 223 ASP B CA 1
ATOM 3983 C C . ASP B 1 223 ? 23.720 23.934 -4.185 1.00 12.05 223 ASP B C 1
ATOM 3984 O O . ASP B 1 223 ? 23.637 24.861 -3.389 1.00 12.13 223 ASP B O 1
ATOM 3989 N N . ASN B 1 224 ? 23.036 23.888 -5.330 1.00 11.79 224 ASN B N 1
ATOM 3990 C CA . ASN B 1 224 ? 22.090 24.940 -5.694 1.00 10.32 224 ASN B CA 1
ATOM 3991 C C . ASN B 1 224 ? 20.958 25.030 -4.669 1.00 10.59 224 ASN B C 1
ATOM 3992 O O . ASN B 1 224 ? 20.497 26.119 -4.320 1.00 12.62 224 ASN B O 1
ATOM 3997 N N . ILE B 1 225 ? 20.448 23.865 -4.262 1.00 11.28 225 ILE B N 1
ATOM 3998 C CA . ILE B 1 225 ? 19.309 23.819 -3.346 1.00 11.01 225 ILE B CA 1
ATOM 3999 C C . ILE B 1 225 ? 19.692 24.389 -1.981 1.00 11.93 225 ILE B C 1
ATOM 4000 O O . ILE B 1 225 ? 18.948 25.169 -1.380 1.00 11.98 225 ILE B O 1
ATOM 4005 N N . VAL B 1 226 ? 20.876 24.014 -1.510 1.00 11.59 226 VAL B N 1
ATOM 4006 C CA . VAL B 1 226 ? 21.382 24.533 -0.251 1.00 11.14 226 VAL B CA 1
ATOM 4007 C C . VAL B 1 226 ? 21.616 26.050 -0.329 1.00 13.92 226 VAL B C 1
ATOM 4008 O O . VAL B 1 226 ? 21.161 26.798 0.530 1.00 13.10 226 VAL B O 1
ATOM 4012 N N . THR B 1 227 ? 22.293 26.509 -1.378 1.00 11.70 227 THR B N 1
ATOM 4013 C CA . THR B 1 227 ? 22.567 27.930 -1.517 1.00 12.40 227 THR B CA 1
ATOM 4014 C C . THR B 1 227 ? 21.291 28.761 -1.620 1.00 12.15 227 THR B C 1
ATOM 4015 O O . THR B 1 227 ? 21.162 29.778 -0.948 1.00 13.52 227 THR B O 1
ATOM 4019 N N . ALA B 1 228 ? 20.346 28.321 -2.446 1.00 11.35 228 ALA B N 1
ATOM 4020 C CA . ALA B 1 228 ? 19.097 29.054 -2.597 1.00 12.90 228 ALA B CA 1
ATOM 4021 C C . ALA B 1 228 ? 18.368 29.139 -1.266 1.00 12.78 228 ALA B C 1
ATOM 4022 O O . ALA B 1 228 ? 17.872 30.196 -0.897 1.00 14.38 228 ALA B O 1
ATOM 4024 N N . THR B 1 229 ? 18.323 28.026 -0.541 1.00 12.29 229 THR B N 1
ATOM 4025 C CA . THR B 1 229 ? 17.613 28.011 0.733 1.00 11.43 229 THR B CA 1
ATOM 4026 C C . THR B 1 229 ? 18.290 28.928 1.759 1.00 13.48 229 THR B C 1
ATOM 4027 O O . THR B 1 229 ? 17.614 29.668 2.485 1.00 15.53 229 THR B O 1
ATOM 4031 N N . LYS B 1 230 ? 19.621 28.919 1.795 1.00 13.58 230 LYS B N 1
ATOM 4032 C CA . LYS B 1 230 ? 20.343 29.826 2.689 1.00 14.83 230 LYS B CA 1
ATOM 4033 C C . LYS B 1 230 ? 20.035 31.291 2.411 1.00 16.68 230 LYS B C 1
ATOM 4034 O O . LYS B 1 230 ? 19.978 32.105 3.334 1.00 18.21 230 LYS B O 1
ATOM 4040 N N . ALA B 1 231 ? 19.837 31.615 1.137 1.00 15.12 231 ALA B N 1
ATOM 4041 C CA . ALA B 1 231 ? 19.605 32.991 0.715 1.00 16.32 231 ALA B CA 1
ATOM 4042 C C . ALA B 1 231 ? 18.127 33.384 0.782 1.00 16.27 231 ALA B C 1
ATOM 4043 O O . ALA B 1 231 ? 17.778 34.521 0.490 1.00 18.48 231 ALA B O 1
ATOM 4045 N N . GLY B 1 232 ? 17.267 32.439 1.151 1.00 14.45 232 GLY B N 1
ATOM 4046 C CA . GLY B 1 232 ? 15.830 32.678 1.166 1.00 16.30 232 GLY B CA 1
ATOM 4047 C C . GLY B 1 232 ? 15.208 32.832 -0.217 1.00 17.10 232 GLY B C 1
ATOM 4048 O O . GLY B 1 232 ? 14.097 33.346 -0.358 1.00 19.41 232 GLY B O 1
ATOM 4049 N N . VAL B 1 233 ? 15.928 32.372 -1.237 1.00 14.37 233 VAL B N 1
ATOM 4050 C CA . VAL B 1 233 ? 15.495 32.482 -2.626 1.00 14.95 233 VAL B CA 1
ATOM 4051 C C . VAL B 1 233 ? 14.538 31.345 -2.965 1.00 14.47 233 VAL B C 1
ATOM 4052 O O . VAL B 1 233 ? 14.748 30.213 -2.535 1.00 17.01 233 VAL B O 1
ATOM 4056 N N A ASN B 1 234 ? 13.479 31.651 -3.711 0.53 13.29 234 ASN B N 1
ATOM 4057 N N B ASN B 1 234 ? 13.480 31.647 -3.714 0.47 13.32 234 ASN B N 1
ATOM 4058 C CA A ASN B 1 234 ? 12.567 30.609 -4.162 0.53 13.23 234 ASN B CA 1
ATOM 4059 C CA B ASN B 1 234 ? 12.535 30.618 -4.144 0.47 13.06 234 ASN B CA 1
ATOM 4060 C C A ASN B 1 234 ? 13.337 29.521 -4.887 0.53 13.54 234 ASN B C 1
ATOM 4061 C C B ASN B 1 234 ? 13.239 29.523 -4.943 0.47 14.06 234 ASN B C 1
ATOM 4062 O O A ASN B 1 234 ? 14.135 29.812 -5.772 0.53 15.29 234 ASN B O 1
ATOM 4063 O O B ASN B 1 234 ? 13.885 29.814 -5.945 0.47 13.86 234 ASN B O 1
ATOM 4072 N N . ILE B 1 235 ? 13.099 28.273 -4.502 1.00 12.47 235 ILE B N 1
ATOM 4073 C CA . ILE B 1 235 ? 13.785 27.140 -5.117 1.00 11.38 235 ILE B CA 1
ATOM 4074 C C . ILE B 1 235 ? 12.759 26.039 -5.347 1.00 13.25 235 ILE B C 1
ATOM 4075 O O . ILE B 1 235 ? 11.954 25.717 -4.457 1.00 14.52 235 ILE B O 1
ATOM 4080 N N . GLY B 1 236 ? 12.751 25.496 -6.556 1.00 12.74 236 GLY B N 1
ATOM 4081 C CA . GLY B 1 236 ? 11.767 24.500 -6.921 1.00 13.13 236 GLY B CA 1
ATOM 4082 C C . GLY B 1 236 ? 12.270 23.622 -8.044 1.00 12.86 236 GLY B C 1
ATOM 4083 O O . GLY B 1 236 ? 13.448 23.671 -8.404 1.00 11.76 236 GLY B O 1
ATOM 4084 N N . LEU B 1 237 ? 11.372 22.808 -8.588 1.00 12.70 237 LEU B N 1
ATOM 4085 C CA . LEU B 1 237 ? 11.749 21.815 -9.592 1.00 10.64 237 LEU B CA 1
ATOM 4086 C C . LEU B 1 237 ? 10.999 22.024 -10.889 1.00 12.04 237 LEU B C 1
ATOM 4087 O O . LEU B 1 237 ? 9.840 22.442 -10.892 1.00 15.24 237 LEU B O 1
ATOM 4092 N N . LEU B 1 238 ? 11.666 21.698 -11.989 1.00 10.85 238 LEU B N 1
ATOM 4093 C CA . LEU B 1 238 ? 11.002 21.544 -13.277 1.00 10.48 238 LEU B CA 1
ATOM 4094 C C . LEU B 1 238 ? 11.117 20.084 -13.698 1.00 9.32 238 LEU B C 1
ATOM 4095 O O . LEU B 1 238 ? 12.049 19.386 -13.296 1.00 11.85 238 LEU B O 1
ATOM 4100 N N . PRO B 1 239 ? 10.182 19.609 -14.521 1.00 10.37 239 PRO B N 1
ATOM 4101 C CA . PRO B 1 239 ? 10.329 18.233 -15.002 1.00 11.57 239 PRO B CA 1
ATOM 4102 C C . PRO B 1 239 ? 11.594 18.054 -15.838 1.00 12.37 239 PRO B C 1
ATOM 4103 O O . PRO B 1 239 ? 12.106 19.022 -16.415 1.00 13.20 239 PRO B O 1
ATOM 4107 N N . GLY B 1 240 ? 12.099 16.826 -15.867 1.00 11.72 240 GLY B N 1
ATOM 4108 C CA . GLY B 1 240 ? 13.260 16.506 -16.678 1.00 13.67 240 GLY B CA 1
ATOM 4109 C C . GLY B 1 240 ? 14.565 16.764 -15.963 1.00 12.98 240 GLY B C 1
ATOM 4110 O O . GLY B 1 240 ? 14.670 16.595 -14.746 1.00 12.12 240 GLY B O 1
ATOM 4111 N N . MET B 1 241 ? 15.578 17.161 -16.731 1.00 11.49 241 MET B N 1
ATOM 4112 C CA . MET B 1 241 ? 16.909 17.328 -16.178 1.00 9.99 241 MET B CA 1
ATOM 4113 C C . MET B 1 241 ? 17.460 18.694 -16.588 1.00 12.28 241 MET B C 1
ATOM 4114 O O . MET B 1 241 ? 16.961 19.710 -16.121 1.00 11.31 241 MET B O 1
ATOM 4119 N N . HIS B 1 242 ? 18.458 18.732 -17.462 1.00 10.88 242 HIS B N 1
ATOM 4120 C CA . HIS B 1 242 ? 19.187 19.976 -17.703 1.00 12.21 242 HIS B CA 1
ATOM 4121 C C . HIS B 1 242 ? 18.562 20.872 -18.773 1.00 12.87 242 HIS B C 1
ATOM 4122 O O . HIS B 1 242 ? 18.924 22.041 -18.890 1.00 15.68 242 HIS B O 1
ATOM 4129 N N . PHE B 1 243 ? 17.626 20.338 -19.552 1.00 10.86 243 PHE B N 1
ATOM 4130 C CA . PHE B 1 243 ? 17.066 21.096 -20.668 1.00 9.64 243 PHE B CA 1
ATOM 4131 C C . PHE B 1 243 ? 15.543 21.084 -20.663 1.00 9.66 243 PHE B C 1
ATOM 4132 O O . PHE B 1 243 ? 14.927 20.546 -21.582 1.00 11.45 243 PHE B O 1
ATOM 4140 N N . PRO B 1 244 ? 14.918 21.676 -19.631 1.00 10.80 244 PRO B N 1
ATOM 4141 C CA . PRO B 1 244 ? 13.455 21.580 -19.543 1.00 10.29 244 PRO B CA 1
ATOM 4142 C C . PRO B 1 244 ? 12.741 22.222 -20.735 1.00 10.97 244 PRO B C 1
ATOM 4143 O O . PRO B 1 244 ? 11.631 21.819 -21.081 1.00 12.51 244 PRO B O 1
ATOM 4147 N N . TYR B 1 245 ? 13.375 23.211 -21.364 1.00 10.02 245 TYR B N 1
ATOM 4148 C CA . TYR B 1 245 ? 12.792 23.831 -22.546 1.00 10.54 245 TYR B CA 1
ATOM 4149 C C . TYR B 1 245 ? 12.773 22.890 -23.758 1.00 10.98 245 TYR B C 1
ATOM 4150 O O . TYR B 1 245 ? 11.983 23.085 -24.678 1.00 12.63 245 TYR B O 1
ATOM 4159 N N . VAL B 1 246 ? 13.631 21.870 -23.749 1.00 11.26 246 VAL B N 1
ATOM 4160 C CA . VAL B 1 246 ? 13.579 20.841 -24.788 1.00 10.54 246 VAL B CA 1
ATOM 4161 C C . VAL B 1 246 ? 12.666 19.679 -24.385 1.00 11.33 246 VAL B C 1
ATOM 4162 O O . VAL B 1 246 ? 11.808 19.254 -25.169 1.00 11.81 246 VAL B O 1
ATOM 4166 N N . SER B 1 247 ? 12.864 19.152 -23.176 1.00 12.01 247 SER B N 1
ATOM 4167 C CA . SER B 1 247 ? 12.155 17.935 -22.768 1.00 10.89 247 SER B CA 1
ATOM 4168 C C . SER B 1 247 ? 10.679 18.174 -22.481 1.00 13.84 247 SER B C 1
ATOM 4169 O O . SER B 1 247 ? 9.834 17.303 -22.740 1.00 14.06 247 SER B O 1
ATOM 4172 N N . HIS B 1 248 ? 10.375 19.354 -21.952 1.00 11.85 248 HIS B N 1
ATOM 4173 C CA . HIS B 1 248 ? 9.020 19.692 -21.519 1.00 11.97 248 HIS B CA 1
ATOM 4174 C C . HIS B 1 248 ? 8.691 21.143 -21.864 1.00 13.06 248 HIS B C 1
ATOM 4175 O O . HIS B 1 248 ? 8.494 21.974 -20.970 1.00 13.23 248 HIS B O 1
ATOM 4182 N N . PRO B 1 249 ? 8.610 21.457 -23.158 1.00 12.21 249 PRO B N 1
ATOM 4183 C CA . PRO B 1 249 ? 8.498 22.861 -23.565 1.00 12.87 249 PRO B CA 1
ATOM 4184 C C . PRO B 1 249 ? 7.230 23.569 -23.075 1.00 12.65 249 PRO B C 1
ATOM 4185 O O . PRO B 1 249 ? 7.282 24.776 -22.839 1.00 15.45 249 PRO B O 1
ATOM 4189 N N . ASP B 1 250 ? 6.123 22.844 -22.935 1.00 13.77 250 ASP B N 1
ATOM 4190 C CA . ASP B 1 250 ? 4.867 23.461 -22.500 1.00 14.57 250 ASP B CA 1
ATOM 4191 C C . ASP B 1 250 ? 4.946 23.836 -21.017 1.00 13.92 250 ASP B C 1
ATOM 4192 O O . ASP B 1 250 ? 4.505 24.917 -20.613 1.00 16.33 250 ASP B O 1
ATOM 4197 N N . VAL B 1 251 ? 5.499 22.937 -20.209 1.00 13.15 251 VAL B N 1
ATOM 4198 C CA . VAL B 1 251 ? 5.647 23.187 -18.777 1.00 12.57 251 VAL B CA 1
ATOM 4199 C C . VAL B 1 251 ? 6.657 24.312 -18.577 1.00 14.30 251 VAL B C 1
ATOM 4200 O O . VAL B 1 251 ? 6.459 25.207 -17.751 1.00 14.10 251 VAL B O 1
ATOM 4204 N N . PHE B 1 252 ? 7.734 24.271 -19.358 1.00 12.02 252 PHE B N 1
ATOM 4205 C CA . PHE B 1 252 ? 8.729 25.335 -19.312 1.00 11.85 252 PHE B CA 1
ATOM 4206 C C . PHE B 1 252 ? 8.095 26.696 -19.607 1.00 13.44 252 PHE B C 1
ATOM 4207 O O . PHE B 1 252 ? 8.304 27.669 -18.861 1.00 13.15 252 PHE B O 1
ATOM 4215 N N . ALA B 1 253 ? 7.324 26.766 -20.691 1.00 12.85 253 ALA B N 1
ATOM 4216 C CA . ALA B 1 253 ? 6.685 28.021 -21.079 1.00 12.44 253 ALA B CA 1
ATOM 4217 C C . ALA B 1 253 ? 5.749 28.511 -19.977 1.00 13.41 253 ALA B C 1
ATOM 4218 O O . ALA B 1 253 ? 5.738 29.695 -19.665 1.00 14.34 253 ALA B O 1
ATOM 4220 N N . LYS B 1 254 ? 4.991 27.594 -19.384 1.00 13.33 254 LYS B N 1
ATOM 4221 C CA . LYS B 1 254 ? 4.043 27.970 -18.329 1.00 12.83 254 LYS B CA 1
ATOM 4222 C C . LYS B 1 254 ? 4.775 28.547 -17.119 1.00 13.95 254 LYS B C 1
ATOM 4223 O O . LYS B 1 254 ? 4.349 29.548 -16.534 1.00 14.46 254 LYS B O 1
ATOM 4229 N N . TYR B 1 255 ? 5.884 27.913 -16.758 1.00 12.54 255 TYR B N 1
ATOM 4230 C CA . TYR B 1 255 ? 6.709 28.382 -15.653 1.00 11.62 255 TYR B CA 1
ATOM 4231 C C . TYR B 1 255 ? 7.246 29.791 -15.912 1.00 12.87 255 TYR B C 1
ATOM 4232 O O . TYR B 1 255 ? 7.188 30.668 -15.036 1.00 12.97 255 TYR B O 1
ATOM 4241 N N . VAL B 1 256 ? 7.768 30.021 -17.113 1.00 11.59 256 VAL B N 1
ATOM 4242 C CA . VAL B 1 256 ? 8.317 31.333 -17.433 1.00 11.69 256 VAL B CA 1
ATOM 4243 C C . VAL B 1 256 ? 7.212 32.402 -17.407 1.00 12.49 256 VAL B C 1
ATOM 4244 O O . VAL B 1 256 ? 7.389 33.491 -16.848 1.00 14.33 256 VAL B O 1
ATOM 4248 N N . VAL B 1 257 ? 6.062 32.081 -17.986 1.00 12.31 257 VAL B N 1
ATOM 4249 C CA . VAL B 1 257 ? 4.945 33.031 -17.984 1.00 12.38 257 VAL B CA 1
ATOM 4250 C C . VAL B 1 257 ? 4.466 33.320 -16.558 1.00 12.48 257 VAL B C 1
ATOM 4251 O O . VAL B 1 257 ? 4.327 34.490 -16.167 1.00 14.58 257 VAL B O 1
ATOM 4255 N N . GLU B 1 258 ? 4.234 32.272 -15.773 1.00 12.30 258 GLU B N 1
ATOM 4256 C CA . GLU B 1 258 ? 3.702 32.461 -14.420 1.00 14.47 258 GLU B CA 1
ATOM 4257 C C . GLU B 1 258 ? 4.682 33.238 -13.548 1.00 15.39 258 GLU B C 1
ATOM 4258 O O . GLU B 1 258 ? 4.282 34.103 -12.753 1.00 14.61 258 GLU B O 1
ATOM 4264 N N . THR B 1 259 ? 5.967 32.931 -13.694 1.00 13.00 259 THR B N 1
ATOM 4265 C CA . THR B 1 259 ? 6.978 33.601 -12.885 1.00 12.24 259 THR B CA 1
ATOM 4266 C C . THR B 1 259 ? 7.096 35.074 -13.269 1.00 15.02 259 THR B C 1
ATOM 4267 O O . THR B 1 259 ? 7.190 35.946 -12.392 1.00 14.67 259 THR B O 1
ATOM 4271 N N . THR B 1 260 ? 7.042 35.372 -14.566 1.00 13.85 260 THR B N 1
ATOM 4272 C CA . THR B 1 260 ? 7.103 36.757 -15.018 1.00 13.77 260 THR B CA 1
ATOM 4273 C C . THR B 1 260 ? 5.863 37.505 -14.523 1.00 15.44 260 THR B C 1
ATOM 4274 O O . THR B 1 260 ? 5.957 38.649 -14.077 1.00 14.53 260 THR B O 1
ATOM 4278 N N . GLN B 1 261 ? 4.711 36.840 -14.568 1.00 15.02 261 GLN B N 1
ATOM 4279 C CA . GLN B 1 261 ? 3.473 37.483 -14.120 1.00 14.17 261 GLN B CA 1
ATOM 4280 C C . GLN B 1 261 ? 3.522 37.798 -12.632 1.00 14.14 261 GLN B C 1
ATOM 4281 O O . GLN B 1 261 ? 3.026 38.852 -12.198 1.00 15.65 261 GLN B O 1
ATOM 4287 N N . LYS B 1 262 ? 4.111 36.886 -11.862 1.00 15.75 262 LYS B N 1
ATOM 4288 C CA . LYS B 1 262 ? 4.265 37.081 -10.419 1.00 14.80 262 LYS B CA 1
ATOM 4289 C C . LYS B 1 262 ? 5.059 38.354 -10.147 1.00 15.18 262 LYS B C 1
ATOM 4290 O O . LYS B 1 262 ? 4.690 39.172 -9.289 1.00 16.93 262 LYS B O 1
ATOM 4296 N N . HIS B 1 263 ? 6.144 38.536 -10.887 1.00 14.55 263 HIS B N 1
ATOM 4297 C CA . HIS B 1 263 ? 6.974 39.714 -10.654 1.00 14.21 263 HIS B CA 1
ATOM 4298 C C . HIS B 1 263 ? 6.399 41.000 -11.218 1.00 17.85 263 HIS B C 1
ATOM 4299 O O . HIS B 1 263 ? 6.677 42.081 -10.703 1.00 22.27 263 HIS B O 1
ATOM 4306 N N . LEU B 1 264 ? 5.573 40.899 -12.253 1.00 16.72 264 LEU B N 1
ATOM 4307 C CA . LEU B 1 264 ? 4.909 42.079 -12.767 1.00 14.92 264 LEU B CA 1
ATOM 4308 C C . LEU B 1 264 ? 3.908 42.591 -11.746 1.00 15.98 264 LEU B C 1
ATOM 4309 O O . LEU B 1 264 ? 3.716 43.802 -11.637 1.00 19.39 264 LEU B O 1
ATOM 4314 N N . TRP B 1 265 ? 3.272 41.669 -11.020 1.00 17.46 265 TRP B N 1
ATOM 4315 C CA . TRP B 1 265 ? 2.338 42.063 -9.967 1.00 19.87 265 TRP B CA 1
ATOM 4316 C C . TRP B 1 265 ? 3.097 42.726 -8.830 1.00 24.39 265 TRP B C 1
ATOM 4317 O O . TRP B 1 265 ? 2.705 43.791 -8.341 1.00 28.45 265 TRP B O 1
ATOM 4328 N N A ASN B 1 266 ? 4.194 42.088 -8.427 0.52 27.48 266 ASN B N 1
ATOM 4329 N N B ASN B 1 266 ? 4.184 42.084 -8.404 0.48 27.81 266 ASN B N 1
ATOM 4330 C CA A ASN B 1 266 ? 5.014 42.555 -7.315 0.52 32.66 266 ASN B CA 1
ATOM 4331 C CA B ASN B 1 266 ? 4.989 42.585 -7.295 0.48 32.48 266 ASN B CA 1
ATOM 4332 C C A ASN B 1 266 ? 5.691 43.889 -7.619 0.52 37.72 266 ASN B C 1
ATOM 4333 C C B ASN B 1 266 ? 5.628 43.932 -7.615 0.48 37.87 266 ASN B C 1
ATOM 4334 O O A ASN B 1 266 ? 6.103 44.610 -6.709 0.52 43.41 266 ASN B O 1
ATOM 4335 O O B ASN B 1 266 ? 5.959 44.701 -6.712 0.48 42.77 266 ASN B O 1
ATOM 4344 N N . SER B 1 267 ? 5.801 44.214 -8.902 1.00 38.54 267 SER B N 1
ATOM 4345 C CA . SER B 1 267 ? 6.373 45.486 -9.329 1.00 45.62 267 SER B CA 1
ATOM 4346 C C . SER B 1 267 ? 5.428 46.643 -9.017 1.00 52.75 267 SER B C 1
ATOM 4347 O O . SER B 1 267 ? 5.771 47.807 -9.225 1.00 57.72 267 SER B O 1
#

CATH classification: 3.40.50.1820

Solvent-accessible surface area: 21079 Å² total; per-residue (Å²): 76,69,147,46,83,41,79,6,143,54,46,0,39,0,25,22,10,29,43,37,122,34,48,14,0,0,0,0,1,4,7,10,0,0,1,56,5,0,64,58,0,1,45,60,0,10,82,108,38,6,75,0,0,1,0,0,3,0,10,0,18,76,0,59,156,19,53,59,123,4,60,53,125,0,33,0,94,45,1,4,47,15,0,16,19,0,1,81,45,25,87,2,119,109,0,0,0,0,0,0,18,5,0,0,0,0,0,1,11,0,4,55,50,68,90,104,44,8,54,0,0,0,0,0,1,0,30,36,130,96,84,104,125,40,15,94,9,7,119,55,126,74,118,85,0,2,108,68,2,42,78,34,24,47,93,78,47,5,24,26,57,153,32,3,102,85,31,29,128,122,0,48,49,40,0,77,145,3,4,12,41,37,0,86,2,3,9,117,42,6,11,89,17,14,22,26,184,72,34,110,33,1,107,80,78,41,4,7,3,4,0,0,12,40,6,54,1,109,56,27,31,26,0,0,20,23,0,16,116,1,61,11,82,32,24,57,7,40,9,45,24,2,0,3,11,20,59,36,91,66,1,4,125,41,0,12,89,8,0,83,84,19,64,218,105,116,75,62,146,45,81,42,74,7,143,54,45,0,40,0,26,25,11,38,44,34,117,40,47,14,0,0,0,0,1,3,6,9,0,0,1,58,6,0,65,56,0,1,45,59,0,10,83,111,37,6,68,0,0,0,0,0,3,0,8,0,19,72,0,54,160,19,53,57,119,4,59,52,128,0,32,0,91,46,0,2,48,15,0,16,18,0,1,81,44,27,122,2,124,82,0,0,0,0,0,0,19,6,0,0,0,0,0,0,10,0,5,57,50,67,87,99,36,8,50,0,0,0,0,0,1,0,30,34,130,97,86,106,126,35,15,94,10,6,122,60,123,77,122,83,0,2,104,71,1,38,85,35,23,50,96,82,44,4,22,26,60,152,32,3,98,84,34,28,125,123,1,43,51,42,0,71,158,4,3,12,39,38,0,90,2,3,10,117,42,5,11,90,16,14,22,25,181,68,34,108,36,1,107,78,79,41,4,6,2,4,0,0,14,43,6,46,1,101,53,27,32,26,0,0,21,24,0,17,119,0,61,10,83,32,23,52,7,40,9,47,23,3,0,4,12,18,61,35,91,68,1,4,131,41,0,11,93,7,0,83,95,21,63,229,121,111

Sequence (532 aa):
RTRSTISTPNGITWYYEQEGTTGPDIVLVPDGLGECQQMFDSSSVSQIAAQGFRVTTFDMPGMSRSAKAPAEETYTEVTAQKLASYVISILDALDDIKKHATVWGCSSGASTVVALLLGYPDRIRNAMCHELPTKLLDHLSNTAVLEDEEISNNILANNVMLNDVSGGSEEAWQQALGVVEEVHARLHKNYPVWARRGYPRTIPPSAPVQQDVEALRGKPLDWTVGAATPTEESFFDNIVTATKAGVNNIGLLPGMHFPYVSHPDVFAKKYVVETTQKHLWNNSRTRSTISTPNGITWYYEQEGTTGPDIVLVPDGLGECQMFDSSSVSQIAAQGFRVTTFDMPGMSRSAKKAPAEETYTEVTAQKLASYVISILDALDIKHHATVWGCSSGASTVVALLLGYPDDRIRNAMCHELPTKLLDHLSNTAVLEDEEEISNILANVMLNDVSGGSEEAWQALGVEEVHARLHKNYPVWARRGYPRTIPPSAPVQQDVEALRGKPLDWTVGAATPTEESFFDNIVTATKAGVNNIGLLPGMHFPYVSHPDVFAKYVVETTQKHLWNNS

InterPro domains:
  IPR000073 Alpha/beta hydrolase fold-1 [PF00561] (27-207)
  IPR029058 Alpha/Beta hydrolase fold [G3DSA:3.40.50.1820] (1-264)
  IPR029058 Alpha/Beta hydrolase fold [SSF53474] (5-258)
  IPR050471 AB hydrolase [PTHR43433] (6-153)

Nearest PDB structures (foldseek):
  5c81-assembly1_A  TM=1.003E+00  e=2.472E-60  Clonostachys rosea
  6jr2-assembly1_B  TM=1.003E+00  e=2.632E-60  Clonostachys rosea
  6jrb-assembly1_A  TM=1.003E+00  e=1.189E-59  Clonostachys rosea
  5ie4-assembly1_B  TM=1.002E+00  e=1.054E-56  Clonostachys rosea
  5ie7-assembly1_B  TM=1.001E+00  e=1.355E-56  Clonostachys rosea

Secondary structure (DSSP, 8-state):
-EEEEEE-TTS-EEEEEEE-SSSEEEEE--TT--GGGGHHHHHHHHTTT-EEEEEPPTTSGGG--S-GGGTSS--HHHHHHHHHHHHHHTT--SEEEEEETHHHHHHHHHHHH-TTTEEEEEEES---S--HHHHGGGGS-HHHHHHHHHHHIIIIISS-HHHHHTT-HHHHHHHHHHHHHHHHHSTTTTGGG-S-S-HHHHTTSSEEEEEETTSBHHHHHHHHHHHHHHT-EEEEESSSS-HHHH-HHHHHHHHHHHHHHHHHH-/-EEEEEE-TTS-EEEEEEE-SSSEEEEE--TT--GGGGHHHHHHHHTTT-EEEEEPPTTSGGG--S-GGGGSS--HHHHHHHHHHHHHHTT--SEEEEEETHHHHHHHHHHHH-TTTEEEEEEES---S--HHHHGGGGS-HHHHHHHHHHHIIIII-S-HHHHHTTHHHHHHHHHHHHHHHHHHSTTTTGGG-S-S-HHHHTTSSEEEEEETTSBHHHHHHHHHHHHHTT-EEEEESSSS-HHHH-HHHHHHHHHHHHHHHHHH-

Foldseek 3Di:
DDWDWDAFPQFWIWTKDKAAAAAEEEEEEALLQFCLLQVVLRVVLRVVGYIYMYTGACCAFPRNRHDLVRLALDELLSRLVVVVRVCVRVVQQAYEYEYEESGLLNQVNNCLVPVRHYLAYEYELYAQDQDVVLLVLLPDDLQVQLVVVVCCCQPPFVQANVLVPVSDDVSSVRSSNSRNSSSRHPRVRYNNNRPQPDLCSLAPGRYAYEFEPPEDCVRRVVVVVSCVSSVHHYYYDHGGRSCCRRPVVSVSVVSNVSVVVSVVVD/DDWDWDAFPQFWIWTKDKDAAAAEAEEEEALLQFCVLLVVLRVVLRVVGYIYMYIGADCAFPRNRHDLVRLALDELLSRLVVVVRVCVVVVQQAYEYEYFESGLLNQVNNCLVPVRRYLAYEYEQYAQDQDCVLLVLLPDDLQVQLVVVVCCCQPPFVQANVLVPVSDDVRSVRSSNSRNSSSRHPRVRYNNNRPQPDLCSLAPGRYAYEFEPPHPCVRRVVVVVSCVSSVHHYYYDYGGRRCCRRPVVSVSVVSNVSVVVSVVVD

Radius of gyration: 26.28 Å; Cα contacts (8 Å, |Δi|>4): 1192; chains: 2; bounding box: 49×65×68 Å